Protein AF-A0A3N5TXT7-F1 (afdb_monomer_lite)

Foldseek 3Di:
DDDDDDDDDDPPPPPPPPDDDDPDDDDPPDPPPPPPDDDDDDDDDDDDDDDDDDDDDDDDDDDDDDDDDDDDDDDDDDDDDDDDDDDDDPPCPDDDPDDPDDDDDPPPPPDQQHPVQLVQLVLVLVLLVLVCLQDPDDDVSVVVSVVVSVCSNVVSSVVFDLDFFDADWWKEKFFAFQLVVLVVDDDLSSLLVLLVRVLVVLLVLLVPATQEYEAFASNAEPSQQVDVVSLVSQLVSLLSSLHWYKYWYWDADPVRAIWTKIFIAGSNSDGDDIDTAQDDDDLPQADVVCVVCVVPCSSVNNVGHHDGDPDQDWDDYPPDWTEREHEACSLVPLVNLLVSLLVQHQAYEYHHECVVVPPDCVLVVSLQSQLSSLCLFLHWYFHHYHFGKTFTAGSNSDTPDIDHGSGGDIDIDTGRTHSDGGPCSVCPCVSVVVSVVSVVVSLLFFRAQPAAADWDDAADPQAEEEEEEEDAQLLVQQVVQVVQLVVLVHRYAYEYEYQAHPVCNQVVQVVVCVVPVSRHYDYDPHDDADLVSVVVQLVVCLVVPGFKYWFDYRQCLFGSNCVVLQVVVVSGFQKEAADQFDPQAHEPPDDPVVVVVQQVLQVLLCRLLVDDDRHLQGRTMMHGSVLSCQLPVDPQDAGHSLSSSSSVSSCSVVSTGYYYGHGYGYDRPDDDDPDDPVRVVVSSVVSNVNSSVSSPDDPDD

pLDDT: mean 78.43, std 24.57, range [21.45, 98.69]

Secondary structure (DSSP, 8-state):
-----------------------------SSSSSSS---------------------------------------------------------------S----PPP----S--HHHHHHHHHHHHHHHHHHHHH--SHHHHHHHHHHHHHHHHHHHHHS--PPP-S-EEEEEEE---HHHHTT--THHHHHHHHHHHHHHHGGGTTS--SEEEEEEEEE-HHHHT-HHHHHHHHHHHHHHT--EEEEEEEE-TTS-EEEEEEEE-TTS-EEEEEE-SSPPBTTTB-TTHHHHTTSTTGGGS-SPBPPPSS---B--TTSPPEE--BGGGGGSHHHHHHHHHHT-SEEEEEE--GGGTTSTHHHHHHHHHHHHHHHHT--EEEEESSS-EEEE-TTS-EEEEE-TT---EEEEEEEP--PPPHHHHHTTHHHHHHHHHHHHHHHSPPP-SSPPBPPPPPPSS--EEEEEEESS-TTTHHHHHHHHHTT---EEEEEEE---TTSHHHHHHHHHHH-TTEEEEE-SS---HHHHHHHHHHHHHHTT-SEEEE--TTSSS-GGGHHHHHHHHTT-SEEEEESSSTT-EEES--HHHHHHHHHHHHHHHHHHT---TTTT---EEEEHHHHHHHHSS-----THHHHHHHHHHHHHHTB-EEEEE-EEEP-SSS-----HHHHHHHHHHHHHHHHHHHH-PPP-

Structure (mmCIF, N/CA/C/O backbone):
data_AF-A0A3N5TXT7-F1
#
_entry.id   AF-A0A3N5TXT7-F1
#
loop_
_atom_site.group_PDB
_atom_site.id
_atom_site.type_symbol
_atom_site.label_atom_id
_atom_site.label_alt_id
_atom_site.label_comp_id
_atom_site.label_asym_id
_atom_site.label_entity_id
_atom_site.label_seq_id
_atom_site.pdbx_PDB_ins_code
_atom_site.Cartn_x
_atom_site.Cartn_y
_atom_site.Cartn_z
_atom_site.occupancy
_atom_site.B_iso_or_equiv
_atom_site.auth_seq_id
_atom_site.auth_comp_id
_atom_site.auth_asym_id
_atom_site.auth_atom_id
_atom_site.pdbx_PDB_model_num
ATOM 1 N N . MET A 1 1 ? 61.988 35.668 16.212 1.00 31.09 1 MET A N 1
ATOM 2 C CA . MET A 1 1 ? 62.229 34.877 17.443 1.00 31.09 1 MET A CA 1
ATOM 3 C C . MET A 1 1 ? 61.145 33.801 17.504 1.00 31.09 1 MET A C 1
ATOM 5 O O . MET A 1 1 ? 60.001 34.176 17.321 1.00 31.09 1 MET A O 1
ATOM 9 N N . ALA A 1 2 ? 61.391 32.496 17.644 1.00 30.23 2 ALA A N 1
ATOM 10 C CA . ALA A 1 2 ? 62.641 31.728 17.656 1.00 30.23 2 ALA A CA 1
ATOM 11 C C . ALA A 1 2 ? 62.439 30.361 16.944 1.00 30.23 2 ALA A C 1
ATOM 13 O O . ALA A 1 2 ? 61.318 29.872 16.842 1.00 30.23 2 ALA A O 1
ATOM 14 N N . ARG A 1 3 ? 63.525 29.759 16.433 1.00 25.97 3 ARG A N 1
ATOM 15 C CA . ARG A 1 3 ? 63.590 28.345 15.980 1.00 25.97 3 ARG A CA 1
ATOM 16 C C . ARG A 1 3 ? 63.957 27.461 17.215 1.00 25.97 3 ARG A C 1
ATOM 18 O O . ARG A 1 3 ? 64.271 28.037 18.247 1.00 25.97 3 ARG A O 1
ATOM 25 N N . ALA A 1 4 ? 63.991 26.120 17.231 1.00 30.84 4 ALA A N 1
ATOM 26 C CA . ALA A 1 4 ? 64.088 25.122 16.160 1.00 30.84 4 ALA A CA 1
ATOM 27 C C . ALA A 1 4 ? 63.761 23.677 16.639 1.00 30.84 4 ALA A C 1
ATOM 29 O O . ALA A 1 4 ? 64.042 23.359 17.784 1.00 30.84 4 ALA A O 1
ATOM 30 N N . TRP A 1 5 ? 63.365 22.806 15.688 1.00 27.39 5 TRP A N 1
ATOM 31 C CA . TRP A 1 5 ? 63.791 21.387 15.506 1.00 27.39 5 TRP A CA 1
ATOM 32 C C . TRP A 1 5 ? 63.430 20.323 16.582 1.00 27.39 5 TRP A C 1
ATOM 34 O O . TRP A 1 5 ? 63.468 20.570 17.773 1.00 27.39 5 TRP A O 1
ATOM 44 N N . ILE A 1 6 ? 63.056 19.082 16.214 1.00 26.98 6 ILE A N 1
ATOM 45 C CA . ILE A 1 6 ? 63.942 18.060 15.608 1.00 26.98 6 ILE A CA 1
ATOM 46 C C . ILE A 1 6 ? 63.236 17.082 14.624 1.00 26.98 6 ILE A C 1
ATOM 48 O O . ILE A 1 6 ? 62.217 16.477 14.932 1.00 26.98 6 ILE A O 1
ATOM 52 N N . ARG A 1 7 ? 63.901 16.880 13.471 1.00 25.05 7 ARG A N 1
ATOM 53 C CA . ARG A 1 7 ? 63.975 15.703 12.559 1.00 25.05 7 ARG A CA 1
ATOM 54 C C . ARG A 1 7 ? 62.715 14.966 12.056 1.00 25.05 7 ARG A C 1
ATOM 56 O O . ARG A 1 7 ? 62.187 14.040 12.662 1.00 25.05 7 ARG A O 1
ATOM 63 N N . THR A 1 8 ? 62.450 15.235 10.779 1.00 30.66 8 THR A N 1
ATOM 64 C CA . THR A 1 8 ? 62.241 14.258 9.689 1.00 30.66 8 THR A CA 1
ATOM 65 C C . THR A 1 8 ? 62.449 12.755 9.985 1.00 30.66 8 THR A C 1
ATOM 67 O O . THR A 1 8 ? 63.543 12.294 10.310 1.00 30.66 8 THR A O 1
ATOM 70 N N . ARG A 1 9 ? 61.431 11.952 9.641 1.00 28.25 9 ARG A N 1
ATOM 71 C CA . ARG A 1 9 ? 61.576 10.579 9.115 1.00 28.25 9 ARG A CA 1
ATOM 72 C C . ARG A 1 9 ? 60.764 10.460 7.817 1.00 28.25 9 ARG A C 1
ATOM 74 O O . ARG A 1 9 ? 59.687 11.053 7.741 1.00 28.25 9 ARG A O 1
ATOM 81 N N . PRO A 1 10 ? 61.230 9.719 6.796 1.00 26.83 10 PRO A N 1
ATOM 82 C CA . PRO A 1 10 ? 60.494 9.595 5.544 1.00 26.83 10 PRO A CA 1
ATOM 83 C C . PRO A 1 10 ? 59.223 8.767 5.760 1.00 26.83 10 PRO A C 1
ATOM 85 O O . PRO A 1 10 ? 59.293 7.616 6.198 1.00 26.83 10 PRO A O 1
ATOM 88 N N . ARG A 1 11 ? 58.055 9.313 5.394 1.00 28.36 11 ARG A N 1
ATOM 89 C CA . ARG A 1 11 ? 56.859 8.486 5.187 1.00 28.36 11 ARG A CA 1
ATOM 90 C C . ARG A 1 11 ? 57.166 7.531 4.034 1.00 28.36 11 ARG A C 1
ATOM 92 O O . ARG A 1 11 ? 57.172 7.945 2.876 1.00 28.36 11 ARG A O 1
ATOM 99 N N . ARG A 1 12 ? 57.433 6.257 4.346 1.00 24.81 12 ARG A N 1
ATOM 100 C CA . ARG A 1 12 ? 57.479 5.187 3.341 1.00 24.81 12 ARG A CA 1
ATOM 101 C C . ARG A 1 12 ? 56.163 5.242 2.565 1.00 24.81 12 ARG A C 1
ATOM 103 O O . ARG A 1 12 ? 55.120 4.909 3.123 1.00 24.81 12 ARG A O 1
ATOM 110 N N . ARG A 1 13 ? 56.210 5.630 1.284 1.00 27.06 13 ARG A N 1
ATOM 111 C CA . ARG A 1 13 ? 55.130 5.320 0.342 1.00 27.06 13 ARG A CA 1
ATOM 112 C C . ARG A 1 13 ? 55.049 3.799 0.276 1.00 27.06 13 ARG A C 1
ATOM 114 O O . ARG A 1 13 ? 55.835 3.168 -0.428 1.00 27.06 13 ARG A O 1
ATOM 121 N N . VAL A 1 14 ? 54.120 3.212 1.025 1.00 24.25 14 VAL A N 1
ATOM 122 C CA . VAL A 1 14 ? 53.714 1.828 0.803 1.00 24.25 14 VAL A CA 1
ATOM 123 C C . VAL A 1 14 ? 53.019 1.823 -0.554 1.00 24.25 14 VAL A C 1
ATOM 125 O O . VAL A 1 14 ? 51.836 2.129 -0.661 1.00 24.25 14 VAL A O 1
ATOM 128 N N . ARG A 1 15 ? 53.781 1.522 -1.614 1.00 25.61 15 ARG A N 1
ATOM 129 C CA . ARG A 1 15 ? 53.219 1.106 -2.901 1.00 25.61 15 ARG A CA 1
ATOM 130 C C . ARG A 1 15 ? 52.539 -0.241 -2.675 1.00 25.61 15 ARG A C 1
ATOM 132 O O . ARG A 1 15 ? 53.129 -1.292 -2.918 1.00 25.61 15 ARG A O 1
ATOM 139 N N . LEU A 1 16 ? 51.300 -0.196 -2.199 1.00 22.31 16 LEU A N 1
ATOM 140 C CA . LEU A 1 16 ? 50.382 -1.319 -2.263 1.00 22.31 16 LEU A CA 1
ATOM 141 C C . LEU A 1 16 ? 50.064 -1.555 -3.743 1.00 22.31 16 LEU A C 1
ATOM 143 O O . LEU A 1 16 ? 49.141 -0.978 -4.307 1.00 22.31 16 LEU A O 1
ATOM 147 N N . ARG A 1 17 ? 50.883 -2.396 -4.389 1.00 26.45 17 ARG A N 1
ATOM 148 C CA . ARG A 1 17 ? 50.516 -3.067 -5.639 1.00 26.45 17 ARG A CA 1
ATOM 149 C C . ARG A 1 17 ? 49.367 -4.024 -5.320 1.00 26.45 17 ARG A C 1
ATOM 151 O O . ARG A 1 17 ? 49.603 -5.206 -5.079 1.00 26.45 17 ARG A O 1
ATOM 158 N N . VAL A 1 18 ? 48.138 -3.520 -5.311 1.00 22.39 18 VAL A N 1
ATOM 159 C CA . VAL A 1 18 ? 46.957 -4.381 -5.358 1.00 22.39 18 VAL A CA 1
ATOM 160 C C . VAL A 1 18 ? 46.757 -4.761 -6.820 1.00 22.39 18 VAL A C 1
ATOM 162 O O . VAL A 1 18 ? 46.406 -3.933 -7.653 1.00 22.39 18 VAL A O 1
ATOM 165 N N . ARG A 1 19 ? 47.078 -6.015 -7.145 1.00 22.86 19 ARG A N 1
ATOM 166 C CA . ARG A 1 19 ? 46.720 -6.613 -8.434 1.00 22.86 19 ARG A CA 1
ATOM 167 C C . ARG A 1 19 ? 45.209 -6.826 -8.460 1.00 22.86 19 ARG A C 1
ATOM 169 O O . ARG A 1 19 ? 44.659 -7.327 -7.481 1.00 22.86 19 ARG A O 1
ATOM 176 N N . TYR A 1 20 ? 44.580 -6.532 -9.593 1.00 23.55 20 TYR A N 1
ATOM 177 C CA . TYR A 1 20 ? 43.210 -6.951 -9.876 1.00 23.55 20 TYR A CA 1
ATOM 178 C C . TYR A 1 20 ? 43.061 -8.466 -9.693 1.00 23.55 20 TYR A C 1
ATOM 180 O O . TYR A 1 20 ? 43.768 -9.245 -10.338 1.00 23.55 20 TYR A O 1
ATOM 188 N N . HIS A 1 21 ? 42.117 -8.881 -8.850 1.00 24.00 21 HIS A N 1
ATOM 189 C CA . HIS A 1 21 ? 41.586 -10.241 -8.835 1.00 24.00 21 HIS A CA 1
ATOM 190 C C . HIS A 1 21 ? 40.064 -10.204 -8.682 1.00 24.00 21 HIS A C 1
ATOM 192 O O . HIS A 1 21 ? 39.527 -10.036 -7.591 1.00 24.00 21 HIS A O 1
ATOM 198 N N . VAL A 1 22 ? 39.423 -10.373 -9.840 1.00 25.72 22 VAL A N 1
ATOM 199 C CA . VAL A 1 22 ? 38.072 -10.887 -10.097 1.00 25.72 22 VAL A CA 1
ATOM 200 C C . VAL A 1 22 ? 37.427 -11.585 -8.893 1.00 25.72 22 VAL A C 1
ATOM 202 O O . VAL A 1 22 ? 37.998 -12.522 -8.326 1.00 25.72 22 VAL A O 1
ATOM 205 N N . LEU A 1 23 ? 36.181 -11.207 -8.588 1.00 25.02 23 LEU A N 1
ATOM 206 C CA . LEU A 1 23 ? 35.322 -11.809 -7.561 1.00 25.02 23 LEU A CA 1
ATOM 207 C C . LEU A 1 23 ? 34.905 -13.257 -7.900 1.00 25.02 23 LEU A C 1
ATOM 209 O O . LEU A 1 23 ? 33.739 -13.577 -8.134 1.00 25.02 23 LEU A O 1
ATOM 213 N N . ARG A 1 24 ? 35.849 -14.201 -7.840 1.00 26.05 24 ARG A N 1
ATOM 214 C CA . ARG A 1 24 ? 35.520 -15.630 -7.767 1.00 26.05 24 ARG A CA 1
ATOM 215 C C . ARG A 1 24 ? 34.982 -15.975 -6.374 1.00 26.05 24 ARG A C 1
ATOM 217 O O . ARG A 1 24 ? 35.757 -16.243 -5.466 1.00 26.05 24 ARG A O 1
ATOM 224 N N . ARG A 1 25 ? 33.647 -16.011 -6.258 1.00 40.25 25 ARG A N 1
ATOM 225 C CA . ARG A 1 25 ? 32.825 -16.695 -5.228 1.00 40.25 25 ARG A CA 1
ATOM 226 C C . ARG A 1 25 ? 33.463 -16.860 -3.832 1.00 40.25 25 ARG A C 1
ATOM 228 O O . ARG A 1 25 ? 34.125 -17.863 -3.571 1.00 40.25 25 ARG A O 1
ATOM 235 N N . ALA A 1 26 ? 33.087 -15.992 -2.892 1.00 24.84 26 ALA A N 1
ATOM 236 C CA . ALA A 1 26 ? 33.204 -16.254 -1.452 1.00 24.84 26 ALA A CA 1
ATOM 237 C C . ALA A 1 26 ? 31.804 -16.485 -0.828 1.00 24.84 26 ALA A C 1
ATOM 239 O O . ALA A 1 26 ? 30.863 -15.775 -1.187 1.00 24.84 26 ALA A O 1
ATOM 240 N N . PRO A 1 27 ? 31.620 -17.464 0.081 1.00 32.78 27 PRO A N 1
ATOM 241 C CA . PRO A 1 27 ? 30.307 -17.798 0.634 1.00 32.78 27 PRO A CA 1
ATOM 242 C C . PRO A 1 27 ? 29.963 -16.934 1.860 1.00 32.78 27 PRO A C 1
ATOM 244 O O . PRO A 1 27 ? 30.410 -17.214 2.969 1.00 32.78 27 PRO A O 1
ATOM 247 N N . VAL A 1 28 ? 29.115 -15.916 1.688 1.00 27.91 28 VAL A N 1
ATOM 248 C CA . VAL A 1 28 ? 28.654 -15.036 2.786 1.00 27.91 28 VAL A CA 1
ATOM 249 C C . VAL A 1 28 ? 27.187 -15.321 3.144 1.00 27.91 28 VAL A C 1
ATOM 251 O O . VAL A 1 28 ? 26.354 -14.424 3.206 1.00 27.91 28 VAL A O 1
ATOM 254 N N . LEU A 1 29 ? 26.844 -16.601 3.350 1.00 28.25 29 LEU A N 1
ATOM 255 C CA . LEU A 1 29 ? 25.477 -17.000 3.717 1.00 28.25 29 LEU A CA 1
ATOM 256 C C . LEU A 1 29 ? 25.396 -18.256 4.616 1.00 28.25 29 LEU A C 1
ATOM 258 O O . LEU A 1 29 ? 24.580 -19.137 4.378 1.00 28.25 29 LEU A O 1
ATOM 262 N N . ASP A 1 30 ? 26.223 -18.332 5.670 1.00 29.08 30 ASP A N 1
ATOM 263 C CA . ASP A 1 30 ? 26.032 -19.306 6.777 1.00 29.08 30 ASP A CA 1
ATOM 264 C C . ASP A 1 30 ? 26.290 -18.726 8.193 1.00 29.08 30 ASP A C 1
ATOM 266 O O . ASP A 1 30 ? 26.288 -19.448 9.189 1.00 29.08 30 ASP A O 1
ATOM 270 N N . LEU A 1 31 ? 26.487 -17.405 8.336 1.00 27.78 31 LEU A N 1
ATOM 271 C CA . LEU A 1 31 ? 26.793 -16.787 9.642 1.00 27.78 31 LEU A CA 1
ATOM 272 C C . LEU A 1 31 ? 25.563 -16.293 10.435 1.00 27.78 31 LEU A C 1
ATOM 274 O O . LEU A 1 31 ? 25.715 -15.799 11.550 1.00 27.78 31 LEU A O 1
ATOM 278 N N . ALA A 1 32 ? 24.348 -16.442 9.894 1.00 29.69 32 ALA A N 1
ATOM 279 C CA . ALA A 1 32 ? 23.108 -15.956 10.515 1.00 29.69 32 ALA A CA 1
ATOM 280 C C . ALA A 1 32 ? 22.296 -17.034 11.271 1.00 29.69 32 ALA A C 1
ATOM 282 O O . ALA A 1 32 ? 21.391 -16.691 12.025 1.00 29.69 32 ALA A O 1
ATOM 283 N N . LEU A 1 33 ? 22.613 -18.329 11.114 1.00 30.73 33 LEU A N 1
ATOM 284 C CA . LEU A 1 33 ? 21.828 -19.443 11.687 1.00 30.73 33 LEU A CA 1
ATOM 285 C C . LEU A 1 33 ? 22.513 -20.191 12.850 1.00 30.73 33 LEU A C 1
ATOM 287 O O . LEU A 1 33 ? 22.013 -21.215 13.311 1.00 30.73 33 LEU A O 1
ATOM 291 N N . ARG A 1 34 ? 23.634 -19.675 13.378 1.00 27.95 34 ARG A N 1
ATOM 292 C CA . ARG A 1 34 ? 24.407 -20.306 14.475 1.00 27.95 34 ARG A CA 1
ATOM 293 C C . ARG A 1 34 ? 24.464 -19.493 15.780 1.00 27.95 34 ARG A C 1
ATOM 295 O O . ARG A 1 34 ? 25.431 -19.588 16.528 1.00 27.95 34 ARG A O 1
ATOM 302 N N . ARG A 1 35 ? 23.406 -18.736 16.099 1.00 29.11 35 ARG A N 1
ATOM 303 C CA . ARG A 1 35 ? 23.191 -18.110 17.425 1.00 29.11 35 ARG A CA 1
ATOM 304 C C . ARG A 1 35 ? 21.802 -18.416 18.005 1.00 29.11 35 ARG A C 1
ATOM 306 O O . ARG A 1 35 ? 21.047 -17.515 18.340 1.00 29.11 35 ARG A O 1
ATOM 313 N N . ALA A 1 36 ? 21.473 -19.705 18.123 1.00 29.19 36 ALA A N 1
ATOM 314 C CA . ALA A 1 36 ? 20.286 -20.172 18.851 1.00 29.19 36 ALA A CA 1
ATOM 315 C C . ALA A 1 36 ? 20.408 -21.647 19.303 1.00 29.19 36 ALA A C 1
ATOM 317 O O . ALA A 1 36 ? 19.626 -22.492 18.867 1.00 29.19 36 ALA A O 1
ATOM 318 N N . ARG A 1 37 ? 21.408 -21.974 20.141 1.00 32.16 37 ARG A N 1
ATOM 319 C CA . ARG A 1 37 ? 21.472 -23.191 20.990 1.00 32.16 37 ARG A CA 1
ATOM 320 C C . ARG A 1 37 ? 22.666 -23.121 21.956 1.00 32.16 37 ARG A C 1
ATOM 322 O O . ARG A 1 37 ? 23.696 -22.569 21.588 1.00 32.16 37 ARG A O 1
ATOM 329 N N . VAL A 1 38 ? 22.512 -23.772 23.119 1.00 29.62 38 VAL A N 1
ATOM 330 C CA . VAL A 1 38 ? 23.381 -23.761 24.325 1.00 29.62 38 VAL A CA 1
ATOM 331 C C . VAL A 1 38 ? 23.187 -22.496 25.194 1.00 29.62 38 VAL A C 1
ATOM 333 O O . VAL A 1 38 ? 23.342 -21.395 24.683 1.00 29.62 38 VAL A O 1
ATOM 336 N N . GLY A 1 39 ? 22.823 -22.578 26.486 1.00 25.42 39 GLY A N 1
ATOM 337 C CA . GLY A 1 39 ? 22.610 -23.759 27.354 1.00 25.42 39 GLY A CA 1
ATOM 338 C C . GLY A 1 39 ? 21.562 -23.560 28.474 1.00 25.42 39 GLY A C 1
ATOM 339 O O . GLY A 1 39 ? 20.968 -22.492 28.574 1.00 25.42 39 GLY A O 1
ATOM 340 N N . GLY A 1 40 ? 21.305 -24.626 29.254 1.00 26.44 40 GLY A N 1
ATOM 341 C CA . GLY A 1 40 ? 20.397 -24.662 30.429 1.00 26.44 40 GLY A CA 1
ATOM 342 C C . GLY A 1 40 ? 21.054 -24.128 31.720 1.00 26.44 40 GLY A C 1
ATOM 343 O O . GLY A 1 40 ? 21.986 -23.337 31.580 1.00 26.44 40 GLY A O 1
ATOM 344 N N . PRO A 1 41 ? 20.658 -24.538 32.956 1.00 37.75 41 PRO A N 1
ATOM 345 C CA . PRO A 1 41 ? 19.879 -25.724 33.398 1.00 37.75 41 PRO A CA 1
ATOM 346 C C . PRO A 1 41 ? 18.555 -25.334 34.126 1.00 37.75 41 PRO A C 1
ATOM 348 O O . PRO A 1 41 ? 18.215 -24.160 34.145 1.00 37.75 41 PRO A O 1
ATOM 351 N N . GLY A 1 42 ? 17.729 -26.187 34.756 1.00 25.52 42 GLY A N 1
ATOM 352 C CA . GLY A 1 42 ? 17.637 -27.651 34.911 1.00 25.52 42 GLY A CA 1
ATOM 353 C C . GLY A 1 42 ? 16.819 -28.006 36.178 1.00 25.52 42 GLY A C 1
ATOM 354 O O . GLY A 1 42 ? 16.919 -27.290 37.167 1.00 25.52 42 GLY A O 1
ATOM 355 N N . ALA A 1 43 ? 16.011 -29.075 36.157 1.00 25.88 43 ALA A N 1
ATOM 356 C CA . ALA A 1 43 ? 15.362 -29.697 37.328 1.00 25.88 43 ALA A CA 1
ATOM 357 C C . ALA A 1 43 ? 14.818 -31.091 36.944 1.00 25.88 43 ALA A C 1
ATOM 359 O O . ALA A 1 43 ? 14.566 -31.343 35.766 1.00 25.88 43 ALA A O 1
ATOM 360 N N . ASP A 1 44 ? 14.674 -31.993 37.917 1.00 26.23 44 ASP A N 1
ATOM 361 C CA . ASP A 1 44 ? 14.638 -33.449 37.702 1.00 26.23 44 ASP A CA 1
ATOM 362 C C . ASP A 1 44 ? 13.509 -34.150 38.504 1.00 26.23 44 ASP A C 1
ATOM 364 O O . ASP A 1 44 ? 12.905 -33.564 39.400 1.00 26.23 44 ASP A O 1
ATOM 368 N N . VAL A 1 45 ? 13.305 -35.442 38.223 1.00 26.38 45 VAL A N 1
ATOM 369 C CA . VAL A 1 45 ? 12.585 -36.465 39.010 1.00 26.38 45 VAL A CA 1
ATOM 370 C C . VAL A 1 45 ? 11.042 -36.390 39.063 1.00 26.38 45 VAL A C 1
ATOM 372 O O . VAL A 1 45 ? 10.457 -35.675 39.871 1.00 26.38 45 VAL A O 1
ATOM 375 N N . ARG A 1 46 ? 10.364 -37.322 38.367 1.00 24.77 46 ARG A N 1
ATOM 376 C CA . ARG A 1 46 ? 9.703 -38.504 38.991 1.00 24.77 46 ARG A CA 1
ATOM 377 C C . ARG A 1 46 ? 9.162 -39.500 37.952 1.00 24.77 46 ARG A C 1
ATOM 379 O O . ARG A 1 46 ? 9.119 -39.231 36.758 1.00 24.77 46 ARG A O 1
ATOM 386 N N . ARG A 1 47 ? 8.868 -40.716 38.423 1.00 26.91 47 ARG A N 1
ATOM 387 C CA . ARG A 1 47 ? 8.750 -41.971 37.657 1.00 26.91 47 ARG A CA 1
ATOM 388 C C . ARG A 1 47 ? 7.540 -42.775 38.176 1.00 26.91 47 ARG A C 1
ATOM 390 O O . ARG A 1 47 ? 7.195 -42.612 39.341 1.00 26.91 47 ARG A O 1
ATOM 397 N N . VAL A 1 48 ? 7.073 -43.745 37.373 1.00 26.84 48 VAL A N 1
ATOM 398 C CA . VAL A 1 48 ? 6.310 -44.973 37.743 1.00 26.84 48 VAL A CA 1
ATOM 399 C C . VAL A 1 48 ? 4.776 -44.990 37.496 1.00 26.84 48 VAL A C 1
ATOM 401 O O . VAL A 1 48 ? 4.074 -44.014 37.718 1.00 26.84 48 VAL A O 1
ATOM 404 N N . HIS A 1 49 ? 4.322 -46.185 37.068 1.00 27.67 49 HIS A N 1
ATOM 405 C CA . HIS A 1 49 ? 2.974 -46.695 36.730 1.00 27.67 49 HIS A CA 1
ATOM 406 C C . HIS A 1 49 ? 2.317 -46.169 35.431 1.00 27.67 49 HIS A C 1
ATOM 408 O O . HIS A 1 49 ? 2.345 -44.983 35.146 1.00 27.67 49 HIS A O 1
ATOM 414 N N . GLY A 1 50 ? 1.703 -46.996 34.570 1.00 24.64 50 GLY A N 1
ATOM 415 C CA . GLY A 1 50 ? 1.555 -48.463 34.561 1.00 24.64 50 GLY A CA 1
ATOM 416 C C . GLY A 1 50 ? 0.106 -48.896 34.303 1.00 24.64 50 GLY A C 1
ATOM 417 O O . GLY A 1 50 ? -0.742 -48.676 35.157 1.00 24.64 50 GLY A O 1
ATOM 418 N N . GLY A 1 51 ? -0.186 -49.534 33.162 1.00 24.27 51 GLY A N 1
ATOM 419 C CA . GLY A 1 51 ? -1.549 -49.978 32.836 1.00 24.27 51 GLY A CA 1
ATOM 420 C C . GLY A 1 51 ? -1.644 -50.756 31.520 1.00 24.27 51 GLY A C 1
ATOM 421 O O . GLY A 1 51 ? -1.462 -50.198 30.445 1.00 24.27 51 GLY A O 1
ATOM 422 N N . VAL A 1 52 ? -1.928 -52.056 31.612 1.00 28.16 52 VAL A N 1
ATOM 423 C CA . VAL A 1 52 ? -2.085 -52.991 30.482 1.00 28.16 52 VAL A CA 1
ATOM 424 C C . VAL A 1 52 ? -3.569 -53.226 30.193 1.00 28.16 52 VAL A C 1
ATOM 426 O O . VAL A 1 52 ? -4.315 -53.451 31.143 1.00 28.16 52 VAL A O 1
ATOM 429 N N . ARG A 1 53 ? -3.965 -53.290 28.907 1.00 27.17 53 ARG A N 1
ATOM 430 C CA . ARG A 1 53 ? -4.958 -54.251 28.353 1.00 27.17 53 ARG A CA 1
ATOM 431 C C . ARG A 1 53 ? -5.164 -54.081 26.836 1.00 27.17 53 ARG A C 1
ATOM 433 O O . ARG A 1 53 ? -5.625 -53.046 26.377 1.00 27.17 53 ARG A O 1
ATOM 440 N N . GLY A 1 54 ? -4.894 -55.146 26.081 1.00 24.02 54 GLY A N 1
ATOM 441 C CA . GLY A 1 54 ? -5.681 -55.518 24.891 1.00 24.02 54 GLY A CA 1
ATOM 442 C C . GLY A 1 54 ? -6.517 -56.767 25.232 1.00 24.02 54 GLY A C 1
ATOM 443 O O . GLY A 1 54 ? -6.721 -57.010 26.425 1.00 24.02 54 GLY A O 1
ATOM 444 N N . PRO A 1 55 ? -6.891 -57.639 24.270 1.00 48.78 55 PRO A N 1
ATOM 445 C CA . PRO A 1 55 ? -6.806 -57.500 22.810 1.00 48.78 55 PRO A CA 1
ATOM 446 C C . PRO A 1 55 ? -8.112 -57.909 22.072 1.00 48.78 55 PRO A C 1
ATOM 448 O O . PRO A 1 55 ? -9.059 -58.407 22.673 1.00 48.78 55 PRO A O 1
ATOM 451 N N . GLY A 1 56 ? -8.132 -57.801 20.737 1.00 26.52 56 GLY A N 1
ATOM 452 C CA . GLY A 1 56 ? -9.156 -58.418 19.880 1.00 26.52 56 GLY A CA 1
ATOM 453 C C . GLY A 1 56 ? -8.572 -58.803 18.518 1.00 26.52 56 GLY A C 1
ATOM 454 O O . GLY A 1 56 ? -8.092 -57.937 17.795 1.00 26.52 56 GLY A O 1
ATOM 455 N N . ALA A 1 57 ? -8.563 -60.097 18.178 1.00 28.56 57 ALA A N 1
ATOM 456 C CA . ALA A 1 57 ? -7.889 -60.632 16.987 1.00 28.56 57 ALA A CA 1
ATOM 457 C C . ALA A 1 57 ? -8.705 -61.732 16.284 1.00 28.56 57 ALA A C 1
ATOM 459 O O . ALA A 1 57 ? -9.374 -62.506 16.968 1.00 28.56 57 ALA A O 1
ATOM 460 N N . ARG A 1 58 ? -8.587 -61.816 14.942 1.00 28.02 58 ARG A N 1
ATOM 461 C CA . ARG A 1 58 ? -8.859 -62.939 13.989 1.00 28.02 58 ARG A CA 1
ATOM 462 C C . ARG A 1 58 ? -8.977 -62.344 12.561 1.00 28.02 58 ARG A C 1
ATOM 464 O O . ARG A 1 58 ? -9.461 -61.229 12.452 1.00 28.02 58 ARG A O 1
ATOM 471 N N . ARG A 1 59 ? -8.624 -62.987 11.433 1.00 27.70 59 ARG A N 1
ATOM 472 C CA . ARG A 1 59 ? -7.781 -64.169 11.113 1.00 27.70 59 ARG A CA 1
ATOM 473 C C . ARG A 1 59 ? -7.463 -64.154 9.586 1.00 27.70 59 ARG A C 1
ATOM 475 O O . ARG A 1 59 ? -8.372 -63.917 8.808 1.00 27.70 59 ARG A O 1
ATOM 482 N N . VAL A 1 60 ? -6.203 -64.416 9.200 1.00 27.92 60 VAL A N 1
ATOM 483 C CA . VAL A 1 60 ? -5.719 -65.470 8.251 1.00 27.92 60 VAL A CA 1
ATOM 484 C C . VAL A 1 60 ? -6.582 -65.760 6.985 1.00 27.92 60 VAL A C 1
ATOM 486 O O . VAL A 1 60 ? -7.659 -66.318 7.149 1.00 27.92 60 VAL A O 1
ATOM 489 N N . ALA A 1 61 ? -6.207 -65.343 5.752 1.00 26.84 61 ALA A N 1
ATOM 490 C CA . ALA A 1 61 ? -5.267 -65.939 4.739 1.00 26.84 61 ALA A CA 1
ATOM 491 C C . ALA A 1 61 ? -5.943 -66.975 3.776 1.00 26.84 61 ALA A C 1
ATOM 493 O O . ALA A 1 61 ? -7.103 -67.280 4.043 1.00 26.84 61 ALA A O 1
ATOM 494 N N . PRO A 1 62 ? -5.312 -67.567 2.714 1.00 44.53 62 PRO A N 1
ATOM 495 C CA . PRO A 1 62 ? -3.981 -67.368 2.079 1.00 44.53 62 PRO A CA 1
ATOM 496 C C . PRO A 1 62 ? -3.976 -67.319 0.507 1.00 44.53 62 PRO A C 1
ATOM 498 O O . PRO A 1 62 ? -5.021 -67.455 -0.121 1.00 44.53 62 PRO A O 1
ATOM 501 N N . GLY A 1 63 ? -2.796 -67.222 -0.147 1.00 25.62 63 GLY A N 1
ATOM 502 C CA . GLY A 1 63 ? -2.617 -67.546 -1.587 1.00 25.62 63 GLY A CA 1
ATOM 503 C C . GLY A 1 63 ? -1.345 -66.985 -2.270 1.00 25.62 63 GLY A C 1
ATOM 504 O O . GLY A 1 63 ? -1.205 -65.775 -2.394 1.00 25.62 63 GLY A O 1
ATOM 505 N N . SER A 1 64 ? -0.449 -67.859 -2.753 1.00 25.52 64 SER A N 1
ATOM 506 C CA . SER A 1 64 ? 0.824 -67.567 -3.481 1.00 25.52 64 SER A CA 1
ATOM 507 C C . SER A 1 64 ? 0.936 -68.526 -4.708 1.00 25.52 64 SER A C 1
ATOM 509 O O . SER A 1 64 ? -0.069 -69.196 -4.953 1.00 25.52 64 SER A O 1
ATOM 511 N N . PRO A 1 65 ? 2.077 -68.763 -5.427 1.00 49.34 65 PRO A N 1
ATOM 512 C CA . PRO A 1 65 ? 3.404 -68.098 -5.512 1.00 49.34 65 PRO A CA 1
ATOM 513 C C . PRO A 1 65 ? 4.035 -68.008 -6.951 1.00 49.34 65 PRO A C 1
ATOM 515 O O . PRO A 1 65 ? 3.483 -68.517 -7.919 1.00 49.34 65 PRO A O 1
ATOM 518 N N . GLY A 1 66 ? 5.282 -67.499 -7.055 1.00 26.36 66 GLY A N 1
ATOM 519 C CA . GLY A 1 66 ? 6.277 -67.847 -8.108 1.00 26.36 66 GLY A CA 1
ATOM 520 C C . GLY A 1 66 ? 6.969 -66.647 -8.796 1.00 26.36 66 GLY A C 1
ATOM 521 O O . GLY A 1 66 ? 6.314 -65.641 -9.021 1.00 26.36 66 GLY A O 1
ATOM 522 N N . ALA A 1 67 ? 8.263 -66.648 -9.165 1.00 28.50 67 ALA A N 1
ATOM 523 C CA . ALA A 1 67 ? 9.409 -67.514 -8.832 1.00 28.50 67 ALA A CA 1
ATOM 524 C C . ALA A 1 67 ? 10.759 -66.766 -9.099 1.00 28.50 67 ALA A C 1
ATOM 526 O O . ALA A 1 67 ? 10.775 -65.854 -9.914 1.00 28.50 67 ALA A O 1
ATOM 527 N N . ARG A 1 68 ? 11.830 -67.137 -8.358 1.00 29.97 68 ARG A N 1
ATOM 528 C CA . ARG A 1 68 ? 13.251 -67.453 -8.738 1.00 29.97 68 ARG A CA 1
ATOM 529 C C . ARG A 1 68 ? 13.880 -66.827 -10.015 1.00 29.97 68 ARG A C 1
ATOM 531 O O . ARG A 1 68 ? 13.182 -66.650 -10.996 1.00 29.97 68 ARG A O 1
ATOM 538 N N . ASP A 1 69 ? 15.181 -66.513 -10.156 1.00 27.50 69 ASP A N 1
ATOM 539 C CA . ASP A 1 69 ? 16.496 -66.848 -9.528 1.00 27.50 69 ASP A CA 1
ATOM 540 C C . ASP A 1 69 ? 17.489 -65.661 -9.804 1.00 27.50 69 ASP A C 1
ATOM 542 O O . ASP A 1 69 ? 17.088 -64.696 -10.446 1.00 27.50 69 ASP A O 1
ATOM 546 N N . ALA A 1 70 ? 18.813 -65.628 -9.556 1.00 29.03 70 ALA A N 1
ATOM 547 C CA . ALA A 1 70 ? 19.746 -65.994 -8.473 1.00 29.03 70 ALA A CA 1
ATOM 548 C C . ALA A 1 70 ? 21.213 -65.937 -9.026 1.00 29.03 70 ALA A C 1
ATOM 550 O O . ALA A 1 70 ? 21.460 -66.524 -10.073 1.00 29.03 70 ALA A O 1
ATOM 551 N N . ARG A 1 71 ? 22.192 -65.374 -8.269 1.00 30.83 71 ARG A N 1
ATOM 552 C CA . ARG A 1 71 ? 23.687 -65.583 -8.373 1.00 30.83 71 ARG A CA 1
ATOM 553 C C . ARG A 1 71 ? 24.415 -64.972 -9.610 1.00 30.83 71 ARG A C 1
ATOM 555 O O . ARG A 1 71 ? 23.758 -64.673 -10.592 1.00 30.83 71 ARG A O 1
ATOM 562 N N . THR A 1 72 ? 25.736 -64.693 -9.678 1.00 29.88 72 THR A N 1
ATOM 563 C CA . THR A 1 72 ? 26.966 -64.757 -8.809 1.00 29.88 72 THR A CA 1
ATOM 564 C C . THR A 1 72 ? 28.016 -63.770 -9.406 1.00 29.88 72 THR A C 1
ATOM 566 O O . THR A 1 72 ? 27.908 -63.482 -10.589 1.00 29.88 72 THR A O 1
ATOM 569 N N . GLY A 1 73 ? 28.988 -63.139 -8.721 1.00 26.05 73 GLY A N 1
ATOM 570 C CA . GLY A 1 73 ? 30.227 -63.676 -8.106 1.00 26.05 73 GLY A CA 1
ATOM 571 C C . GLY A 1 73 ? 31.426 -62.705 -8.360 1.00 26.05 73 GLY A C 1
ATOM 572 O O . GLY A 1 73 ? 31.366 -61.938 -9.315 1.00 26.05 73 GLY A O 1
ATOM 573 N N . GLY A 1 74 ? 32.463 -62.672 -7.498 1.00 23.02 74 GLY A N 1
ATOM 574 C CA . GLY A 1 74 ? 33.631 -61.741 -7.572 1.00 23.02 74 GLY A CA 1
ATOM 575 C C . GLY A 1 74 ? 34.839 -62.252 -8.394 1.00 23.02 74 GLY A C 1
ATOM 576 O O . GLY A 1 74 ? 34.712 -63.309 -9.013 1.00 23.02 74 GLY A O 1
ATOM 577 N N . PRO A 1 75 ? 36.005 -61.551 -8.409 1.00 38.56 75 PRO A N 1
ATOM 578 C CA . PRO A 1 75 ? 36.967 -61.635 -7.284 1.00 38.56 75 PRO A CA 1
ATOM 579 C C . PRO A 1 75 ? 37.772 -60.334 -6.962 1.00 38.56 75 PRO A C 1
ATOM 581 O O . PRO A 1 75 ? 37.421 -59.250 -7.417 1.00 38.56 75 PRO A O 1
ATOM 584 N N . VAL A 1 76 ? 38.824 -60.444 -6.124 1.00 29.22 76 VAL A N 1
ATOM 585 C CA . VAL A 1 76 ? 39.559 -59.355 -5.426 1.00 29.22 76 VAL A CA 1
ATOM 586 C C . VAL A 1 76 ? 41.093 -59.505 -5.524 1.00 29.22 76 VAL A C 1
ATOM 588 O O . VAL A 1 76 ? 41.578 -60.610 -5.312 1.00 29.22 76 VAL A O 1
ATOM 591 N N . ASP A 1 77 ? 41.819 -58.390 -5.734 1.00 27.09 77 ASP A N 1
ATOM 592 C CA . ASP A 1 77 ? 43.072 -57.939 -5.052 1.00 27.09 77 ASP A CA 1
ATOM 593 C C . ASP A 1 77 ? 43.312 -56.432 -5.425 1.00 27.09 77 ASP A C 1
ATOM 595 O O . ASP A 1 77 ? 42.493 -55.877 -6.157 1.00 27.09 77 ASP A O 1
ATOM 599 N N . GLY A 1 78 ? 44.312 -55.645 -4.983 1.00 26.77 78 GLY A N 1
ATOM 600 C CA . GLY A 1 78 ? 45.414 -55.891 -4.045 1.00 26.77 78 GLY A CA 1
ATOM 601 C C . GLY A 1 78 ? 46.166 -54.628 -3.570 1.00 26.77 78 GLY A C 1
ATOM 602 O O . GLY A 1 78 ? 46.588 -53.793 -4.362 1.00 26.77 78 GLY A O 1
ATOM 603 N N . ARG A 1 79 ? 46.324 -54.512 -2.242 1.00 25.69 79 ARG A N 1
ATOM 604 C CA . ARG A 1 79 ? 47.246 -53.671 -1.426 1.00 25.69 79 ARG A CA 1
ATOM 605 C C . ARG A 1 79 ? 48.005 -52.474 -2.063 1.00 25.69 79 ARG A C 1
ATOM 607 O O . ARG A 1 79 ? 49.017 -52.671 -2.730 1.00 25.69 79 ARG A O 1
ATOM 614 N N . ARG A 1 80 ? 47.753 -51.262 -1.533 1.00 24.78 80 ARG A N 1
ATOM 615 C CA . ARG A 1 80 ? 48.678 -50.476 -0.654 1.00 24.78 80 ARG A CA 1
ATOM 616 C C . ARG A 1 80 ? 47.967 -49.231 -0.072 1.00 24.78 80 ARG A C 1
ATOM 618 O O . ARG A 1 80 ? 47.010 -48.749 -0.664 1.00 24.78 80 ARG A O 1
ATOM 625 N N . MET A 1 81 ? 48.401 -48.755 1.102 1.00 24.39 81 MET A N 1
ATOM 626 C CA . MET A 1 81 ? 47.840 -47.581 1.810 1.00 24.39 81 MET A CA 1
ATOM 627 C C . MET A 1 81 ? 48.635 -46.297 1.516 1.00 24.39 81 MET A C 1
ATOM 629 O O . MET A 1 81 ? 49.851 -46.401 1.377 1.00 24.39 81 MET A O 1
ATOM 633 N N . ASP A 1 82 ? 47.978 -45.126 1.468 1.00 25.27 82 ASP A N 1
ATOM 634 C CA . ASP A 1 82 ? 48.045 -44.059 2.504 1.00 25.27 82 ASP A CA 1
ATOM 635 C C . ASP A 1 82 ? 46.966 -42.956 2.210 1.00 25.27 82 ASP A C 1
ATOM 637 O O . ASP A 1 82 ? 46.054 -43.255 1.432 1.00 25.27 82 ASP A O 1
ATOM 641 N N . PRO A 1 83 ? 46.867 -41.780 2.876 1.00 27.38 83 PRO A N 1
ATOM 642 C CA . PRO A 1 83 ? 45.789 -41.547 3.837 1.00 27.38 83 PRO A CA 1
ATOM 643 C C . PRO A 1 83 ? 44.709 -40.527 3.419 1.00 27.38 83 PRO A C 1
ATOM 645 O O . PRO A 1 83 ? 44.942 -39.573 2.682 1.00 27.38 83 PRO A O 1
ATOM 648 N N . GLY A 1 84 ? 43.532 -40.656 4.044 1.00 26.39 84 GLY A N 1
ATOM 649 C CA . GLY A 1 84 ? 42.707 -39.508 4.445 1.00 26.39 84 GLY A CA 1
ATOM 650 C C . GLY A 1 84 ? 42.122 -38.606 3.349 1.00 26.39 84 GLY A C 1
ATOM 651 O O . GLY A 1 84 ? 42.463 -37.427 3.266 1.00 26.39 84 GLY A O 1
ATOM 652 N N . HIS A 1 85 ? 41.121 -39.091 2.605 1.00 25.59 85 HIS A N 1
ATOM 653 C CA . HIS A 1 85 ? 40.209 -38.208 1.868 1.00 25.59 85 HIS A CA 1
ATOM 654 C C . HIS A 1 85 ? 38.742 -38.559 2.134 1.00 25.59 85 HIS A C 1
ATOM 656 O O . HIS A 1 85 ? 38.250 -39.608 1.723 1.00 25.59 85 HIS A O 1
ATOM 662 N N . VAL A 1 86 ? 38.032 -37.664 2.829 1.00 28.44 86 VAL A N 1
ATOM 663 C CA . VAL A 1 86 ? 36.585 -37.774 3.061 1.00 28.44 86 VAL A CA 1
ATOM 664 C C . VAL A 1 86 ? 35.859 -37.423 1.756 1.00 28.44 86 VAL A C 1
ATOM 666 O O . VAL A 1 86 ? 35.982 -36.288 1.290 1.00 28.44 86 VAL A O 1
ATOM 669 N N . PRO A 1 87 ? 35.091 -38.342 1.140 1.00 24.80 87 PRO A N 1
ATOM 670 C CA . PRO A 1 87 ? 34.430 -38.058 -0.124 1.00 24.80 87 PRO A CA 1
ATOM 671 C C . PRO A 1 87 ? 33.206 -37.166 0.104 1.00 24.80 87 PRO A C 1
ATOM 673 O O . PRO A 1 87 ? 32.158 -37.614 0.575 1.00 24.80 87 PRO A O 1
ATOM 676 N N . ALA A 1 88 ? 33.310 -35.894 -0.286 1.00 25.95 88 ALA A N 1
ATOM 677 C CA . ALA A 1 88 ? 32.146 -35.025 -0.392 1.00 25.95 88 ALA A CA 1
ATOM 678 C C . ALA A 1 88 ? 31.132 -35.639 -1.378 1.00 25.95 88 ALA A C 1
ATOM 680 O O . ALA A 1 88 ? 31.464 -35.932 -2.531 1.00 25.95 88 ALA A O 1
ATOM 681 N N . ARG A 1 89 ? 29.883 -35.831 -0.929 1.00 24.09 89 ARG A N 1
ATOM 682 C CA . ARG A 1 89 ? 28.777 -36.304 -1.778 1.00 24.09 89 ARG A CA 1
ATOM 683 C C . ARG A 1 89 ? 28.691 -35.439 -3.039 1.00 24.09 89 ARG A C 1
ATOM 685 O O . ARG A 1 89 ? 28.348 -34.261 -2.953 1.00 24.09 89 ARG A O 1
ATOM 692 N N . ARG A 1 90 ? 28.905 -36.039 -4.216 1.00 23.45 90 ARG A N 1
ATOM 693 C CA . ARG A 1 90 ? 28.535 -35.416 -5.495 1.00 23.45 90 ARG A CA 1
ATOM 694 C C . ARG A 1 90 ? 27.019 -35.220 -5.521 1.00 23.45 90 ARG A C 1
ATOM 696 O O . ARG A 1 90 ? 26.279 -36.159 -5.809 1.00 23.45 90 ARG A O 1
ATOM 703 N N . VAL A 1 91 ? 26.559 -33.999 -5.260 1.00 25.16 91 VAL A N 1
ATOM 704 C CA . VAL A 1 91 ? 25.211 -33.585 -5.657 1.00 25.16 91 VAL A CA 1
ATOM 705 C C . VAL A 1 91 ? 25.194 -33.594 -7.182 1.00 25.16 91 VAL A C 1
ATOM 707 O O . VAL A 1 91 ? 25.879 -32.801 -7.826 1.00 25.16 91 VAL A O 1
ATOM 710 N N . ARG A 1 92 ? 24.451 -34.539 -7.764 1.00 21.45 92 ARG A N 1
ATOM 711 C CA . ARG A 1 92 ? 24.263 -34.659 -9.212 1.00 21.45 92 ARG A CA 1
ATOM 712 C C . ARG A 1 92 ? 23.321 -33.542 -9.679 1.00 21.45 92 ARG A C 1
ATOM 714 O O . ARG A 1 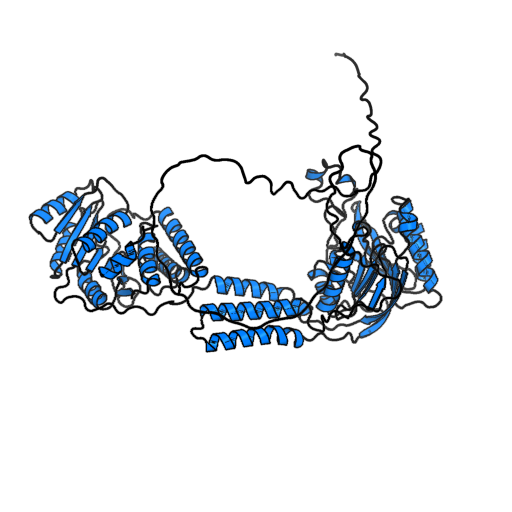92 ? 22.148 -33.786 -9.935 1.00 21.45 92 ARG A O 1
ATOM 721 N N . VAL A 1 93 ? 23.836 -32.314 -9.762 1.00 24.94 93 VAL A N 1
ATOM 722 C CA . VAL A 1 93 ? 23.166 -31.220 -10.478 1.00 24.94 93 VAL A CA 1
ATOM 723 C C . VAL A 1 93 ? 23.157 -31.605 -11.953 1.00 24.94 93 VAL A C 1
ATOM 725 O O . VAL A 1 93 ? 24.216 -31.798 -12.550 1.00 24.94 93 VAL A O 1
ATOM 728 N N . GLY A 1 94 ? 21.966 -31.791 -12.520 1.00 23.36 94 GLY A N 1
ATOM 729 C CA . GLY A 1 94 ? 21.807 -32.177 -13.917 1.00 23.36 94 GLY A CA 1
ATOM 730 C C . GLY A 1 94 ? 22.227 -31.043 -14.844 1.00 23.36 94 GLY A C 1
ATOM 731 O O . GLY A 1 94 ? 21.442 -30.137 -15.103 1.00 23.36 94 GLY A O 1
ATOM 732 N N . THR A 1 95 ? 23.450 -31.100 -15.365 1.00 23.98 95 THR A N 1
ATOM 733 C CA . THR A 1 95 ? 23.885 -30.243 -16.467 1.00 23.98 95 THR A CA 1
ATOM 734 C C . THR A 1 95 ? 23.253 -30.733 -17.765 1.00 23.98 95 THR A C 1
ATOM 736 O O . THR A 1 95 ? 23.766 -31.630 -18.435 1.00 23.98 95 THR A O 1
ATOM 739 N N . ALA A 1 96 ? 22.122 -30.135 -18.138 1.00 25.38 96 ALA A N 1
ATOM 740 C CA . ALA A 1 96 ? 21.601 -30.265 -19.489 1.00 25.38 96 ALA A CA 1
ATOM 741 C C . ALA A 1 96 ? 22.610 -29.633 -20.463 1.00 25.38 96 ALA A C 1
ATOM 743 O O . ALA A 1 96 ? 22.764 -28.413 -20.509 1.00 25.38 96 ALA A O 1
ATOM 744 N N . ARG A 1 97 ? 23.319 -30.464 -21.238 1.00 23.16 97 ARG A N 1
ATOM 745 C CA . ARG A 1 97 ? 24.034 -29.994 -22.429 1.00 23.16 97 ARG A CA 1
ATOM 746 C C . ARG A 1 97 ? 22.988 -29.520 -23.435 1.00 23.16 97 ARG A C 1
ATOM 748 O O . ARG A 1 97 ? 22.304 -30.350 -24.029 1.00 23.16 97 ARG A O 1
ATOM 755 N N . VAL A 1 98 ? 22.889 -28.212 -23.639 1.00 28.31 98 VAL A N 1
ATOM 756 C CA . VAL A 1 98 ? 22.208 -27.660 -24.813 1.00 28.31 98 VAL A CA 1
ATOM 757 C C . VAL A 1 98 ? 23.138 -27.885 -26.003 1.00 28.31 98 VAL A C 1
ATOM 759 O O . VAL A 1 98 ? 24.213 -27.295 -26.075 1.00 28.31 98 VAL A O 1
ATOM 762 N N . GLY A 1 99 ? 22.769 -28.809 -26.889 1.00 25.64 99 GLY A N 1
ATOM 763 C CA . GLY A 1 99 ? 23.433 -28.963 -28.183 1.00 25.64 99 GLY A CA 1
ATOM 764 C C . GLY A 1 99 ? 22.963 -27.882 -29.165 1.00 25.64 99 GLY A C 1
ATOM 765 O O . GLY A 1 99 ? 21.842 -27.387 -29.020 1.00 25.64 99 GLY A O 1
ATOM 766 N N . PRO A 1 100 ? 23.774 -27.517 -30.173 1.00 28.73 100 PRO A N 1
ATOM 767 C CA . PRO A 1 100 ? 23.326 -26.623 -31.232 1.00 28.73 100 PRO A CA 1
ATOM 768 C C . PRO A 1 100 ? 22.229 -27.323 -32.049 1.00 28.73 100 PRO A C 1
ATOM 770 O O . PRO A 1 100 ? 22.422 -28.445 -32.514 1.00 28.73 100 PRO A O 1
ATOM 773 N N . GLY A 1 101 ? 21.070 -26.675 -32.201 1.00 35.28 101 GLY A N 1
ATOM 774 C CA . GLY A 1 101 ? 19.903 -27.256 -32.878 1.00 35.28 101 GLY A CA 1
ATOM 775 C C . GLY A 1 101 ? 18.868 -27.882 -31.934 1.00 35.28 101 GLY A C 1
ATOM 776 O O . GLY A 1 101 ? 18.546 -29.062 -32.045 1.00 35.28 101 GLY A O 1
ATOM 777 N N . GLY A 1 102 ? 18.302 -27.080 -31.027 1.00 25.03 102 GLY A N 1
ATOM 778 C CA . GLY A 1 102 ? 17.127 -27.436 -30.224 1.00 25.03 102 GLY A CA 1
ATOM 779 C C . GLY A 1 102 ? 15.975 -26.472 -30.506 1.00 25.03 102 GLY A C 1
ATOM 780 O O . GLY A 1 102 ? 16.144 -25.265 -30.367 1.00 25.03 102 GLY A O 1
ATOM 781 N N . ARG A 1 103 ? 14.814 -26.994 -30.929 1.00 29.72 103 ARG A N 1
ATOM 782 C CA . ARG A 1 103 ? 13.620 -26.193 -31.269 1.00 29.72 103 ARG A CA 1
ATOM 783 C C . ARG A 1 103 ? 13.214 -25.254 -30.130 1.00 29.72 103 ARG A C 1
ATOM 785 O O . ARG A 1 103 ? 13.287 -25.639 -28.965 1.00 29.72 103 ARG A O 1
ATOM 792 N N . ALA A 1 104 ? 12.708 -24.077 -30.509 1.00 35.00 104 ALA A N 1
ATOM 793 C CA . ALA A 1 104 ? 12.145 -23.069 -29.616 1.00 35.00 104 ALA A CA 1
ATOM 794 C C . ALA A 1 104 ? 11.320 -23.691 -28.476 1.00 35.00 104 ALA A C 1
ATOM 796 O O . ALA A 1 104 ? 10.354 -24.425 -28.715 1.00 35.00 104 ALA A O 1
ATOM 797 N N . GLY A 1 105 ? 11.709 -23.378 -27.236 1.00 26.27 105 GLY A N 1
ATOM 798 C CA . GLY A 1 105 ? 10.926 -23.717 -26.053 1.00 26.27 105 GLY A CA 1
ATOM 799 C C . GLY A 1 105 ? 9.519 -23.141 -26.183 1.00 26.27 105 GLY A C 1
ATOM 800 O O . GLY A 1 105 ? 9.351 -22.020 -26.662 1.00 26.27 105 GLY A O 1
ATOM 801 N N . ALA A 1 106 ? 8.511 -23.931 -25.802 1.00 25.00 106 ALA A N 1
ATOM 802 C CA . ALA A 1 106 ? 7.108 -23.600 -26.033 1.00 25.00 106 ALA A CA 1
ATOM 803 C C . ALA A 1 106 ? 6.774 -22.168 -25.569 1.00 25.00 106 ALA A C 1
ATOM 805 O O . ALA A 1 106 ? 7.190 -21.783 -24.471 1.00 25.00 106 ALA A O 1
ATOM 806 N N . PRO A 1 107 ? 6.002 -21.388 -26.353 1.00 31.14 107 PRO A N 1
ATOM 807 C CA . PRO A 1 107 ? 5.666 -20.025 -25.980 1.00 31.14 107 PRO A CA 1
ATOM 808 C C . PRO A 1 107 ? 4.928 -20.051 -24.645 1.00 31.14 107 PRO A C 1
ATOM 810 O O . PRO A 1 107 ? 3.837 -20.623 -24.533 1.00 31.14 107 PRO A O 1
ATOM 813 N N . ALA A 1 108 ? 5.522 -19.425 -23.628 1.00 33.91 108 ALA A N 1
ATOM 814 C CA . ALA A 1 108 ? 4.843 -19.184 -22.369 1.00 33.91 108 ALA A CA 1
ATOM 815 C C . ALA A 1 108 ? 3.552 -18.424 -22.691 1.00 33.91 108 ALA A C 1
ATOM 817 O O . ALA A 1 108 ? 3.600 -17.290 -23.172 1.00 33.91 108 ALA A O 1
ATOM 818 N N . ARG A 1 109 ? 2.396 -19.064 -22.466 1.00 37.44 109 ARG A N 1
ATOM 819 C CA . ARG A 1 109 ? 1.065 -18.501 -22.738 1.00 37.44 109 ARG A CA 1
ATOM 820 C C . ARG A 1 109 ? 0.703 -17.410 -21.722 1.00 37.44 109 ARG A C 1
ATOM 822 O O . ARG A 1 109 ? -0.337 -17.475 -21.076 1.00 37.44 109 ARG A O 1
ATOM 829 N N . VAL A 1 110 ? 1.523 -16.365 -21.632 1.00 41.47 110 VAL A N 1
ATOM 830 C CA . VAL A 1 110 ? 1.121 -15.044 -21.132 1.00 41.47 110 VAL A CA 1
ATOM 831 C C . VAL A 1 110 ? 0.349 -14.367 -22.271 1.00 41.47 110 VAL A C 1
ATOM 833 O O . VAL A 1 110 ? 0.805 -13.430 -22.916 1.00 41.47 110 VAL A O 1
ATOM 836 N N . GLY A 1 111 ? -0.790 -14.963 -22.627 1.00 40.62 111 GLY A N 1
ATOM 837 C CA . GLY A 1 111 ? -1.598 -14.547 -23.765 1.00 40.62 111 GLY A CA 1
ATOM 838 C C . GLY A 1 111 ? -2.623 -13.503 -23.348 1.00 40.62 111 GLY A C 1
ATOM 839 O O . GLY A 1 111 ? -3.553 -13.840 -22.622 1.00 40.62 111 GLY A O 1
ATOM 840 N N . ARG A 1 112 ? -2.478 -12.271 -23.854 1.00 45.03 112 ARG A N 1
ATOM 841 C CA . ARG A 1 112 ? -3.460 -11.161 -23.824 1.00 45.03 112 ARG A CA 1
ATOM 842 C C . ARG A 1 112 ? -3.867 -10.603 -22.444 1.00 45.03 112 ARG A C 1
ATOM 844 O O . ARG A 1 112 ? -4.268 -9.453 -22.370 1.00 45.03 112 ARG A O 1
ATOM 851 N N . GLY A 1 113 ? -3.693 -11.337 -21.346 1.00 45.03 113 GLY A N 1
ATOM 852 C CA . GLY A 1 113 ? -3.894 -10.845 -19.977 1.00 45.03 113 GLY A CA 1
ATOM 853 C C . GLY A 1 113 ? -2.577 -10.738 -19.207 1.00 45.03 113 GLY A C 1
ATOM 854 O O . GLY A 1 113 ? -2.166 -11.704 -18.570 1.00 45.03 113 GLY A O 1
ATOM 855 N N . GLY A 1 114 ? -1.908 -9.580 -19.258 1.00 53.88 114 GLY A N 1
ATOM 856 C CA . GLY A 1 114 ? -0.623 -9.355 -18.573 1.00 53.88 114 GLY A CA 1
ATOM 857 C C . GLY A 1 114 ? -0.695 -9.407 -17.035 1.00 53.88 114 GLY A C 1
ATOM 858 O O . GLY A 1 114 ? -1.772 -9.476 -16.444 1.00 53.88 114 GLY A O 1
ATOM 859 N N . VAL A 1 115 ? 0.459 -9.309 -16.362 1.00 50.56 115 VAL A N 1
ATOM 860 C CA . VAL A 1 115 ? 0.593 -9.435 -14.889 1.00 50.56 115 VAL A CA 1
ATOM 861 C C . VAL A 1 115 ? -0.391 -8.540 -14.120 1.00 50.56 115 VAL A C 1
ATOM 863 O O . VAL A 1 115 ? -1.053 -9.007 -13.195 1.00 50.56 115 VAL A O 1
ATOM 866 N N . GLY A 1 116 ? -0.578 -7.284 -14.545 1.00 49.72 116 GLY A N 1
ATOM 867 C CA . GLY A 1 116 ? -1.536 -6.362 -13.919 1.00 49.72 116 GLY A CA 1
ATOM 868 C C . GLY A 1 116 ? -3.002 -6.817 -13.992 1.00 49.72 116 GLY A C 1
ATOM 869 O O . GLY A 1 116 ? -3.816 -6.431 -13.156 1.00 49.72 116 GLY A O 1
ATOM 870 N N . ALA A 1 117 ? -3.361 -7.664 -14.958 1.00 54.78 117 ALA A N 1
ATOM 871 C CA . ALA A 1 117 ? -4.684 -8.267 -15.039 1.00 54.78 117 ALA A CA 1
ATOM 872 C C . ALA A 1 117 ? -4.863 -9.412 -14.030 1.00 54.78 117 ALA A C 1
ATOM 874 O O . ALA A 1 117 ? -5.907 -9.508 -13.386 1.00 54.78 117 ALA A O 1
ATOM 875 N N . LEU A 1 118 ? -3.818 -10.218 -13.830 1.00 54.47 118 LEU A N 1
ATOM 876 C CA . LEU A 1 118 ? -3.781 -11.277 -12.821 1.00 54.47 118 LEU A CA 1
ATOM 877 C C . LEU A 1 118 ? -3.813 -10.685 -11.399 1.00 54.47 118 LEU A C 1
ATOM 879 O O . LEU A 1 118 ? -4.583 -11.149 -10.562 1.00 54.47 118 LEU A O 1
ATOM 883 N N . VAL A 1 119 ? -3.092 -9.582 -11.161 1.00 57.72 119 VAL A N 1
ATOM 884 C CA . VAL A 1 119 ? -3.178 -8.787 -9.919 1.00 57.72 119 VAL A CA 1
ATOM 885 C C . VAL A 1 119 ? -4.605 -8.275 -9.677 1.00 57.72 119 VAL A C 1
ATOM 887 O O . VAL A 1 119 ? -5.125 -8.436 -8.574 1.00 57.72 119 VAL A O 1
ATOM 890 N N . ARG A 1 120 ? -5.286 -7.732 -10.699 1.00 59.09 120 ARG A N 1
ATOM 891 C CA . ARG A 1 120 ? -6.701 -7.321 -10.592 1.00 59.09 120 ARG A CA 1
ATOM 892 C C . ARG A 1 120 ? -7.632 -8.494 -10.256 1.00 59.09 120 ARG A C 1
ATOM 894 O O . ARG A 1 120 ? -8.477 -8.346 -9.379 1.00 59.09 120 ARG A O 1
ATOM 901 N N . GLY A 1 121 ? -7.460 -9.656 -10.889 1.00 61.28 121 GLY A N 1
ATOM 902 C CA . GLY A 1 121 ? -8.248 -10.862 -10.593 1.00 61.28 121 GLY A CA 1
ATOM 903 C C . GLY A 1 121 ? -8.055 -11.376 -9.158 1.00 61.28 121 GLY A C 1
ATOM 904 O O . GLY A 1 121 ? -9.029 -11.714 -8.481 1.00 61.28 121 GLY A O 1
ATOM 905 N N . VAL A 1 122 ? -6.811 -11.373 -8.664 1.00 64.00 122 VAL A N 1
ATOM 906 C CA . VAL A 1 122 ? -6.473 -11.730 -7.274 1.00 64.00 122 VAL A CA 1
ATOM 907 C C . VAL A 1 122 ? -7.066 -10.727 -6.282 1.00 64.00 122 VAL A C 1
ATOM 909 O O . VAL A 1 122 ? -7.626 -11.142 -5.270 1.00 64.00 122 VAL A O 1
ATOM 912 N N . LEU A 1 123 ? -7.012 -9.424 -6.577 1.00 62.47 123 LEU A N 1
ATOM 913 C CA . LEU A 1 123 ? -7.595 -8.384 -5.726 1.00 62.47 123 LEU A CA 1
ATOM 914 C C . LEU A 1 123 ? -9.121 -8.492 -5.656 1.00 62.47 123 LEU A C 1
ATOM 916 O O . LEU A 1 123 ? -9.660 -8.563 -4.556 1.00 62.47 123 LEU A O 1
ATOM 920 N N . VAL A 1 124 ? -9.819 -8.599 -6.793 1.00 65.31 124 VAL A N 1
ATOM 921 C CA . VAL A 1 124 ? -11.281 -8.811 -6.812 1.00 65.31 124 VAL A CA 1
ATOM 922 C C . VAL A 1 124 ? -11.660 -10.077 -6.037 1.00 65.31 124 VAL A C 1
ATOM 924 O O . VAL A 1 124 ? -12.601 -10.047 -5.249 1.00 65.31 124 VAL A O 1
ATOM 927 N N . SER A 1 125 ? -10.889 -11.159 -6.170 1.00 63.00 125 SER A N 1
ATOM 928 C CA . SER A 1 125 ? -11.105 -12.387 -5.392 1.00 63.00 125 SER A CA 1
ATOM 929 C C . SER A 1 125 ? -10.899 -12.186 -3.894 1.00 63.00 125 SER A C 1
ATOM 931 O O . SER A 1 125 ? -11.747 -12.585 -3.104 1.00 63.00 125 SER A O 1
ATOM 933 N N . GLY A 1 126 ? -9.807 -11.538 -3.481 1.00 63.91 126 GLY A N 1
ATOM 934 C CA . GLY A 1 126 ? -9.544 -11.236 -2.073 1.00 63.91 126 GLY A CA 1
ATOM 935 C C . GLY A 1 126 ? -10.645 -10.375 -1.452 1.00 63.91 126 GLY A C 1
ATOM 936 O O . GLY A 1 126 ? -11.072 -10.635 -0.331 1.00 63.91 126 GLY A O 1
ATOM 937 N N . LEU A 1 127 ? -11.163 -9.406 -2.206 1.00 62.41 127 LEU A N 1
ATOM 938 C CA . LEU A 1 127 ? -12.263 -8.534 -1.797 1.00 62.41 127 LEU A CA 1
ATOM 939 C C . LEU A 1 127 ? -13.597 -9.284 -1.683 1.00 62.41 127 LEU A C 1
ATOM 941 O O . LEU A 1 127 ? -14.292 -9.126 -0.680 1.00 62.41 127 LEU A O 1
ATOM 945 N N . LEU A 1 128 ? -13.933 -10.138 -2.658 1.00 65.75 128 LEU A N 1
ATOM 946 C CA . LEU A 1 128 ? -15.121 -10.998 -2.607 1.00 65.75 128 LEU A CA 1
ATOM 947 C C . LEU A 1 128 ? -15.057 -11.978 -1.427 1.00 65.75 128 LEU A C 1
ATOM 949 O O . LEU A 1 128 ? -16.049 -12.141 -0.720 1.00 65.75 128 LEU A O 1
ATOM 953 N N . LEU A 1 129 ? -13.891 -12.582 -1.174 1.00 64.88 129 LEU A N 1
ATOM 954 C CA . LEU A 1 129 ? -13.655 -13.476 -0.037 1.00 64.88 129 LEU A CA 1
ATOM 955 C C . LEU A 1 129 ? -13.751 -12.736 1.310 1.00 64.88 129 LEU A C 1
ATOM 957 O O . LEU A 1 129 ? -14.400 -13.238 2.223 1.00 64.88 129 LEU A O 1
ATOM 961 N N . LEU A 1 130 ? -13.171 -11.535 1.434 1.00 63.00 130 LEU A N 1
ATOM 962 C CA . LEU A 1 130 ? -13.209 -10.716 2.657 1.00 63.00 130 LEU A CA 1
ATOM 963 C C . LEU A 1 130 ? -14.609 -10.175 2.980 1.00 63.00 130 LEU A C 1
ATOM 965 O O . LEU A 1 130 ? -15.033 -10.215 4.137 1.00 63.00 130 LEU A O 1
ATOM 969 N N . ALA A 1 131 ? -15.329 -9.674 1.973 1.00 61.50 131 ALA A N 1
ATOM 970 C CA . ALA A 1 131 ? -16.717 -9.237 2.115 1.00 61.50 131 ALA A CA 1
ATOM 971 C C . ALA A 1 131 ? -17.613 -10.407 2.550 1.00 61.50 131 ALA A C 1
ATOM 973 O O . ALA A 1 131 ? -18.451 -10.276 3.442 1.00 61.50 131 ALA A O 1
ATOM 974 N N . TRP A 1 132 ? -17.392 -11.587 1.970 1.00 67.81 132 TRP A N 1
ATOM 975 C CA . TRP A 1 132 ? -18.129 -12.794 2.315 1.00 67.81 132 TRP A CA 1
ATOM 976 C C . TRP A 1 132 ? -17.769 -13.335 3.718 1.00 67.81 132 TRP A C 1
ATOM 978 O O . TRP A 1 132 ? -18.688 -13.656 4.474 1.00 67.81 132 TRP A O 1
ATOM 988 N N . GLU A 1 133 ? -16.495 -13.366 4.133 1.00 63.56 133 GLU A N 1
ATOM 989 C CA . GLU A 1 133 ? -16.098 -13.740 5.508 1.00 63.56 133 GLU A CA 1
ATOM 990 C C . GLU A 1 133 ? -16.786 -12.853 6.564 1.00 63.56 133 GLU A C 1
ATOM 992 O O . GLU A 1 133 ? -17.124 -13.319 7.654 1.00 63.56 133 GLU A O 1
ATOM 997 N N . ARG A 1 134 ? -17.029 -11.578 6.229 1.00 60.50 134 ARG A N 1
ATOM 998 C CA . ARG A 1 134 ? -17.704 -10.613 7.106 1.00 60.50 134 ARG A CA 1
ATOM 999 C C . ARG A 1 134 ? -19.232 -10.689 7.096 1.00 60.50 134 ARG A C 1
ATOM 1001 O O . ARG A 1 134 ? -19.823 -10.368 8.127 1.00 60.50 134 ARG A O 1
ATOM 1008 N N . TRP A 1 135 ? -19.865 -11.084 5.987 1.00 60.53 135 TRP A N 1
ATOM 1009 C CA . TRP A 1 135 ? -21.315 -10.892 5.798 1.00 60.53 135 TRP A CA 1
ATOM 1010 C C . TRP A 1 135 ? -22.126 -12.126 5.352 1.00 60.53 135 TRP A C 1
ATOM 1012 O O . TRP A 1 135 ? -23.352 -12.058 5.365 1.00 60.53 135 TRP A O 1
ATOM 1022 N N . GLY A 1 136 ? -21.515 -13.260 4.975 1.00 57.91 136 GLY A N 1
ATOM 1023 C CA . GLY A 1 136 ? -22.257 -14.413 4.427 1.00 57.91 136 GLY A CA 1
ATOM 1024 C C . GLY A 1 136 ? -22.358 -15.648 5.334 1.00 57.91 136 GLY A C 1
ATOM 1025 O O . GLY A 1 136 ? -21.443 -16.476 5.408 1.00 57.91 136 GLY A O 1
ATOM 1026 N N . SER A 1 137 ? -23.537 -15.853 5.925 1.00 55.00 137 SER A N 1
ATOM 1027 C CA . SER A 1 137 ? -23.889 -16.985 6.795 1.00 55.00 137 SER A CA 1
ATOM 1028 C C . SER A 1 137 ? -24.570 -18.156 6.050 1.00 55.00 137 SER A C 1
ATOM 1030 O O . SER A 1 137 ? -25.761 -18.406 6.194 1.00 55.00 137 SER A O 1
ATOM 1032 N N . GLY A 1 138 ? -23.818 -18.953 5.276 1.00 63.44 138 GLY A N 1
ATOM 1033 C CA . GLY A 1 138 ? -24.344 -20.243 4.782 1.00 63.44 138 GLY A CA 1
ATOM 1034 C C . GLY A 1 138 ? -23.572 -20.909 3.639 1.00 63.44 138 GLY A C 1
ATOM 1035 O O . GLY A 1 138 ? -23.017 -20.232 2.778 1.00 63.44 138 GLY A O 1
ATOM 1036 N N . ARG A 1 139 ? -23.568 -22.257 3.589 1.00 60.72 139 ARG A N 1
ATOM 1037 C CA . ARG A 1 139 ? -22.767 -23.065 2.631 1.00 60.72 139 ARG A CA 1
ATOM 1038 C C . ARG A 1 139 ? -23.003 -22.714 1.152 1.00 60.72 139 ARG A C 1
ATOM 1040 O O . ARG A 1 139 ? -22.050 -22.736 0.381 1.00 60.72 139 ARG A O 1
ATOM 1047 N N . ARG A 1 140 ? -24.234 -22.361 0.758 1.00 60.69 140 ARG A N 1
ATOM 1048 C CA . ARG A 1 140 ? -24.562 -21.976 -0.632 1.00 60.69 140 ARG A CA 1
ATOM 1049 C C . ARG A 1 140 ? -23.916 -20.645 -1.036 1.00 60.69 140 ARG A C 1
ATOM 1051 O O . ARG A 1 140 ? -23.335 -20.568 -2.112 1.00 60.69 140 ARG A O 1
ATOM 1058 N N . ALA A 1 141 ? -23.920 -19.650 -0.145 1.00 60.88 141 ALA A N 1
ATOM 1059 C CA . ALA A 1 141 ? -23.202 -18.391 -0.358 1.00 60.88 141 ALA A CA 1
ATOM 1060 C C . ALA A 1 141 ? -21.682 -18.617 -0.475 1.00 60.88 141 ALA A C 1
ATOM 1062 O O . ALA A 1 141 ? -21.039 -17.997 -1.317 1.00 60.88 141 ALA A O 1
ATOM 1063 N N . ARG A 1 142 ? -21.127 -19.574 0.293 1.00 61.44 142 ARG A N 1
ATOM 1064 C CA . ARG A 1 142 ? -19.706 -19.968 0.199 1.00 61.44 142 ARG A CA 1
ATOM 1065 C C . ARG A 1 142 ? -19.332 -20.481 -1.193 1.00 61.44 142 ARG A C 1
ATOM 1067 O O . ARG A 1 142 ? -18.349 -20.032 -1.773 1.00 61.44 142 ARG A O 1
ATOM 1074 N N . ALA A 1 143 ? -20.131 -21.399 -1.736 1.00 65.50 143 ALA A N 1
ATOM 1075 C CA . ALA A 1 143 ? -19.906 -21.948 -3.071 1.00 65.50 143 ALA A CA 1
ATOM 1076 C C . ALA A 1 143 ? -20.037 -20.873 -4.166 1.00 65.50 143 ALA A C 1
ATOM 1078 O O . ALA A 1 143 ? -19.194 -20.804 -5.058 1.00 65.50 143 ALA A O 1
ATOM 1079 N N . LEU A 1 144 ? -21.047 -19.999 -4.067 1.00 66.06 144 LEU A N 1
ATOM 1080 C CA . LEU A 1 144 ? -21.274 -18.930 -5.041 1.00 66.06 144 LEU A CA 1
ATOM 1081 C C . LEU A 1 144 ? -20.140 -17.893 -5.048 1.00 66.06 144 LEU A C 1
ATOM 1083 O O . LEU A 1 144 ? -19.673 -17.514 -6.115 1.00 66.06 144 LEU A O 1
ATOM 1087 N N . ALA A 1 145 ? -19.654 -17.462 -3.882 1.00 65.62 145 ALA A N 1
ATOM 1088 C CA . ALA A 1 145 ? -18.569 -16.486 -3.798 1.00 65.62 145 ALA A CA 1
ATOM 1089 C C . ALA A 1 145 ? -17.214 -17.050 -4.274 1.00 65.62 145 ALA A C 1
ATOM 1091 O O . ALA A 1 145 ? -16.461 -16.341 -4.947 1.00 65.62 145 ALA A O 1
ATOM 1092 N N . LEU A 1 146 ? -16.928 -18.335 -4.012 1.00 68.25 146 LEU A N 1
ATOM 1093 C CA . LEU A 1 146 ? -15.781 -19.034 -4.609 1.00 68.25 146 LEU A CA 1
ATOM 1094 C C . LEU A 1 146 ? -15.897 -19.102 -6.138 1.00 68.25 146 LEU A C 1
ATOM 1096 O O . LEU A 1 146 ? -14.925 -18.813 -6.833 1.00 68.25 146 LEU A O 1
ATOM 1100 N N . ALA A 1 147 ? -17.086 -19.417 -6.663 1.00 69.31 147 ALA A N 1
ATOM 1101 C CA . ALA A 1 147 ? -17.338 -19.436 -8.101 1.00 69.31 147 ALA A CA 1
ATOM 1102 C C . ALA A 1 147 ? -17.174 -18.042 -8.733 1.00 69.31 147 ALA A C 1
ATOM 1104 O O . ALA A 1 147 ? -16.466 -17.913 -9.726 1.00 69.31 147 ALA A O 1
ATOM 1105 N N . MET A 1 148 ? -17.737 -16.985 -8.134 1.00 69.31 148 MET A N 1
ATOM 1106 C CA . MET A 1 148 ? -17.562 -15.605 -8.612 1.00 69.31 148 MET A CA 1
ATOM 1107 C C . MET A 1 148 ? -16.098 -15.150 -8.576 1.00 69.31 148 MET A C 1
ATOM 1109 O O . MET A 1 148 ? -15.652 -14.488 -9.507 1.00 69.31 148 MET A O 1
ATOM 1113 N N . SER A 1 149 ? -15.332 -15.538 -7.552 1.00 68.31 149 SER A N 1
ATOM 1114 C CA . SER A 1 149 ? -13.893 -15.241 -7.475 1.00 68.31 149 SER A CA 1
ATOM 1115 C C . SER A 1 149 ? -13.111 -15.964 -8.579 1.00 68.31 149 SER A C 1
ATOM 1117 O O . SER A 1 149 ? -12.321 -15.345 -9.286 1.00 68.31 149 SER A O 1
ATOM 1119 N N . ALA A 1 150 ? -13.384 -17.255 -8.805 1.00 68.31 150 ALA A N 1
ATOM 1120 C CA . ALA A 1 150 ? -12.772 -18.015 -9.897 1.00 68.31 150 ALA A CA 1
ATOM 1121 C C . ALA A 1 150 ? -13.122 -17.431 -11.281 1.00 68.31 150 ALA A C 1
ATOM 1123 O O . ALA A 1 150 ? -12.245 -17.290 -12.134 1.00 68.31 150 ALA A O 1
ATOM 1124 N N . VAL A 1 151 ? -14.380 -17.022 -11.483 1.00 68.06 151 VAL A N 1
ATOM 1125 C CA . VAL A 1 151 ? -14.827 -16.318 -12.694 1.00 68.06 151 VAL A CA 1
ATOM 1126 C C . VAL A 1 151 ? -14.120 -14.968 -12.832 1.00 68.06 151 VAL A C 1
ATOM 1128 O O . VAL A 1 151 ? -13.647 -14.660 -13.919 1.00 68.06 151 VAL A O 1
ATOM 1131 N N . ALA A 1 152 ? -13.959 -14.186 -11.762 1.00 68.31 152 ALA A N 1
ATOM 1132 C CA . ALA A 1 152 ? -13.230 -12.918 -11.813 1.00 68.31 152 ALA A CA 1
ATOM 1133 C C . ALA A 1 152 ? 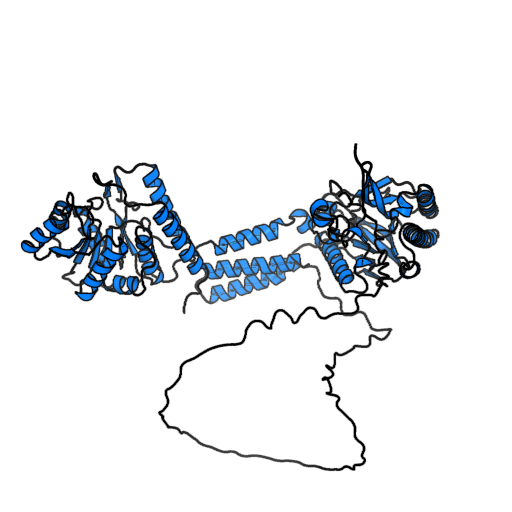-11.749 -13.108 -12.195 1.00 68.31 152 ALA A C 1
ATOM 1135 O O . ALA A 1 152 ? -11.242 -12.368 -13.036 1.00 68.31 152 ALA A O 1
ATOM 1136 N N . VAL A 1 153 ? -11.066 -14.123 -11.649 1.00 66.19 153 VAL A N 1
ATOM 1137 C CA . VAL A 1 153 ? -9.673 -14.458 -12.014 1.00 66.19 153 VAL A CA 1
ATOM 1138 C C . VAL A 1 153 ? -9.548 -14.892 -13.473 1.00 66.19 153 VAL A C 1
ATOM 1140 O O . VAL A 1 153 ? -8.556 -14.555 -14.109 1.00 66.19 153 VAL A O 1
ATOM 1143 N N . ALA A 1 154 ? -10.527 -15.619 -14.015 1.00 65.00 154 ALA A N 1
ATOM 1144 C CA . ALA A 1 154 ? -10.485 -16.095 -15.397 1.00 65.00 154 ALA A CA 1
ATOM 1145 C C . ALA A 1 154 ? -10.916 -15.026 -16.420 1.00 65.00 154 ALA A C 1
ATOM 1147 O O . ALA A 1 154 ? -10.284 -14.868 -17.463 1.00 65.00 154 ALA A O 1
ATOM 1148 N N . VAL A 1 155 ? -11.992 -14.288 -16.130 1.00 65.38 155 VAL A N 1
ATOM 1149 C CA . VAL A 1 155 ? -12.663 -13.396 -17.087 1.00 65.38 155 VAL A CA 1
ATOM 1150 C C . VAL A 1 155 ? -12.064 -11.995 -17.090 1.00 65.38 155 VAL A C 1
ATOM 1152 O O . VAL A 1 155 ? -11.881 -11.442 -18.170 1.00 65.38 155 VAL A O 1
ATOM 1155 N N . VAL A 1 156 ? -11.703 -11.416 -15.935 1.00 66.88 156 VAL A N 1
ATOM 1156 C CA . VAL A 1 156 ? -11.145 -10.048 -15.903 1.00 66.88 156 VAL A CA 1
ATOM 1157 C C . VAL A 1 156 ? -9.869 -9.939 -16.752 1.00 66.88 156 VAL A C 1
ATOM 1159 O O . VAL A 1 156 ? -9.773 -8.974 -17.508 1.00 66.88 156 VAL A O 1
ATOM 1162 N N . PRO A 1 157 ? -8.926 -10.907 -16.746 1.00 60.97 157 PRO A N 1
ATOM 1163 C CA . PRO A 1 157 ? -7.779 -10.864 -17.650 1.00 60.97 157 PRO A CA 1
ATOM 1164 C C . PRO A 1 157 ? -8.101 -11.039 -19.129 1.00 60.97 157 PRO A C 1
ATOM 1166 O O . PRO A 1 157 ? -7.435 -10.419 -19.950 1.00 60.97 157 PRO A O 1
ATOM 1169 N N . ALA A 1 158 ? -9.109 -11.843 -19.470 1.00 62.47 158 ALA A N 1
ATOM 1170 C CA . ALA A 1 158 ? -9.514 -12.067 -20.856 1.00 62.47 158 ALA A CA 1
ATOM 1171 C C . ALA A 1 158 ? -10.353 -10.911 -21.438 1.00 62.47 158 ALA A C 1
ATOM 1173 O O . ALA A 1 158 ? -10.380 -10.728 -22.652 1.00 62.47 158 ALA A O 1
ATOM 1174 N N . ALA A 1 159 ? -11.033 -10.140 -20.583 1.00 62.09 159 ALA A N 1
ATOM 1175 C CA . ALA A 1 159 ? -11.916 -9.038 -20.967 1.00 62.09 159 ALA A CA 1
ATOM 1176 C C . ALA A 1 159 ? -11.224 -7.662 -21.024 1.00 62.09 159 ALA A C 1
ATOM 1178 O O . ALA A 1 159 ? -11.846 -6.682 -21.433 1.00 62.09 159 ALA A O 1
ATOM 1179 N N . ILE A 1 160 ? -9.958 -7.554 -20.607 1.00 65.81 160 ILE A N 1
ATOM 1180 C CA . ILE A 1 160 ? -9.190 -6.308 -20.720 1.00 65.81 160 ILE A CA 1
ATOM 1181 C C . ILE A 1 160 ? -8.705 -6.156 -22.169 1.00 65.81 160 ILE A C 1
ATOM 1183 O O . ILE A 1 160 ? -7.925 -6.990 -22.626 1.00 65.81 160 ILE A O 1
ATOM 1187 N N . PRO A 1 161 ? -9.114 -5.102 -22.901 1.00 64.94 161 PRO A N 1
ATOM 1188 C CA . PRO A 1 161 ? -8.667 -4.908 -24.271 1.00 64.94 161 PRO A CA 1
ATOM 1189 C C . PRO A 1 161 ? -7.178 -4.544 -24.301 1.00 64.94 161 PRO A C 1
ATOM 1191 O O . PRO A 1 161 ? -6.776 -3.478 -23.828 1.00 64.94 161 PRO A O 1
ATOM 1194 N N . THR A 1 162 ? -6.377 -5.426 -24.896 1.00 69.44 162 THR A N 1
ATOM 1195 C CA . THR A 1 162 ? -5.020 -5.151 -25.383 1.00 69.44 162 THR A CA 1
ATOM 1196 C C . THR A 1 162 ? -5.119 -4.848 -26.880 1.00 69.44 162 THR A C 1
ATOM 1198 O O . THR A 1 162 ? -5.155 -5.793 -27.672 1.00 69.44 162 THR A O 1
ATOM 1201 N N . PRO A 1 163 ? -5.283 -3.576 -27.289 1.00 69.62 163 PRO A N 1
ATOM 1202 C CA . PRO A 1 163 ? -5.359 -3.245 -28.703 1.00 69.62 163 PRO A CA 1
ATOM 1203 C C . PRO A 1 163 ? -4.021 -3.536 -29.384 1.00 69.62 163 PRO A C 1
ATOM 1205 O O . PRO A 1 163 ? -2.979 -3.140 -28.868 1.00 69.62 163 PRO A O 1
ATOM 1208 N N . ASP A 1 164 ? -4.075 -4.179 -30.549 1.00 82.62 164 ASP A N 1
ATOM 1209 C CA . ASP A 1 164 ? -2.906 -4.331 -31.415 1.00 82.62 164 ASP A CA 1
ATOM 1210 C C . ASP A 1 164 ? -2.444 -2.957 -31.944 1.00 82.62 164 ASP A C 1
ATOM 1212 O O . ASP A 1 164 ? -3.251 -2.017 -32.039 1.00 82.62 164 ASP A O 1
ATOM 1216 N N . ALA A 1 165 ? -1.160 -2.851 -32.293 1.00 83.38 165 ALA A N 1
ATOM 1217 C CA . ALA A 1 165 ? -0.556 -1.634 -32.833 1.00 83.38 165 ALA A CA 1
ATOM 1218 C C . ALA A 1 165 ? -0.950 -1.422 -34.308 1.00 83.38 165 ALA A C 1
ATOM 1220 O O . ALA A 1 165 ? -0.617 -2.222 -35.184 1.00 83.38 165 ALA A O 1
ATOM 1221 N N . ASP A 1 166 ? -1.664 -0.331 -34.586 1.00 83.75 166 ASP A N 1
ATOM 1222 C CA . ASP A 1 166 ? -2.334 -0.045 -35.861 1.00 83.75 166 ASP A CA 1
ATOM 1223 C C . ASP A 1 166 ? -1.763 1.150 -36.645 1.00 83.75 166 ASP A C 1
ATOM 1225 O O . ASP A 1 166 ? -2.211 1.419 -37.759 1.00 83.75 166 ASP A O 1
ATOM 1229 N N . GLY A 1 167 ? -0.769 1.850 -36.096 1.00 89.06 167 GLY A N 1
ATOM 1230 C CA . GLY A 1 167 ? -0.128 3.003 -36.726 1.00 89.06 167 GLY A CA 1
ATOM 1231 C C . GLY A 1 167 ? 0.877 2.648 -37.828 1.00 89.06 167 GLY A C 1
ATOM 1232 O O . GLY A 1 167 ? 1.014 1.492 -38.257 1.00 89.06 167 GLY A O 1
ATOM 1233 N N . ARG A 1 168 ? 1.617 3.675 -38.280 1.00 92.94 168 ARG A N 1
ATOM 1234 C CA . ARG A 1 168 ? 2.710 3.545 -39.261 1.00 92.94 168 ARG A CA 1
ATOM 1235 C C . ARG A 1 168 ? 3.701 2.477 -38.791 1.00 92.94 168 ARG A C 1
ATOM 1237 O O . ARG A 1 168 ? 4.119 2.483 -37.629 1.00 92.94 168 ARG A O 1
ATOM 1244 N N . ALA A 1 169 ? 4.059 1.583 -39.710 1.00 95.62 169 ALA A N 1
ATOM 1245 C CA . ALA A 1 169 ? 5.208 0.704 -39.560 1.00 95.62 169 ALA A CA 1
ATOM 1246 C C . ALA A 1 169 ? 6.485 1.491 -39.892 1.00 95.62 169 ALA A C 1
ATOM 1248 O O . ALA A 1 169 ? 6.490 2.276 -40.839 1.00 95.62 169 ALA A O 1
ATOM 1249 N N . ILE A 1 170 ? 7.517 1.288 -39.084 1.00 96.81 170 ILE A N 1
ATOM 1250 C CA . ILE A 1 170 ? 8.815 1.959 -39.125 1.00 96.81 170 ILE A CA 1
ATOM 1251 C C . ILE A 1 170 ? 9.855 0.850 -39.224 1.00 96.81 170 ILE A C 1
ATOM 1253 O O . ILE A 1 170 ? 9.803 -0.090 -38.429 1.00 96.81 170 ILE A O 1
ATOM 1257 N N . ASP A 1 171 ? 10.768 0.927 -40.177 1.00 98.12 171 ASP A N 1
ATOM 1258 C CA . ASP A 1 171 ? 11.912 0.024 -40.227 1.00 98.12 171 ASP A CA 1
ATOM 1259 C C . ASP A 1 171 ? 12.969 0.484 -39.215 1.00 98.12 171 ASP A C 1
ATOM 1261 O O . ASP A 1 171 ? 13.489 1.594 -39.317 1.00 98.12 171 ASP A O 1
ATOM 1265 N N . VAL A 1 172 ? 13.250 -0.334 -38.199 1.00 98.56 172 VAL A N 1
ATOM 1266 C CA . VAL A 1 172 ? 14.172 0.030 -37.117 1.00 98.56 172 VAL A CA 1
ATOM 1267 C C . VAL A 1 172 ? 15.344 -0.935 -37.077 1.00 98.56 172 VAL A C 1
ATOM 1269 O O . VAL A 1 172 ? 15.148 -2.142 -36.915 1.00 98.56 172 VAL A O 1
ATOM 1272 N N . ALA A 1 173 ? 16.563 -0.397 -37.135 1.00 98.44 173 ALA A N 1
ATOM 1273 C CA . ALA A 1 173 ? 17.793 -1.131 -36.864 1.00 98.44 173 ALA A CA 1
ATOM 1274 C C . ALA A 1 173 ? 18.331 -0.823 -35.456 1.00 98.44 173 ALA A C 1
ATOM 1276 O O . ALA A 1 173 ? 18.506 0.335 -35.091 1.00 98.44 173 ALA A O 1
ATOM 1277 N N . ALA A 1 174 ? 18.643 -1.855 -34.674 1.00 98.06 174 ALA A N 1
ATOM 1278 C CA . ALA A 1 174 ? 19.329 -1.739 -33.387 1.00 98.06 174 ALA A CA 1
ATOM 1279 C C . ALA A 1 174 ? 20.756 -2.292 -33.505 1.00 98.06 174 ALA A C 1
ATOM 1281 O O . ALA A 1 174 ? 20.960 -3.408 -34.004 1.00 98.06 174 ALA A O 1
ATOM 1282 N N . LEU A 1 175 ? 21.739 -1.506 -33.062 1.00 97.12 175 LEU A N 1
ATOM 1283 C CA . LEU A 1 175 ? 23.160 -1.840 -33.128 1.00 97.12 175 LEU A CA 1
ATOM 1284 C C . LEU A 1 175 ? 23.687 -2.287 -31.760 1.00 97.12 175 LEU A C 1
ATOM 1286 O O . LEU A 1 175 ? 23.539 -1.589 -30.761 1.00 97.12 175 LEU A O 1
ATOM 1290 N N . GLN A 1 176 ? 24.344 -3.446 -31.749 1.00 95.56 176 GLN A N 1
ATOM 1291 C CA . GLN A 1 176 ? 25.085 -3.992 -30.616 1.00 95.56 176 GLN A CA 1
ATOM 1292 C C . GLN A 1 176 ? 26.524 -4.273 -31.070 1.00 95.56 176 GLN A C 1
ATOM 1294 O O . GLN A 1 176 ? 26.749 -4.881 -32.124 1.00 95.56 176 GLN A O 1
ATOM 1299 N N . VAL A 1 177 ? 27.517 -3.810 -30.315 1.00 94.75 177 VAL A N 1
ATOM 1300 C CA . VAL A 1 177 ? 28.926 -3.755 -30.752 1.00 94.75 177 VAL A CA 1
ATOM 1301 C C . VAL A 1 177 ? 29.829 -4.707 -29.968 1.00 94.75 177 VAL A C 1
ATOM 1303 O O . VAL A 1 177 ? 29.422 -5.298 -28.971 1.00 94.75 177 VAL A O 1
ATOM 1306 N N . ASP A 1 178 ? 31.057 -4.909 -30.452 1.00 91.44 178 ASP A N 1
ATOM 1307 C CA . ASP A 1 178 ? 32.028 -5.818 -29.833 1.00 91.44 178 ASP A CA 1
ATOM 1308 C C . ASP A 1 178 ? 32.809 -5.143 -28.695 1.00 91.44 178 ASP A C 1
ATOM 1310 O O . ASP A 1 178 ? 34.004 -4.869 -28.806 1.00 91.44 178 ASP A O 1
ATOM 1314 N N . VAL A 1 179 ? 32.125 -4.868 -27.582 1.00 88.06 179 VAL A N 1
ATOM 1315 C CA . VAL A 1 179 ? 32.772 -4.309 -26.379 1.00 88.06 179 VAL A CA 1
ATOM 1316 C C . VAL A 1 179 ? 33.818 -5.253 -25.770 1.00 88.06 179 VAL A C 1
ATOM 1318 O O . VAL A 1 179 ? 34.787 -4.791 -25.170 1.00 88.06 179 VAL A O 1
ATOM 1321 N N . ASP A 1 180 ? 33.682 -6.572 -25.965 1.00 87.56 180 ASP A N 1
ATOM 1322 C CA . ASP A 1 180 ? 34.663 -7.552 -25.479 1.00 87.56 180 ASP A CA 1
ATOM 1323 C C . ASP A 1 180 ? 36.026 -7.358 -26.179 1.00 87.56 180 ASP A C 1
ATOM 1325 O O . ASP A 1 180 ? 37.066 -7.633 -25.576 1.00 87.56 180 ASP A O 1
ATOM 1329 N N . SER A 1 181 ? 36.055 -6.831 -27.410 1.00 88.88 181 SER A N 1
ATOM 1330 C CA . SER A 1 181 ? 37.304 -6.485 -28.104 1.00 88.88 181 SER A CA 1
ATOM 1331 C C . SER A 1 181 ? 38.051 -5.284 -27.495 1.00 88.88 181 SER A C 1
ATOM 1333 O O . SER A 1 181 ? 39.284 -5.248 -27.539 1.00 88.88 181 SER A O 1
ATOM 1335 N N . VAL A 1 182 ? 37.339 -4.340 -26.864 1.00 89.31 182 VAL A N 1
ATOM 1336 C CA . VAL A 1 182 ? 37.892 -3.066 -26.352 1.00 89.31 182 VAL A CA 1
ATOM 1337 C C . VAL A 1 182 ? 38.022 -2.987 -24.826 1.00 89.31 182 VAL A C 1
ATOM 1339 O O . VAL A 1 182 ? 38.676 -2.071 -24.344 1.00 89.31 182 VAL A O 1
ATOM 1342 N N . GLN A 1 183 ? 37.553 -3.994 -24.074 1.00 84.69 183 GLN A N 1
ATOM 1343 C CA . GLN A 1 183 ? 37.590 -4.099 -22.591 1.00 84.69 183 GLN A CA 1
ATOM 1344 C C . GLN A 1 183 ? 38.967 -3.927 -21.896 1.00 84.69 183 GLN A C 1
ATOM 1346 O O . GLN A 1 183 ? 39.087 -4.086 -20.680 1.00 84.69 183 GLN A O 1
ATOM 1351 N N . HIS A 1 184 ? 40.037 -3.748 -22.670 1.00 89.12 184 HIS A N 1
ATOM 1352 C CA . HIS A 1 184 ? 41.411 -3.559 -22.210 1.00 89.12 184 HIS A CA 1
ATOM 1353 C C . HIS A 1 184 ? 41.857 -2.085 -22.233 1.00 89.12 184 HIS A C 1
ATOM 1355 O O . HIS A 1 184 ? 42.900 -1.765 -21.658 1.00 89.12 184 HIS A O 1
ATOM 1361 N N . LEU A 1 185 ? 41.089 -1.226 -22.908 1.00 91.06 185 LEU A N 1
ATOM 1362 C CA . LEU A 1 185 ? 41.200 0.230 -22.892 1.00 91.06 185 LEU A CA 1
ATOM 1363 C C . LEU A 1 185 ? 40.489 0.781 -21.644 1.00 91.06 185 LEU A C 1
ATOM 1365 O O . LEU A 1 185 ? 39.821 0.030 -20.936 1.00 91.06 185 LEU A O 1
ATOM 1369 N N . VAL A 1 186 ? 40.674 2.070 -21.344 1.00 86.62 186 VAL A N 1
ATOM 1370 C CA . VAL A 1 186 ? 39.988 2.750 -20.230 1.00 86.62 186 VAL A CA 1
ATOM 1371 C C . VAL A 1 186 ? 39.730 4.226 -20.538 1.00 86.62 186 VAL A C 1
ATOM 1373 O O . VAL A 1 186 ? 40.609 4.919 -21.057 1.00 86.62 186 VAL A O 1
ATOM 1376 N N . GLY A 1 187 ? 38.562 4.735 -20.138 1.00 87.31 187 GLY A N 1
ATOM 1377 C CA . GLY A 1 187 ? 38.201 6.151 -20.290 1.00 87.31 187 GLY A CA 1
ATOM 1378 C C . GLY A 1 187 ? 38.175 6.577 -21.759 1.00 87.31 187 GLY A C 1
ATOM 1379 O O . GLY A 1 187 ? 37.731 5.814 -22.602 1.00 87.31 187 GLY A O 1
ATOM 1380 N N . VAL A 1 188 ? 38.721 7.751 -22.090 1.00 90.62 188 VAL A N 1
ATOM 1381 C CA . VAL A 1 188 ? 38.651 8.336 -23.449 1.00 90.62 188 VAL A CA 1
ATOM 1382 C C . VAL A 1 188 ? 39.098 7.377 -24.570 1.00 90.62 188 VAL A C 1
ATOM 1384 O O . VAL A 1 188 ? 38.522 7.397 -25.654 1.00 90.62 188 VAL A O 1
ATOM 1387 N N . GLU A 1 189 ? 40.090 6.509 -24.332 1.00 92.56 189 GLU A N 1
ATOM 1388 C CA . GLU A 1 189 ? 40.511 5.502 -25.324 1.00 92.56 189 GLU A CA 1
ATOM 1389 C C . GLU A 1 189 ? 39.436 4.427 -25.569 1.00 92.56 189 GLU A C 1
ATOM 1391 O O . GLU A 1 189 ? 39.261 3.975 -26.700 1.00 92.56 189 GLU A O 1
ATOM 1396 N N . GLU A 1 190 ? 38.711 4.029 -24.520 1.00 92.94 190 GLU A N 1
ATOM 1397 C CA . GLU A 1 190 ? 37.578 3.101 -24.581 1.00 92.94 190 GLU A CA 1
ATOM 1398 C C . GLU A 1 190 ? 36.369 3.772 -25.249 1.00 92.94 190 GLU A C 1
ATOM 1400 O O . GLU A 1 190 ? 35.830 3.214 -26.204 1.00 92.94 190 GLU A O 1
ATOM 1405 N N . ASP A 1 191 ? 36.020 4.995 -24.833 1.00 94.31 191 ASP A N 1
ATOM 1406 C CA . ASP A 1 191 ? 34.900 5.783 -25.369 1.00 94.31 191 ASP A CA 1
ATOM 1407 C C . ASP A 1 191 ? 35.006 5.935 -26.901 1.00 94.31 191 ASP A C 1
ATOM 1409 O O . ASP A 1 191 ? 34.072 5.608 -27.639 1.00 94.31 191 ASP A O 1
ATOM 1413 N N . ILE A 1 192 ? 36.178 6.358 -27.400 1.00 95.44 192 ILE A N 1
ATOM 1414 C CA . ILE A 1 192 ? 36.449 6.517 -28.840 1.00 95.44 192 ILE A CA 1
ATOM 1415 C C . ILE A 1 192 ? 36.363 5.174 -29.573 1.00 95.44 192 ILE A C 1
ATOM 1417 O O . ILE A 1 192 ? 35.836 5.102 -30.687 1.00 95.44 192 ILE A O 1
ATOM 1421 N N . ALA A 1 193 ? 36.865 4.092 -28.974 1.00 95.94 193 ALA A N 1
ATOM 1422 C CA . ALA A 1 193 ? 36.824 2.775 -29.598 1.00 95.94 193 ALA A CA 1
ATOM 1423 C C . ALA A 1 193 ? 35.389 2.218 -29.677 1.00 95.94 193 ALA A C 1
ATOM 1425 O O . ALA A 1 193 ? 35.007 1.656 -30.705 1.00 95.94 193 ALA A O 1
ATOM 1426 N N . VAL A 1 194 ? 34.565 2.425 -28.643 1.00 95.50 194 VAL A N 1
ATOM 1427 C CA . VAL A 1 194 ? 33.140 2.052 -28.639 1.00 95.50 194 VAL A CA 1
ATOM 1428 C C . VAL A 1 194 ? 32.353 2.869 -29.667 1.00 95.50 194 VAL A C 1
ATOM 1430 O O . VAL A 1 194 ? 31.569 2.285 -30.422 1.00 95.50 194 VAL A O 1
ATOM 1433 N N . ALA A 1 195 ? 32.582 4.181 -29.769 1.00 97.25 195 ALA A N 1
ATOM 1434 C CA . ALA A 1 195 ? 31.941 5.011 -30.791 1.00 97.25 195 ALA A CA 1
ATOM 1435 C C . ALA A 1 195 ? 32.310 4.552 -32.210 1.00 97.25 195 ALA A C 1
ATOM 1437 O O . ALA A 1 195 ? 31.421 4.340 -33.036 1.00 97.25 195 ALA A O 1
ATOM 1438 N N . ARG A 1 196 ? 33.593 4.272 -32.479 1.00 97.38 196 ARG A N 1
ATOM 1439 C CA . ARG A 1 196 ? 34.039 3.746 -33.782 1.00 97.38 196 ARG A CA 1
ATOM 1440 C C . ARG A 1 196 ? 33.442 2.391 -34.131 1.00 97.38 196 ARG A C 1
ATOM 1442 O O . ARG A 1 196 ? 33.036 2.197 -35.270 1.00 97.38 196 ARG A O 1
ATOM 1449 N N . LEU A 1 197 ? 33.296 1.481 -33.167 1.00 97.12 197 LEU A N 1
ATOM 1450 C CA . LEU A 1 197 ? 32.593 0.214 -33.401 1.00 97.12 197 LEU A CA 1
ATOM 1451 C C . LEU A 1 197 ? 31.111 0.416 -33.768 1.00 97.12 197 LEU A C 1
ATOM 1453 O O . LEU A 1 197 ? 30.552 -0.408 -34.498 1.00 97.12 197 LEU A O 1
ATOM 1457 N N . ASN A 1 198 ? 30.468 1.485 -33.281 1.00 97.75 198 ASN A N 1
ATOM 1458 C CA . ASN A 1 198 ? 29.114 1.848 -33.701 1.00 97.75 198 ASN A CA 1
ATOM 1459 C C . ASN A 1 198 ? 29.119 2.467 -35.107 1.00 97.75 198 ASN A C 1
ATOM 1461 O O . ASN A 1 198 ? 28.344 2.007 -35.944 1.00 97.75 198 ASN A O 1
ATOM 1465 N N . ILE A 1 199 ? 30.028 3.405 -35.404 1.00 98.38 199 ILE A N 1
ATOM 1466 C CA . ILE A 1 199 ? 30.216 4.007 -36.739 1.00 98.38 199 ILE A CA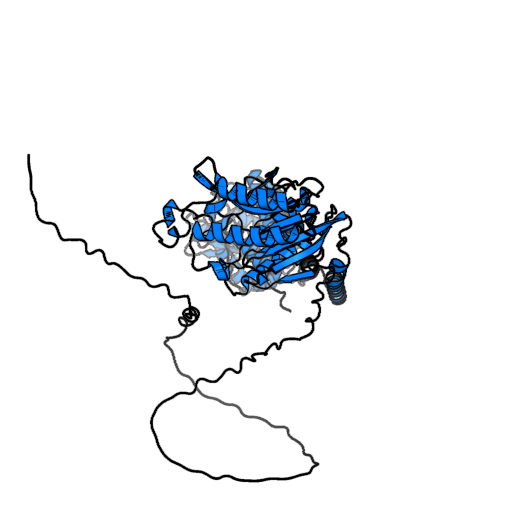 1
ATOM 1467 C C . ILE A 1 199 ? 30.453 2.922 -37.802 1.00 98.38 199 ILE A C 1
ATOM 1469 O O . ILE A 1 199 ? 29.664 2.792 -38.739 1.00 98.38 199 ILE A O 1
ATOM 1473 N N . ASP A 1 200 ? 31.447 2.051 -37.604 1.00 97.56 200 ASP A N 1
ATOM 1474 C CA . ASP A 1 200 ? 31.788 0.921 -38.484 1.00 97.56 200 ASP A CA 1
ATOM 1475 C C . ASP A 1 200 ? 30.602 -0.002 -38.778 1.00 97.56 200 ASP A C 1
ATOM 1477 O O . ASP A 1 200 ? 30.587 -0.712 -39.791 1.00 97.56 200 ASP A O 1
ATOM 1481 N N . ARG A 1 201 ? 29.637 -0.074 -37.857 1.00 96.31 201 ARG A N 1
ATOM 1482 C CA . ARG A 1 201 ? 28.446 -0.913 -37.972 1.00 96.31 201 ARG A CA 1
ATOM 1483 C C . ARG A 1 201 ? 27.269 -0.166 -38.588 1.00 96.31 201 ARG A C 1
ATOM 1485 O O . ARG A 1 201 ? 26.509 -0.777 -39.338 1.00 96.31 201 ARG A O 1
ATOM 1492 N N . HIS A 1 202 ? 27.155 1.126 -38.307 1.00 98.25 202 HIS A N 1
ATOM 1493 C CA . HIS A 1 202 ? 26.179 2.043 -38.874 1.00 98.25 202 HIS A CA 1
ATOM 1494 C C . HIS A 1 202 ? 26.407 2.217 -40.379 1.00 98.25 202 HIS A C 1
ATOM 1496 O O . HIS A 1 202 ? 25.493 1.961 -41.156 1.00 98.25 202 HIS A O 1
ATOM 1502 N N . LEU A 1 203 ? 27.648 2.477 -40.809 1.00 98.19 203 LEU A N 1
ATOM 1503 C CA . LEU A 1 203 ? 28.034 2.631 -42.222 1.00 98.19 203 LEU A CA 1
ATOM 1504 C C . LEU A 1 203 ? 27.650 1.429 -43.110 1.00 98.19 203 LEU A C 1
ATOM 1506 O O . LEU A 1 203 ? 27.409 1.581 -44.306 1.00 98.19 203 LEU A O 1
ATOM 1510 N N . ARG A 1 204 ? 27.524 0.221 -42.539 1.00 97.06 204 ARG A N 1
ATOM 1511 C CA . ARG A 1 204 ? 27.081 -0.987 -43.269 1.00 97.06 204 ARG A CA 1
ATOM 1512 C C . ARG A 1 204 ? 25.606 -0.940 -43.679 1.00 97.06 204 ARG A C 1
ATOM 1514 O O . ARG A 1 204 ? 25.196 -1.753 -44.502 1.00 97.06 204 ARG A O 1
ATOM 1521 N N . LEU A 1 205 ? 24.821 -0.019 -43.119 1.00 97.81 205 LEU A N 1
ATOM 1522 C CA . LEU A 1 205 ? 23.418 0.206 -43.469 1.00 97.81 205 LEU A CA 1
ATOM 1523 C C . LEU A 1 205 ? 23.248 1.089 -44.716 1.00 97.81 205 LEU A C 1
ATOM 1525 O O . LEU A 1 205 ? 22.164 1.092 -45.282 1.00 97.81 205 LEU A O 1
ATOM 1529 N N . ALA A 1 206 ? 24.292 1.776 -45.200 1.00 96.31 206 ALA A N 1
ATOM 1530 C CA . ALA A 1 206 ? 24.188 2.727 -46.318 1.00 96.31 206 ALA A CA 1
ATOM 1531 C C . ALA A 1 206 ? 23.652 2.125 -47.641 1.00 96.31 206 ALA A C 1
ATOM 1533 O O . ALA A 1 206 ? 23.186 2.856 -48.509 1.00 96.31 206 ALA A O 1
ATOM 1534 N N . GLN A 1 207 ? 23.709 0.798 -47.816 1.00 94.31 207 GLN A N 1
ATOM 1535 C CA . GLN A 1 207 ? 23.147 0.112 -48.993 1.00 94.31 207 GLN A CA 1
ATOM 1536 C C . GLN A 1 207 ? 21.617 -0.040 -48.945 1.00 94.31 207 GLN A C 1
ATOM 1538 O O . GLN A 1 207 ? 20.990 -0.206 -49.988 1.00 94.31 207 GLN A O 1
ATOM 1543 N N . ASP A 1 208 ? 21.037 -0.028 -47.747 1.00 96.75 208 ASP A N 1
ATOM 1544 C CA . ASP A 1 208 ? 19.606 -0.195 -47.478 1.00 96.75 208 ASP A CA 1
ATOM 1545 C C . ASP A 1 208 ? 19.288 0.506 -46.140 1.00 96.75 208 ASP A C 1
ATOM 1547 O O . ASP A 1 208 ? 19.229 -0.162 -45.100 1.00 96.75 208 ASP A O 1
ATOM 1551 N N . PRO A 1 209 ? 19.183 1.851 -46.124 1.00 97.25 209 PRO A N 1
ATOM 1552 C CA . PRO A 1 209 ? 18.983 2.606 -44.890 1.00 97.25 209 PRO A CA 1
ATOM 1553 C C . PRO A 1 209 ? 17.589 2.356 -44.280 1.00 97.25 209 PRO A C 1
ATOM 1555 O O . PRO A 1 209 ? 16.588 2.442 -44.995 1.00 97.25 209 PRO A O 1
ATOM 1558 N N . PRO A 1 210 ? 17.484 2.063 -42.970 1.00 98.19 210 PRO A N 1
ATOM 1559 C CA . PRO A 1 210 ? 16.199 1.950 -42.273 1.00 98.19 210 PRO A CA 1
ATOM 1560 C C . PRO A 1 210 ? 15.595 3.336 -41.970 1.00 98.19 210 PRO A C 1
ATOM 1562 O O . PRO A 1 210 ? 16.299 4.343 -41.999 1.00 98.19 210 PRO A O 1
ATOM 1565 N N . ASP A 1 211 ? 14.312 3.394 -41.588 1.00 98.19 211 ASP A N 1
ATOM 1566 C CA . ASP A 1 211 ? 13.671 4.638 -41.116 1.00 98.19 211 ASP A CA 1
ATOM 1567 C C . ASP A 1 211 ? 14.341 5.181 -39.827 1.00 98.19 211 ASP A C 1
ATOM 1569 O O . ASP A 1 211 ? 14.347 6.390 -39.595 1.00 98.19 211 ASP A O 1
ATOM 1573 N N . LEU A 1 212 ? 14.855 4.295 -38.958 1.00 98.69 212 LEU A N 1
ATOM 1574 C CA . LEU A 1 212 ? 15.494 4.644 -37.682 1.00 98.69 212 LEU A CA 1
ATOM 1575 C C . LEU A 1 212 ? 16.656 3.695 -37.341 1.00 98.69 212 LEU A C 1
ATOM 1577 O O . LEU A 1 212 ? 16.493 2.473 -37.377 1.00 98.69 212 LEU A O 1
ATOM 1581 N N . VAL A 1 213 ? 17.791 4.240 -36.894 1.00 98.69 213 VAL A N 1
ATOM 1582 C CA . VAL A 1 213 ? 18.881 3.468 -36.265 1.00 98.69 213 VAL A CA 1
ATOM 1583 C C . VAL A 1 213 ? 18.992 3.790 -34.773 1.00 98.69 213 VAL A C 1
ATOM 1585 O O . VAL A 1 213 ? 18.838 4.937 -34.367 1.00 98.69 213 VAL A O 1
ATOM 1588 N N . VAL A 1 214 ? 19.266 2.782 -33.943 1.00 98.69 214 VAL A N 1
ATOM 1589 C CA . VAL A 1 214 ? 19.408 2.914 -32.485 1.00 98.69 214 VAL A CA 1
ATOM 1590 C C . VAL A 1 214 ? 20.760 2.373 -32.023 1.00 98.69 214 VAL A C 1
ATOM 1592 O O . VAL A 1 214 ? 21.068 1.198 -32.238 1.00 98.69 214 VAL A O 1
ATOM 1595 N N . TRP A 1 215 ? 21.543 3.225 -31.362 1.00 98.06 215 TRP A N 1
ATOM 1596 C CA . TRP A 1 215 ? 22.782 2.890 -30.659 1.00 98.06 215 TRP A CA 1
ATOM 1597 C C . TRP A 1 215 ? 22.485 2.898 -29.146 1.00 98.06 215 TRP A C 1
ATOM 1599 O O . TRP A 1 215 ? 21.698 3.720 -28.669 1.00 98.06 215 TRP A O 1
ATOM 1609 N N . GLY A 1 216 ? 23.070 1.974 -28.379 1.00 95.50 216 GLY A N 1
ATOM 1610 C CA . GLY A 1 216 ? 22.772 1.832 -26.944 1.00 95.50 216 GLY A CA 1
ATOM 1611 C C . GLY A 1 216 ? 23.310 2.969 -26.050 1.00 95.50 216 GLY A C 1
ATOM 1612 O O . GLY A 1 216 ? 23.908 3.934 -26.518 1.00 95.50 216 GLY A O 1
ATOM 1613 N N . GLU A 1 217 ? 23.090 2.857 -24.735 1.00 94.12 217 GLU A N 1
ATOM 1614 C CA . GLU A 1 217 ? 23.625 3.798 -23.730 1.00 94.12 217 GLU A CA 1
ATOM 1615 C C . GLU A 1 217 ? 25.153 3.674 -23.636 1.00 94.12 217 GLU A C 1
ATOM 1617 O O . GLU A 1 217 ? 25.677 2.564 -23.557 1.00 94.12 217 GLU A O 1
ATOM 1622 N N . GLY A 1 218 ? 25.862 4.806 -23.630 1.00 89.81 218 GLY A N 1
ATOM 1623 C CA . GLY A 1 218 ? 27.329 4.834 -23.648 1.00 89.81 218 GLY A CA 1
ATOM 1624 C C . GLY A 1 218 ? 27.942 4.551 -25.024 1.00 89.81 218 GLY A C 1
ATOM 1625 O O . GLY A 1 218 ? 29.119 4.230 -25.129 1.00 89.81 218 GLY A O 1
ATOM 1626 N N . ALA A 1 219 ? 27.162 4.658 -26.106 1.00 95.19 219 ALA A N 1
ATOM 1627 C CA . ALA A 1 219 ? 27.726 4.651 -27.456 1.00 95.19 219 ALA A CA 1
ATOM 1628 C C . ALA A 1 219 ? 28.509 5.946 -27.763 1.00 95.19 219 ALA A C 1
ATOM 1630 O O . ALA A 1 219 ? 29.390 5.931 -28.617 1.00 95.19 219 ALA A O 1
ATOM 1631 N N . LEU A 1 220 ? 28.180 7.038 -27.059 1.00 96.62 220 LEU A N 1
ATOM 1632 C CA . LEU A 1 220 ? 28.822 8.355 -27.116 1.00 96.62 220 LEU A CA 1
ATOM 1633 C C . LEU A 1 220 ? 29.120 8.856 -25.684 1.00 96.62 220 LEU A C 1
ATOM 1635 O O . LEU A 1 220 ? 28.542 9.840 -25.214 1.00 96.62 220 LEU A O 1
ATOM 1639 N N . ASP A 1 221 ? 29.953 8.116 -24.951 1.00 92.75 221 ASP A N 1
ATOM 1640 C CA . ASP A 1 221 ? 30.428 8.494 -23.609 1.00 92.75 221 ASP A CA 1
ATOM 1641 C C . ASP A 1 221 ? 31.387 9.723 -23.653 1.00 92.75 221 ASP A C 1
ATOM 1643 O O . ASP A 1 221 ? 31.751 10.173 -24.749 1.00 92.75 221 ASP A O 1
ATOM 1647 N N . PRO A 1 222 ? 31.752 10.341 -22.502 1.00 90.88 222 PRO A N 1
ATOM 1648 C CA . PRO A 1 222 ? 32.299 11.706 -22.441 1.00 90.88 222 PRO A CA 1
ATOM 1649 C C . PRO A 1 222 ? 33.547 11.979 -23.286 1.00 90.88 222 PRO A C 1
ATOM 1651 O O . PRO A 1 222 ? 33.726 13.101 -23.758 1.00 90.88 222 PRO A O 1
ATOM 1654 N N . GLY A 1 223 ? 34.407 10.982 -23.511 1.00 89.19 223 GLY A N 1
ATOM 1655 C CA . GLY A 1 223 ? 35.580 11.103 -24.378 1.00 89.19 223 GLY A CA 1
ATOM 1656 C C . GLY A 1 223 ? 35.268 11.330 -25.861 1.00 89.19 223 GLY A C 1
ATOM 1657 O O . GLY A 1 223 ? 36.172 11.690 -26.609 1.00 89.19 223 GLY A O 1
ATOM 1658 N N . VAL A 1 224 ? 34.014 11.140 -26.280 1.00 94.88 224 VAL A N 1
ATOM 1659 C CA . VAL A 1 224 ? 33.529 11.374 -27.649 1.00 94.88 224 VAL A CA 1
ATOM 1660 C C . VAL A 1 224 ? 32.570 12.554 -27.690 1.00 94.88 224 VAL A C 1
ATOM 1662 O O . VAL A 1 224 ? 32.773 13.477 -28.467 1.00 94.88 224 VAL A O 1
ATOM 1665 N N . SER A 1 225 ? 31.549 12.565 -26.834 1.00 93.94 225 SER A N 1
ATOM 1666 C CA . SER A 1 225 ? 30.503 13.600 -26.836 1.00 93.94 225 SER A CA 1
ATOM 1667 C C . SER A 1 225 ? 31.015 15.014 -26.531 1.00 93.94 225 SER A C 1
ATOM 1669 O O . SER A 1 225 ? 30.420 15.991 -26.992 1.00 93.94 225 SER A O 1
ATOM 1671 N N . ASN A 1 226 ? 32.112 15.127 -25.775 1.00 91.06 226 ASN A N 1
ATOM 1672 C CA . ASN A 1 226 ? 32.767 16.392 -25.453 1.00 91.06 226 ASN A CA 1
ATOM 1673 C C . ASN A 1 226 ? 33.930 16.734 -26.416 1.00 91.06 226 ASN A C 1
ATOM 1675 O O . ASN A 1 226 ? 34.524 17.804 -26.278 1.00 91.06 226 ASN A O 1
ATOM 1679 N N . ASP A 1 227 ? 34.254 15.871 -27.391 1.00 94.31 227 ASP A N 1
ATOM 1680 C CA . ASP A 1 227 ? 35.225 16.141 -28.461 1.00 94.31 227 ASP A CA 1
ATOM 1681 C C . ASP A 1 227 ? 34.485 16.528 -29.760 1.00 94.31 227 ASP A C 1
ATOM 1683 O O . ASP A 1 227 ? 33.866 15.673 -30.402 1.00 94.31 227 ASP A O 1
ATOM 1687 N N . PRO A 1 228 ? 34.556 17.801 -30.202 1.00 94.75 228 PRO A N 1
ATOM 1688 C CA . PRO A 1 228 ? 33.899 18.241 -31.429 1.00 94.75 228 PRO A CA 1
ATOM 1689 C C . PRO A 1 228 ? 34.316 17.456 -32.678 1.00 94.75 228 PRO A C 1
ATOM 1691 O O . PRO A 1 228 ? 33.490 17.274 -33.564 1.00 94.75 228 PRO A O 1
ATOM 1694 N N . SER A 1 229 ? 35.563 16.975 -32.748 1.00 96.00 229 SER A N 1
ATOM 1695 C CA . SER A 1 229 ? 36.074 16.235 -33.908 1.00 96.00 229 SER A CA 1
ATOM 1696 C C . SER A 1 229 ? 35.568 14.792 -33.950 1.00 96.00 229 SER A C 1
ATOM 1698 O O . SER A 1 229 ? 35.239 14.281 -35.019 1.00 96.00 229 SER A O 1
ATOM 1700 N N . ALA A 1 230 ? 35.409 14.153 -32.787 1.00 95.62 230 ALA A N 1
ATOM 1701 C CA . ALA A 1 230 ? 34.780 12.838 -32.696 1.00 95.62 230 ALA A CA 1
ATOM 1702 C C . ALA A 1 230 ? 33.264 12.922 -32.958 1.00 95.62 230 ALA A C 1
ATOM 1704 O O . ALA A 1 230 ? 32.694 12.043 -33.601 1.00 95.62 230 ALA A O 1
ATOM 1705 N N . MET A 1 231 ? 32.609 14.005 -32.525 1.00 97.44 231 MET A N 1
ATOM 1706 C CA . MET A 1 231 ? 31.206 14.270 -32.860 1.00 97.44 231 MET A CA 1
ATOM 1707 C C . MET A 1 231 ? 30.987 14.610 -34.341 1.00 97.44 231 MET A C 1
ATOM 1709 O O . MET A 1 231 ? 29.931 14.274 -34.877 1.00 97.44 231 MET A O 1
ATOM 1713 N N . GLU A 1 232 ? 31.962 15.221 -35.018 1.00 97.75 232 GLU A N 1
ATOM 1714 C CA . GLU A 1 232 ? 31.964 15.395 -36.479 1.00 97.75 232 GLU A CA 1
ATOM 1715 C C . GLU A 1 232 ? 32.066 14.027 -37.186 1.00 97.75 232 GLU A C 1
ATOM 1717 O O . GLU A 1 232 ? 31.206 13.721 -38.008 1.00 97.75 232 GLU A O 1
ATOM 1722 N N . GLU A 1 233 ? 32.984 13.138 -36.762 1.00 98.00 233 GLU A N 1
ATOM 1723 C CA . GLU A 1 233 ? 33.101 11.743 -37.259 1.00 98.00 233 GLU A CA 1
ATOM 1724 C C . GLU A 1 233 ? 31.768 10.964 -37.120 1.00 98.00 233 GLU A C 1
ATOM 1726 O O . GLU A 1 233 ? 31.361 10.234 -38.026 1.00 98.00 233 GLU A O 1
ATOM 1731 N N . VAL A 1 234 ? 31.045 11.156 -36.007 1.00 98.31 234 VAL A N 1
ATOM 1732 C CA . VAL A 1 234 ? 29.713 10.564 -35.766 1.00 98.31 234 VAL A CA 1
ATOM 1733 C C . VAL A 1 234 ? 28.634 11.179 -36.664 1.00 98.31 234 VAL A C 1
ATOM 1735 O O . VAL A 1 234 ? 27.806 10.447 -37.210 1.00 98.31 234 VAL A O 1
ATOM 1738 N N . SER A 1 235 ? 28.631 12.503 -36.826 1.00 98.44 235 SER A N 1
ATOM 1739 C CA . SER A 1 235 ? 27.626 13.222 -37.624 1.00 98.44 235 SER A CA 1
ATOM 1740 C C . SER A 1 235 ? 27.754 12.878 -39.111 1.00 98.44 235 SER A C 1
ATOM 1742 O O . SER A 1 235 ? 26.756 12.541 -39.748 1.00 98.44 235 SER A O 1
ATOM 1744 N N . ASP A 1 236 ? 28.984 12.844 -39.632 1.00 98.44 236 ASP A N 1
ATOM 1745 C CA . ASP A 1 236 ? 29.298 12.399 -40.994 1.00 98.44 236 ASP A CA 1
ATOM 1746 C C . ASP A 1 236 ? 28.879 10.941 -41.227 1.00 98.44 236 ASP A C 1
ATOM 1748 O O . ASP A 1 236 ? 28.319 10.606 -42.276 1.00 98.44 236 ASP A O 1
ATOM 1752 N N . ALA A 1 237 ? 29.093 10.060 -40.242 1.00 98.31 237 ALA A N 1
ATOM 1753 C CA . ALA A 1 237 ? 28.658 8.671 -40.337 1.00 98.31 237 ALA A CA 1
ATOM 1754 C C . ALA A 1 237 ? 27.130 8.557 -40.471 1.00 98.31 237 ALA A C 1
ATOM 1756 O O . ALA A 1 237 ? 26.663 7.821 -41.345 1.00 98.31 237 ALA A O 1
ATOM 1757 N N . VAL A 1 238 ? 26.362 9.311 -39.675 1.00 98.38 238 VAL A N 1
ATOM 1758 C CA . VAL A 1 238 ? 24.890 9.362 -39.777 1.00 98.38 238 VAL A CA 1
ATOM 1759 C C . VAL A 1 238 ? 24.443 9.934 -41.125 1.00 98.38 238 VAL A C 1
ATOM 1761 O O . VAL A 1 238 ? 23.639 9.308 -41.823 1.00 98.38 238 VAL A O 1
ATOM 1764 N N . ALA A 1 239 ? 25.021 11.063 -41.543 1.00 98.19 239 ALA A N 1
ATOM 1765 C CA . ALA A 1 239 ? 24.718 11.711 -42.818 1.00 98.19 239 ALA A CA 1
ATOM 1766 C C . ALA A 1 239 ? 24.999 10.802 -44.029 1.00 98.19 239 ALA A C 1
ATOM 1768 O O . ALA A 1 239 ? 24.244 10.795 -45.000 1.00 98.19 239 ALA A O 1
ATOM 1769 N N . SER A 1 240 ? 26.066 9.997 -43.972 1.00 97.94 240 SER A N 1
ATOM 1770 C CA . SER A 1 240 ? 26.449 9.086 -45.060 1.00 97.94 240 SER A CA 1
ATOM 1771 C C . SER A 1 240 ? 25.501 7.894 -45.248 1.00 97.94 240 SER A C 1
ATOM 1773 O O . SER A 1 240 ? 25.421 7.342 -46.347 1.00 97.94 240 SER A O 1
ATOM 1775 N N . VAL A 1 241 ? 24.776 7.499 -44.195 1.00 98.19 241 VAL A N 1
ATOM 1776 C CA . VAL A 1 241 ? 23.719 6.477 -44.258 1.00 98.19 241 VAL A CA 1
ATOM 1777 C C . VAL A 1 241 ? 22.372 7.111 -44.608 1.00 98.19 241 VAL A C 1
ATOM 1779 O O . VAL A 1 241 ? 21.555 6.463 -45.258 1.00 98.19 241 VAL A O 1
ATOM 1782 N N . GLY A 1 242 ? 22.134 8.364 -44.208 1.00 96.88 242 GLY A N 1
ATOM 1783 C CA . GLY A 1 242 ? 20.888 9.080 -44.490 1.00 96.88 242 GLY A CA 1
ATOM 1784 C C . GLY A 1 242 ? 19.688 8.564 -43.689 1.00 96.88 242 GLY A C 1
ATOM 1785 O O . GLY A 1 242 ? 18.553 8.667 -44.148 1.00 96.88 242 GLY A O 1
ATOM 1786 N N . ALA A 1 243 ? 19.930 7.979 -42.511 1.00 97.44 243 ALA A N 1
ATOM 1787 C CA . ALA A 1 243 ? 18.895 7.451 -41.625 1.00 97.44 243 ALA A CA 1
ATOM 1788 C C . ALA A 1 243 ? 18.864 8.224 -40.301 1.00 97.44 243 ALA A C 1
ATOM 1790 O O . ALA A 1 243 ? 19.889 8.352 -39.625 1.00 97.44 243 ALA A O 1
ATOM 1791 N N . SER A 1 244 ? 17.670 8.667 -39.891 1.00 98.38 244 SER A N 1
ATOM 1792 C CA . SER A 1 244 ? 17.451 9.237 -38.557 1.00 98.38 244 SER A CA 1
ATOM 1793 C C . SER A 1 244 ? 18.000 8.289 -37.484 1.00 98.38 244 SER A C 1
ATOM 1795 O O . SER A 1 244 ? 17.756 7.081 -37.522 1.00 98.38 244 SER A O 1
ATOM 1797 N N . THR A 1 245 ? 18.758 8.819 -36.527 1.00 98.69 245 THR A N 1
ATOM 1798 C CA . THR A 1 245 ? 19.532 8.008 -35.579 1.00 98.69 245 THR A CA 1
ATOM 1799 C C . THR A 1 245 ? 19.328 8.470 -34.143 1.00 98.69 245 THR A C 1
ATOM 1801 O O . THR A 1 245 ? 19.340 9.656 -33.836 1.00 98.69 245 THR A O 1
ATOM 1804 N N . ILE A 1 246 ? 19.157 7.512 -33.239 1.00 98.50 246 ILE A N 1
ATOM 1805 C CA . ILE A 1 246 ? 19.138 7.716 -31.793 1.00 98.50 246 ILE A CA 1
ATOM 1806 C C . ILE A 1 246 ? 20.393 7.079 -31.196 1.00 98.50 246 ILE A C 1
ATOM 1808 O O . ILE A 1 246 ? 20.641 5.896 -31.424 1.00 98.50 246 ILE A O 1
ATOM 1812 N N . ALA A 1 247 ? 21.150 7.833 -30.398 1.00 98.31 247 ALA A N 1
ATOM 1813 C CA . ALA A 1 247 ? 22.321 7.320 -29.688 1.00 98.31 247 ALA A CA 1
ATOM 1814 C C . ALA A 1 247 ? 22.329 7.740 -28.213 1.00 98.31 247 ALA A C 1
ATOM 1816 O O . ALA A 1 247 ? 22.083 8.900 -27.875 1.00 98.31 247 ALA A O 1
ATOM 1817 N N . GLY A 1 248 ? 22.620 6.789 -27.323 1.00 97.62 248 GLY A N 1
ATOM 1818 C CA . GLY A 1 248 ? 22.810 7.068 -25.905 1.00 97.62 248 GLY A CA 1
ATOM 1819 C C . GLY A 1 248 ? 24.193 7.661 -25.630 1.00 97.62 248 GLY A C 1
ATOM 1820 O O . GLY A 1 248 ? 25.212 7.084 -26.016 1.00 97.62 248 GLY A O 1
ATOM 1821 N N . ALA A 1 249 ? 24.217 8.796 -24.937 1.00 96.44 249 ALA A N 1
ATOM 1822 C CA . ALA A 1 249 ? 25.405 9.608 -24.711 1.00 96.44 249 ALA A CA 1
ATOM 1823 C C . ALA A 1 249 ? 25.507 10.084 -23.254 1.00 96.44 249 ALA A C 1
ATOM 1825 O O . ALA A 1 249 ? 24.533 10.040 -22.494 1.00 96.44 249 ALA A O 1
ATOM 1826 N N . VAL A 1 250 ? 26.665 10.617 -22.879 1.00 94.94 250 VAL A N 1
ATOM 1827 C CA . VAL A 1 250 ? 26.833 11.399 -21.645 1.00 94.94 250 VAL A CA 1
ATOM 1828 C C . VAL A 1 250 ? 27.453 12.734 -22.019 1.00 94.94 250 VAL A C 1
ATOM 1830 O O . VAL A 1 250 ? 28.482 12.746 -22.674 1.00 94.94 250 VAL A O 1
ATOM 1833 N N . THR A 1 251 ? 26.834 13.854 -21.652 1.00 91.88 251 THR A N 1
ATOM 1834 C CA . THR A 1 251 ? 27.254 15.203 -22.080 1.00 91.88 251 THR A CA 1
ATOM 1835 C C . THR A 1 251 ? 27.489 16.123 -20.892 1.00 91.88 251 THR A C 1
ATOM 1837 O O . THR A 1 251 ? 26.702 16.093 -19.938 1.00 91.88 251 THR A O 1
ATOM 1840 N N . ASP A 1 252 ? 28.474 17.012 -20.992 1.00 88.62 252 ASP A N 1
ATOM 1841 C CA . ASP A 1 252 ? 28.725 18.036 -19.975 1.00 88.62 252 ASP A CA 1
ATOM 1842 C C . ASP A 1 252 ? 27.576 19.054 -19.853 1.00 88.62 252 ASP A C 1
ATOM 1844 O O . ASP A 1 252 ? 27.010 19.562 -20.828 1.00 88.62 252 ASP A O 1
ATOM 1848 N N . ALA A 1 253 ? 27.247 19.403 -18.613 1.00 76.00 253 ALA A N 1
ATOM 1849 C CA . ALA A 1 253 ? 26.354 20.491 -18.260 1.00 76.00 253 ALA A CA 1
ATOM 1850 C C . ALA A 1 253 ? 27.129 21.799 -18.032 1.00 76.00 253 ALA A C 1
ATOM 1852 O O . ALA A 1 253 ? 28.284 21.817 -17.613 1.00 76.00 253 ALA A O 1
ATOM 1853 N N . ARG A 1 254 ? 26.450 22.940 -18.221 1.00 69.81 254 ARG A N 1
ATOM 1854 C CA . ARG A 1 254 ? 27.031 24.287 -18.026 1.00 69.81 254 ARG A CA 1
ATOM 1855 C C . ARG A 1 254 ? 27.498 24.586 -16.593 1.00 69.81 254 ARG A C 1
ATOM 1857 O O . ARG A 1 254 ? 28.184 25.581 -16.387 1.00 69.81 254 ARG A O 1
ATOM 1864 N N . ASP A 1 255 ? 27.096 23.774 -15.620 1.00 72.94 255 ASP A N 1
ATOM 1865 C CA . ASP A 1 255 ? 27.478 23.868 -14.207 1.00 72.94 255 ASP A CA 1
ATOM 1866 C C . ASP A 1 255 ? 28.662 22.949 -13.831 1.00 72.94 255 ASP A C 1
ATOM 1868 O O . ASP A 1 255 ? 29.092 22.956 -12.678 1.00 72.94 255 ASP A O 1
ATOM 1872 N N . GLY A 1 256 ? 29.213 22.194 -14.792 1.00 73.12 256 GLY A N 1
ATOM 1873 C CA . GLY A 1 256 ? 30.314 21.250 -14.576 1.00 73.12 256 GLY A CA 1
ATOM 1874 C C . GLY A 1 256 ? 29.882 19.876 -14.052 1.00 73.12 256 GLY A C 1
ATOM 1875 O O . GLY A 1 256 ? 30.736 19.099 -13.629 1.00 73.12 256 GLY A O 1
ATOM 1876 N N . THR A 1 257 ? 28.580 19.573 -14.054 1.00 83.31 257 THR A N 1
ATOM 1877 C CA . THR A 1 257 ? 28.059 18.208 -13.863 1.00 83.31 257 THR A CA 1
ATOM 1878 C C . THR A 1 257 ? 27.924 17.472 -15.198 1.00 83.31 257 THR A C 1
ATOM 1880 O O . THR A 1 257 ? 27.935 18.084 -16.262 1.00 83.31 257 THR A O 1
ATOM 1883 N N . GLU A 1 258 ? 27.773 16.151 -15.163 1.00 92.06 258 GLU A N 1
ATOM 1884 C CA . GLU A 1 258 ? 27.450 15.343 -16.348 1.00 92.06 258 GLU A CA 1
ATOM 1885 C C . GLU A 1 258 ? 25.932 15.112 -16.462 1.00 92.06 258 GLU A C 1
ATOM 1887 O O . GLU A 1 258 ? 25.217 15.073 -15.457 1.00 92.06 258 GLU A O 1
ATOM 1892 N N . ARG A 1 259 ? 25.422 14.864 -17.672 1.00 94.31 259 ARG A N 1
ATOM 1893 C CA . ARG A 1 259 ? 24.075 14.307 -17.888 1.00 94.31 259 ARG A CA 1
ATOM 1894 C C . ARG A 1 259 ? 24.139 13.076 -18.770 1.00 94.31 259 ARG A C 1
ATOM 1896 O O . ARG A 1 259 ? 24.711 13.133 -19.852 1.00 94.31 259 ARG A O 1
ATOM 1903 N N . THR A 1 260 ? 23.482 11.994 -18.360 1.00 96.12 260 THR A N 1
ATOM 1904 C CA . THR A 1 260 ? 23.175 10.890 -19.278 1.00 96.12 260 THR A CA 1
ATOM 1905 C C . THR A 1 260 ? 21.984 11.289 -20.131 1.00 96.12 260 THR A C 1
ATOM 1907 O O . THR A 1 260 ? 20.930 11.658 -19.607 1.00 96.12 260 THR A O 1
ATOM 1910 N N . VAL A 1 261 ? 22.160 11.227 -21.443 1.00 96.75 261 VAL A N 1
ATOM 1911 C CA . VAL A 1 261 ? 21.183 11.698 -22.417 1.00 96.75 261 VAL A CA 1
ATOM 1912 C C . VAL A 1 261 ? 20.999 10.683 -23.536 1.00 96.75 261 VAL A C 1
ATOM 1914 O O . VAL A 1 261 ? 21.782 9.755 -23.725 1.00 96.75 261 VAL A O 1
ATOM 1917 N N . THR A 1 262 ? 19.941 10.869 -24.305 1.00 98.06 262 THR A N 1
ATOM 1918 C CA . THR A 1 262 ? 19.779 10.259 -25.619 1.00 98.06 262 THR A CA 1
ATOM 1919 C C . THR A 1 262 ? 19.726 11.381 -26.641 1.00 98.06 262 THR A C 1
ATOM 1921 O O . THR A 1 262 ? 18.863 12.250 -26.533 1.00 98.06 262 THR A O 1
ATOM 1924 N N . LEU A 1 263 ? 20.650 11.375 -27.600 1.00 98.12 263 LEU A N 1
ATOM 1925 C CA . LEU A 1 263 ? 20.720 12.344 -28.693 1.00 98.12 263 LEU A CA 1
ATOM 1926 C C . LEU A 1 263 ? 19.946 11.814 -29.904 1.00 98.12 263 LEU A C 1
ATOM 1928 O O . LEU A 1 263 ? 20.046 10.628 -30.231 1.00 98.12 263 LEU A O 1
ATOM 1932 N N . ALA A 1 264 ? 19.188 12.693 -30.558 1.00 98.44 264 ALA A N 1
ATOM 1933 C CA . ALA A 1 264 ? 18.455 12.404 -31.783 1.00 98.44 264 ALA A CA 1
ATOM 1934 C C . ALA A 1 264 ? 19.070 13.175 -32.956 1.00 98.44 264 ALA A C 1
ATOM 1936 O O . ALA A 1 264 ? 19.080 14.407 -32.954 1.00 98.44 264 ALA A O 1
ATOM 1937 N N . PHE A 1 265 ? 19.557 12.435 -33.945 1.00 98.62 265 PHE A N 1
ATOM 1938 C CA . PHE A 1 265 ? 20.143 12.929 -35.184 1.00 98.62 265 PHE A CA 1
ATOM 1939 C C . PHE A 1 265 ? 19.148 12.743 -36.336 1.00 98.62 265 PHE A C 1
ATOM 1941 O O . PHE A 1 265 ? 18.549 11.670 -36.457 1.00 98.62 265 PHE A O 1
ATOM 1948 N N . ASP A 1 266 ? 18.973 13.759 -37.178 1.00 98.19 266 ASP A N 1
ATOM 1949 C CA . ASP A 1 266 ? 18.214 13.632 -38.428 1.00 98.19 266 ASP A CA 1
ATOM 1950 C C . ASP A 1 266 ? 19.033 12.941 -39.540 1.00 98.19 266 ASP A C 1
ATOM 1952 O O . ASP A 1 266 ? 20.189 12.560 -39.337 1.00 98.19 266 ASP A O 1
ATOM 1956 N N . GLU A 1 267 ? 18.447 12.761 -40.729 1.00 96.81 267 GLU A N 1
ATOM 1957 C CA . GLU A 1 267 ? 19.142 12.154 -41.874 1.00 96.81 267 GLU A CA 1
ATOM 1958 C C . GLU A 1 267 ? 20.366 12.944 -42.383 1.00 96.81 267 GLU A C 1
ATOM 1960 O O . GLU A 1 267 ? 21.140 12.414 -43.177 1.00 96.81 267 GLU A O 1
ATOM 1965 N N . THR A 1 268 ? 20.565 14.191 -41.939 1.00 97.62 268 THR A N 1
ATOM 1966 C CA . THR A 1 268 ? 21.724 15.029 -42.296 1.00 97.62 268 THR A CA 1
ATOM 1967 C C . THR A 1 268 ? 22.869 14.930 -41.288 1.00 97.62 268 THR A C 1
ATOM 1969 O O . THR A 1 268 ? 23.898 15.574 -41.475 1.00 97.62 268 THR A O 1
ATOM 1972 N N . GLY A 1 269 ? 22.702 14.135 -40.224 1.00 97.12 269 GLY A N 1
ATOM 1973 C CA . GLY A 1 269 ? 23.647 14.054 -39.112 1.00 97.12 269 GLY A CA 1
ATOM 1974 C C . GLY A 1 269 ? 23.528 15.211 -38.116 1.00 97.12 269 GLY A C 1
ATOM 1975 O O . GLY A 1 269 ? 24.347 15.311 -37.206 1.00 97.12 269 GLY A O 1
ATOM 1976 N N . ALA A 1 270 ? 22.518 16.081 -38.231 1.00 97.88 270 ALA A N 1
ATOM 1977 C CA . ALA A 1 270 ? 22.323 17.178 -37.288 1.00 97.88 270 ALA A CA 1
ATOM 1978 C C . ALA A 1 270 ? 21.582 16.703 -36.028 1.00 97.88 270 ALA A C 1
ATOM 1980 O O . ALA A 1 270 ? 20.553 16.033 -36.117 1.00 97.88 270 ALA A O 1
ATOM 1981 N N . ILE A 1 271 ? 22.063 17.087 -34.838 1.00 97.88 271 ILE A N 1
ATOM 1982 C CA . ILE A 1 271 ? 21.351 16.832 -33.573 1.00 97.88 271 ILE A CA 1
ATOM 1983 C C . ILE A 1 271 ? 20.138 17.768 -33.489 1.00 97.88 271 ILE A C 1
ATOM 1985 O O . ILE A 1 271 ? 20.294 18.980 -33.324 1.00 97.88 271 ILE A O 1
ATOM 1989 N N . VAL A 1 272 ? 18.933 17.202 -33.567 1.00 97.62 272 VAL A N 1
ATOM 1990 C CA . VAL A 1 272 ? 17.660 17.946 -33.623 1.00 97.62 272 VAL A CA 1
ATOM 1991 C C . VAL A 1 272 ? 16.843 17.892 -32.332 1.00 97.62 272 VAL A C 1
ATOM 1993 O O . VAL A 1 272 ? 16.038 18.788 -32.087 1.00 97.62 272 VAL A O 1
ATOM 1996 N N . ASP A 1 273 ? 17.038 16.870 -31.496 1.00 98.00 273 ASP A N 1
ATOM 1997 C CA . ASP A 1 273 ? 16.320 16.703 -30.226 1.00 98.00 273 ASP A CA 1
ATOM 1998 C C . ASP A 1 273 ? 17.150 15.879 -29.223 1.00 98.00 273 ASP A C 1
ATOM 2000 O O . ASP A 1 273 ? 18.134 15.228 -29.593 1.00 98.00 273 ASP A O 1
ATOM 2004 N N . ARG A 1 274 ? 16.763 15.887 -27.943 1.00 96.88 274 ARG A N 1
ATOM 2005 C CA . ARG A 1 274 ? 17.357 15.019 -26.917 1.00 96.88 274 ARG A CA 1
ATOM 2006 C C . ARG A 1 274 ? 16.424 14.737 -25.743 1.00 96.88 274 ARG A C 1
ATOM 2008 O O . ARG A 1 274 ? 15.591 15.557 -25.369 1.00 96.88 274 ARG A O 1
ATOM 2015 N N . TYR A 1 275 ? 16.651 13.602 -25.094 1.00 97.88 275 TYR A N 1
ATOM 2016 C CA . TYR A 1 275 ? 16.053 13.254 -23.804 1.00 97.88 275 TYR A CA 1
ATOM 2017 C C . TYR A 1 275 ? 17.133 13.199 -22.718 1.00 97.88 275 TYR A C 1
ATOM 2019 O O . TYR A 1 275 ? 18.208 12.652 -22.955 1.00 97.88 275 TYR A O 1
ATOM 2027 N N . GLU A 1 276 ? 16.857 13.746 -21.534 1.00 97.00 276 GLU A N 1
ATOM 2028 C CA . GLU A 1 276 ? 17.770 13.741 -20.383 1.00 97.00 276 GLU A CA 1
ATOM 2029 C C . GLU A 1 276 ? 17.238 12.778 -19.306 1.00 97.00 276 GLU A C 1
ATOM 2031 O O . GLU A 1 276 ? 16.066 12.848 -18.934 1.00 97.00 276 GLU A O 1
ATOM 2036 N N . LYS A 1 277 ? 18.090 11.873 -18.804 1.00 97.44 277 LYS A N 1
ATOM 2037 C CA . LYS A 1 277 ? 17.721 10.813 -17.847 1.00 97.44 277 LYS A CA 1
ATOM 2038 C C . LYS A 1 277 ? 17.181 11.422 -16.550 1.00 97.44 277 LYS A C 1
ATOM 2040 O O . LYS A 1 277 ? 17.923 12.063 -15.805 1.00 97.44 277 LYS A O 1
ATOM 2045 N N . VAL A 1 278 ? 15.898 11.227 -16.251 1.00 97.38 278 VAL A N 1
ATOM 2046 C CA . VAL A 1 278 ? 15.240 11.828 -15.071 1.00 97.38 278 VAL A CA 1
ATOM 2047 C C . VAL A 1 278 ? 15.503 11.032 -13.794 1.00 97.38 278 VAL A C 1
ATOM 2049 O O . VAL A 1 278 ? 15.388 11.551 -12.681 1.00 97.38 278 VAL A O 1
ATOM 2052 N N . LYS A 1 279 ? 15.843 9.746 -13.927 1.00 96.69 279 LYS A N 1
ATOM 2053 C CA . LYS A 1 279 ? 16.029 8.833 -12.802 1.00 96.69 279 LYS A CA 1
ATOM 2054 C C . LYS A 1 279 ? 17.404 8.172 -12.878 1.00 96.69 279 LYS A C 1
ATOM 2056 O O . LYS A 1 279 ? 17.614 7.242 -13.644 1.00 96.69 279 LYS A O 1
ATOM 2061 N N . LEU A 1 280 ? 18.327 8.669 -12.052 1.00 95.06 280 LEU A N 1
ATOM 2062 C CA . LEU A 1 280 ? 19.734 8.252 -12.009 1.00 95.06 280 LEU A CA 1
ATOM 2063 C C . LEU A 1 280 ? 20.011 7.106 -11.026 1.00 95.06 280 LEU A C 1
ATOM 2065 O O . LEU A 1 280 ? 19.447 7.071 -9.927 1.00 95.06 280 LEU A O 1
ATOM 2069 N N . VAL A 1 281 ? 20.959 6.233 -11.378 1.00 94.56 281 VAL A N 1
ATOM 2070 C CA . VAL A 1 281 ? 21.428 5.096 -10.570 1.00 94.56 281 VAL A CA 1
ATOM 2071 C C . VAL A 1 281 ? 22.245 5.578 -9.356 1.00 94.56 281 VAL A C 1
ATOM 2073 O O . VAL A 1 281 ? 23.354 6.099 -9.524 1.00 94.56 281 VAL A O 1
ATOM 2076 N N . PRO A 1 282 ? 21.786 5.343 -8.110 1.00 93.19 282 PRO A N 1
ATOM 2077 C CA . PRO A 1 282 ? 22.575 5.646 -6.918 1.00 93.19 282 PRO A CA 1
ATOM 2078 C C . PRO A 1 282 ? 23.851 4.796 -6.868 1.00 93.19 282 PRO A C 1
ATOM 2080 O O . PRO A 1 282 ? 23.789 3.581 -7.042 1.00 93.19 282 PRO A O 1
ATOM 2083 N N . PHE A 1 283 ? 24.989 5.431 -6.590 1.00 91.62 283 PHE A N 1
ATOM 2084 C CA . PHE A 1 283 ? 26.343 4.854 -6.597 1.00 91.62 283 PHE A CA 1
ATOM 2085 C C . PHE A 1 283 ? 26.850 4.338 -7.957 1.00 91.62 283 PHE A C 1
ATOM 2087 O O . PHE A 1 283 ? 27.936 3.766 -8.002 1.00 91.62 283 PHE A O 1
ATOM 2094 N N . GLY A 1 284 ? 26.107 4.558 -9.047 1.00 88.75 284 GLY A N 1
ATOM 2095 C CA . GLY A 1 284 ? 26.582 4.355 -10.422 1.00 88.75 284 GLY A CA 1
ATOM 2096 C C . GLY A 1 284 ? 26.735 5.669 -11.191 1.00 88.75 284 GLY A C 1
ATOM 2097 O O . GLY A 1 284 ? 27.699 5.844 -11.920 1.00 88.75 284 GLY A O 1
ATOM 2098 N N . GLU A 1 285 ? 25.805 6.604 -10.986 1.00 91.56 285 GLU A N 1
ATOM 2099 C CA . GLU A 1 285 ? 25.748 7.889 -11.700 1.00 91.56 285 GLU A CA 1
ATOM 2100 C C . GLU A 1 285 ? 25.889 9.093 -10.764 1.00 91.56 285 GLU A C 1
ATOM 2102 O O . GLU A 1 285 ? 26.280 10.172 -11.188 1.00 91.56 285 GLU A O 1
ATOM 2107 N N . TYR A 1 286 ? 25.591 8.922 -9.478 1.00 92.69 286 TYR A N 1
ATOM 2108 C CA . TYR A 1 286 ? 25.827 9.931 -8.447 1.00 92.69 286 TYR A CA 1
ATOM 2109 C C . TYR A 1 286 ? 26.033 9.259 -7.085 1.00 92.69 286 TYR A C 1
ATOM 2111 O O . TYR A 1 286 ? 25.616 8.116 -6.882 1.00 92.69 286 TYR A O 1
ATOM 2119 N N . VAL A 1 287 ? 26.634 9.955 -6.120 1.00 92.62 287 VAL A N 1
ATOM 2120 C CA . VAL A 1 287 ? 26.841 9.448 -4.753 1.00 92.62 287 VAL A CA 1
ATOM 2121 C C . VAL A 1 287 ? 25.857 10.119 -3.782 1.00 92.62 287 VAL A C 1
ATOM 2123 O O . VAL A 1 287 ? 26.046 11.283 -3.415 1.00 92.62 287 VAL A O 1
ATOM 2126 N N . PRO A 1 288 ? 24.821 9.403 -3.293 1.00 92.62 288 PRO A N 1
ATOM 2127 C CA . PRO A 1 288 ? 23.935 9.911 -2.249 1.00 92.62 288 PRO A CA 1
ATOM 2128 C C . PRO A 1 288 ? 24.724 10.407 -1.036 1.00 92.62 288 PRO A C 1
ATOM 2130 O O . PRO A 1 288 ? 25.525 9.671 -0.467 1.00 92.62 288 PRO A O 1
ATOM 2133 N N . PHE A 1 289 ? 24.486 11.653 -0.621 1.00 91.75 289 PHE A N 1
ATOM 2134 C CA . PHE A 1 289 ? 25.190 12.282 0.503 1.00 91.75 289 PHE A CA 1
ATOM 2135 C C . PHE A 1 289 ? 26.730 12.258 0.368 1.00 91.75 289 PHE A C 1
ATOM 2137 O O . PHE A 1 289 ? 27.420 12.046 1.367 1.00 91.75 289 PHE A O 1
ATOM 2144 N N . ARG A 1 290 ? 27.286 12.493 -0.837 1.00 88.38 290 ARG A N 1
ATOM 2145 C CA . ARG A 1 290 ? 28.740 12.468 -1.133 1.00 88.38 290 ARG A CA 1
ATOM 2146 C C . ARG A 1 290 ? 29.622 13.080 -0.035 1.00 88.38 290 ARG A C 1
ATOM 2148 O O . ARG A 1 290 ? 30.577 12.441 0.397 1.00 88.38 290 ARG A O 1
ATOM 2155 N N . GLY A 1 291 ? 29.270 14.256 0.494 1.00 88.25 291 GLY A N 1
ATOM 2156 C CA . GLY A 1 291 ? 30.026 14.920 1.570 1.00 88.25 291 GLY A CA 1
ATOM 2157 C C . GLY A 1 291 ? 30.129 14.140 2.895 1.00 88.25 291 GLY A C 1
ATOM 2158 O O . GLY A 1 291 ? 31.076 14.348 3.646 1.00 88.25 291 GLY A O 1
ATOM 2159 N N . ALA A 1 292 ? 29.198 13.224 3.178 1.00 91.31 292 ALA A N 1
ATOM 2160 C CA . ALA A 1 292 ? 29.212 12.349 4.355 1.00 91.31 292 ALA A CA 1
ATOM 2161 C C . ALA A 1 292 ? 29.768 10.939 4.069 1.00 91.31 292 ALA A C 1
ATOM 2163 O O . ALA A 1 292 ? 30.177 10.250 5.005 1.00 91.31 292 ALA A O 1
ATOM 2164 N N . LEU A 1 293 ? 29.782 10.500 2.802 1.00 89.19 293 LEU A N 1
ATOM 2165 C CA . LEU A 1 293 ? 30.244 9.164 2.394 1.00 89.19 293 LEU A CA 1
ATOM 2166 C C . LEU A 1 293 ? 31.629 9.140 1.729 1.00 89.19 293 LEU A C 1
ATOM 2168 O O . LEU A 1 293 ? 32.209 8.065 1.634 1.00 89.19 293 LEU A O 1
ATOM 2172 N N . GLY A 1 294 ? 32.203 10.286 1.348 1.00 82.75 294 GLY A N 1
ATOM 2173 C CA . GLY A 1 294 ? 33.494 10.388 0.643 1.00 82.75 294 GLY A CA 1
ATOM 2174 C C . GLY A 1 294 ? 34.743 9.911 1.407 1.00 82.75 294 GLY A C 1
ATOM 2175 O O . GLY A 1 294 ? 35.856 10.060 0.919 1.00 82.75 294 GLY A O 1
ATOM 2176 N N . TRP A 1 295 ? 34.592 9.342 2.606 1.00 86.81 295 TRP A N 1
ATOM 2177 C CA . TRP A 1 295 ? 35.649 8.577 3.285 1.00 86.81 295 TRP A CA 1
ATOM 2178 C C . TRP A 1 295 ? 35.689 7.101 2.843 1.00 86.81 295 TRP A C 1
ATOM 2180 O O . TRP A 1 295 ? 36.637 6.383 3.169 1.00 86.81 295 TRP A O 1
ATOM 2190 N N . ILE A 1 296 ? 34.666 6.633 2.120 1.00 88.31 296 ILE A N 1
ATOM 2191 C CA . ILE A 1 296 ? 34.567 5.283 1.565 1.00 88.31 296 ILE A CA 1
ATOM 2192 C C . ILE A 1 296 ? 35.184 5.304 0.166 1.00 88.31 296 ILE A C 1
ATOM 2194 O O . ILE A 1 296 ? 34.523 5.689 -0.787 1.00 88.31 296 ILE A O 1
ATOM 2198 N N . SER A 1 297 ? 36.407 4.797 -0.001 1.00 86.56 297 SER A N 1
ATOM 2199 C CA . SER A 1 297 ? 37.138 4.817 -1.288 1.00 86.56 297 SER A CA 1
ATOM 2200 C C . SER A 1 297 ? 36.448 4.112 -2.472 1.00 86.56 297 SER A C 1
ATOM 2202 O O . SER A 1 297 ? 36.965 4.108 -3.583 1.00 86.56 297 SER A O 1
ATOM 2204 N N . ALA A 1 298 ? 35.309 3.449 -2.254 1.00 85.75 298 ALA A N 1
ATOM 2205 C CA . ALA A 1 298 ? 34.476 2.928 -3.333 1.00 85.75 298 ALA A CA 1
ATOM 2206 C C . ALA A 1 298 ? 33.685 4.039 -4.051 1.00 85.75 298 ALA A C 1
ATOM 2208 O O . ALA A 1 298 ? 33.368 3.871 -5.223 1.00 85.75 298 ALA A O 1
ATOM 2209 N N . THR A 1 299 ? 33.399 5.172 -3.392 1.00 86.38 299 THR A N 1
ATOM 2210 C CA . THR A 1 299 ? 32.700 6.311 -4.017 1.00 86.38 299 THR A CA 1
ATOM 2211 C C . THR A 1 299 ? 33.548 7.026 -5.063 1.00 86.38 299 THR A C 1
ATOM 2213 O O . THR A 1 299 ? 32.995 7.683 -5.936 1.00 86.38 299 THR A O 1
ATOM 2216 N N . ASP A 1 300 ? 34.871 6.852 -5.017 1.00 84.56 300 ASP A N 1
ATOM 2217 C CA . ASP A 1 300 ? 35.821 7.433 -5.975 1.00 84.56 300 ASP A CA 1
ATOM 2218 C C . ASP A 1 300 ? 35.683 6.828 -7.388 1.00 84.56 300 ASP A C 1
ATOM 2220 O O . ASP A 1 300 ? 36.225 7.375 -8.343 1.00 84.56 300 ASP A O 1
ATOM 2224 N N . GLN A 1 301 ? 34.940 5.721 -7.537 1.00 82.31 301 GLN A N 1
ATOM 2225 C CA . GLN A 1 301 ? 34.565 5.153 -8.841 1.00 82.31 301 GLN A CA 1
ATOM 2226 C C . GLN A 1 301 ? 33.534 6.015 -9.587 1.00 82.31 301 GLN A C 1
ATOM 2228 O O . GLN A 1 301 ? 33.449 5.935 -10.806 1.00 82.31 301 GLN A O 1
ATOM 2233 N N . VAL A 1 302 ? 32.779 6.860 -8.875 1.00 85.12 302 VAL A N 1
ATOM 2234 C CA . VAL A 1 302 ? 31.878 7.860 -9.464 1.00 85.12 302 VAL A CA 1
ATOM 2235 C C . VAL A 1 302 ? 32.570 9.216 -9.329 1.00 85.12 302 VAL A C 1
ATOM 2237 O O . VAL A 1 302 ? 32.387 9.926 -8.335 1.00 85.12 302 VAL A O 1
ATOM 2240 N N . ALA A 1 303 ? 33.436 9.541 -10.290 1.00 81.56 303 ALA A N 1
ATOM 2241 C CA . ALA A 1 303 ? 34.306 10.718 -10.229 1.00 81.56 303 ALA A CA 1
ATOM 2242 C C . ALA A 1 303 ? 33.519 12.043 -10.227 1.00 81.56 303 ALA A C 1
ATOM 2244 O O . ALA A 1 303 ? 33.803 12.924 -9.413 1.00 81.56 303 ALA A O 1
ATOM 2245 N N . VAL A 1 304 ? 32.500 12.144 -11.083 1.00 86.31 304 VAL A N 1
ATOM 2246 C CA . VAL A 1 304 ? 31.590 13.291 -11.224 1.00 86.31 304 VAL A CA 1
ATOM 2247 C C . VAL A 1 304 ? 30.171 12.832 -10.871 1.00 86.31 304 VAL A C 1
ATOM 2249 O O . VAL A 1 304 ? 29.799 11.699 -11.164 1.00 86.31 304 VAL A O 1
ATOM 2252 N N . ASP A 1 305 ? 29.387 13.672 -10.189 1.00 89.50 305 ASP A N 1
ATOM 2253 C CA . ASP A 1 305 ? 27.953 13.412 -10.000 1.00 89.50 305 ASP A CA 1
ATOM 2254 C C . ASP A 1 305 ? 27.187 13.839 -11.257 1.00 89.50 305 ASP A C 1
ATOM 2256 O O . ASP A 1 305 ? 27.330 14.973 -11.722 1.00 89.50 305 ASP A O 1
ATOM 2260 N N . ARG A 1 306 ? 26.337 12.949 -11.775 1.00 92.38 306 ARG A N 1
ATOM 2261 C CA . ARG A 1 306 ? 25.387 13.278 -12.838 1.00 92.38 306 ARG A CA 1
ATOM 2262 C C . ARG A 1 306 ? 24.178 14.030 -12.284 1.00 92.38 306 ARG A C 1
ATOM 2264 O O . ARG A 1 306 ? 23.709 13.750 -11.178 1.00 92.38 306 ARG A O 1
ATOM 2271 N N . THR A 1 307 ? 23.639 14.941 -13.088 1.00 93.19 307 THR A N 1
ATOM 2272 C CA . THR A 1 307 ? 22.429 15.717 -12.784 1.00 93.19 307 THR A CA 1
ATOM 2273 C C . THR A 1 307 ? 21.224 15.113 -13.515 1.00 93.19 307 THR A C 1
ATOM 2275 O O . THR A 1 307 ? 21.320 14.861 -14.717 1.00 93.19 307 THR A O 1
ATOM 2278 N N . PRO A 1 308 ? 20.091 14.848 -12.831 1.00 94.94 308 PRO A N 1
ATOM 2279 C CA . PRO A 1 308 ? 18.894 14.313 -13.475 1.00 94.94 308 PRO A CA 1
ATOM 2280 C C . PRO A 1 308 ? 18.234 15.362 -14.381 1.00 94.94 308 PRO A C 1
ATOM 2282 O O . PRO A 1 308 ? 18.282 16.558 -14.087 1.00 94.94 308 PRO A O 1
ATOM 2285 N N . GLY A 1 309 ? 17.566 14.907 -15.442 1.00 93.94 309 GLY A N 1
ATOM 2286 C CA . GLY A 1 309 ? 16.632 15.732 -16.211 1.00 93.94 309 GLY A CA 1
ATOM 2287 C C . GLY A 1 309 ? 15.441 16.194 -15.358 1.00 93.94 309 GLY A C 1
ATOM 2288 O O . GLY A 1 309 ? 15.016 15.491 -14.437 1.00 93.94 309 GLY A O 1
ATOM 2289 N N . GLU A 1 310 ? 14.901 17.378 -15.657 1.00 93.56 310 GLU A N 1
ATOM 2290 C CA . GLU A 1 310 ? 13.829 18.002 -14.861 1.00 93.56 310 GLU A CA 1
ATOM 2291 C C . GLU A 1 310 ? 12.459 17.331 -15.059 1.00 93.56 310 GLU A C 1
ATOM 2293 O O . GLU A 1 310 ? 11.697 17.174 -14.102 1.00 93.56 310 GLU A O 1
ATOM 2298 N N . GLU A 1 311 ? 12.146 16.908 -16.287 1.00 95.50 311 GLU A N 1
ATOM 2299 C CA . GLU A 1 311 ? 10.868 16.292 -16.647 1.00 95.50 311 GLU A CA 1
ATOM 2300 C C . GLU A 1 311 ? 11.007 15.205 -17.723 1.00 95.50 311 GLU A C 1
ATOM 2302 O O . GLU A 1 311 ? 12.004 15.113 -18.437 1.00 95.50 311 GLU A O 1
ATOM 2307 N N . VAL A 1 312 ? 9.987 14.348 -17.834 1.00 97.50 312 VAL A N 1
ATOM 2308 C CA . VAL A 1 312 ? 9.933 13.299 -18.858 1.00 97.50 312 VAL A CA 1
ATOM 2309 C C . VAL A 1 312 ? 9.497 13.918 -20.186 1.00 97.50 312 VAL A C 1
ATOM 2311 O O . VAL A 1 312 ? 8.335 14.283 -20.335 1.00 97.50 312 VAL A O 1
ATOM 2314 N N . THR A 1 313 ? 10.405 13.992 -21.160 1.00 97.75 313 THR A N 1
ATOM 2315 C CA . THR A 1 313 ? 10.121 14.464 -22.527 1.00 97.75 313 THR A CA 1
ATOM 2316 C C . THR A 1 313 ? 10.074 13.309 -23.541 1.00 97.75 313 THR A C 1
ATOM 2318 O O . THR A 1 313 ? 10.216 12.136 -23.184 1.00 97.75 313 THR A O 1
ATOM 2321 N N . LEU A 1 314 ? 9.812 13.628 -24.815 1.00 98.38 314 LEU A N 1
ATOM 2322 C CA . LEU A 1 314 ? 9.792 12.689 -25.942 1.00 98.38 314 LEU A CA 1
ATOM 2323 C C . LEU A 1 314 ? 10.726 13.180 -27.046 1.00 98.38 314 LEU A C 1
ATOM 2325 O O . LEU A 1 314 ? 10.720 14.372 -27.338 1.00 98.38 314 LEU A O 1
ATOM 2329 N N . ILE A 1 315 ? 11.416 12.258 -27.718 1.00 98.25 315 ILE A N 1
ATOM 2330 C CA . ILE A 1 315 ? 12.217 12.567 -28.906 1.00 98.25 315 ILE A CA 1
ATOM 2331 C C . ILE A 1 315 ? 11.320 12.785 -30.132 1.00 98.25 315 ILE A C 1
ATOM 2333 O O . ILE A 1 315 ? 10.329 12.077 -30.363 1.00 98.25 315 ILE A O 1
ATOM 2337 N N . SER A 1 316 ? 11.717 13.770 -30.930 1.00 97.69 316 SER A N 1
ATOM 2338 C CA . SER A 1 316 ? 11.066 14.265 -32.134 1.00 97.69 316 SER A CA 1
ATOM 2339 C C . SER A 1 316 ? 12.022 14.155 -33.320 1.00 97.69 316 SER A C 1
ATOM 2341 O O . SER A 1 316 ? 12.959 14.936 -33.425 1.00 97.69 316 SER A O 1
ATOM 2343 N N . LEU A 1 317 ? 11.764 13.224 -34.236 1.00 97.06 317 LEU A N 1
ATOM 2344 C CA . LEU A 1 317 ? 12.534 13.082 -35.475 1.00 97.06 317 LEU A CA 1
ATOM 2345 C C . LEU A 1 317 ? 11.642 13.379 -36.693 1.00 97.06 317 LEU A C 1
ATOM 2347 O O . LEU A 1 317 ? 10.455 13.025 -36.661 1.00 97.06 317 LEU A O 1
ATOM 2351 N N . PRO A 1 318 ? 12.159 14.039 -37.749 1.00 93.38 318 PRO A N 1
ATOM 2352 C CA . PRO A 1 318 ? 11.408 14.287 -38.978 1.00 93.38 318 PRO A CA 1
ATOM 2353 C C . PRO A 1 318 ? 10.795 13.001 -39.551 1.00 93.38 318 PRO A C 1
ATOM 2355 O O . PRO A 1 318 ? 11.405 11.939 -39.546 1.00 93.38 318 PRO A O 1
ATOM 2358 N N . GLY A 1 319 ? 9.540 13.066 -40.004 1.00 92.00 319 GLY A N 1
ATOM 2359 C CA . GLY A 1 319 ? 8.841 11.923 -40.613 1.00 92.00 319 GLY A CA 1
ATOM 2360 C C . GLY A 1 319 ? 8.470 10.755 -39.677 1.00 92.00 319 GLY A C 1
ATOM 2361 O O . GLY A 1 319 ? 7.649 9.920 -40.073 1.00 92.00 319 GLY A O 1
ATOM 2362 N N . LEU A 1 320 ? 8.995 10.702 -38.449 1.00 96.50 320 LEU A N 1
ATOM 2363 C CA . LEU A 1 320 ? 8.745 9.645 -37.464 1.00 96.50 320 LEU A CA 1
ATOM 2364 C C . LEU A 1 320 ? 7.688 10.061 -36.418 1.00 96.50 320 LEU A C 1
ATOM 2366 O O . LEU A 1 320 ? 7.507 11.248 -36.135 1.00 96.50 320 LEU A O 1
ATOM 2370 N N . PRO A 1 321 ? 6.957 9.107 -35.806 1.00 96.25 321 PRO A N 1
ATOM 2371 C CA . PRO A 1 321 ? 6.153 9.405 -34.623 1.00 96.25 321 PRO A CA 1
ATOM 2372 C C . PRO A 1 321 ? 7.058 9.730 -33.428 1.00 96.25 321 PRO A C 1
ATOM 2374 O O . PRO A 1 321 ? 8.214 9.319 -33.386 1.00 96.25 321 PRO A O 1
ATOM 2377 N N . LYS A 1 322 ? 6.515 10.418 -32.415 1.00 97.69 322 LYS A N 1
ATOM 2378 C CA . LYS A 1 322 ? 7.250 10.719 -31.175 1.00 97.69 322 LYS A CA 1
ATOM 2379 C C . LYS A 1 322 ? 7.760 9.439 -30.509 1.00 97.69 322 LYS A C 1
ATOM 2381 O O . LYS A 1 322 ? 7.021 8.455 -30.417 1.00 97.69 322 LYS A O 1
ATOM 2386 N N . ILE A 1 323 ? 8.983 9.473 -29.992 1.00 98.44 323 ILE A N 1
ATOM 2387 C CA . ILE A 1 323 ? 9.653 8.319 -29.384 1.00 98.44 323 ILE A CA 1
ATOM 2388 C C . ILE A 1 323 ? 9.828 8.572 -27.886 1.00 98.44 323 ILE A C 1
ATOM 2390 O O . ILE A 1 323 ? 10.389 9.587 -27.480 1.00 98.44 323 ILE A O 1
ATOM 2394 N N . GLY A 1 324 ? 9.348 7.648 -27.051 1.00 98.38 324 GLY A N 1
ATOM 2395 C CA . GLY A 1 324 ? 9.709 7.620 -25.632 1.00 98.38 324 GLY A CA 1
ATOM 2396 C C . GLY A 1 324 ? 11.004 6.838 -25.462 1.00 98.38 324 GLY A C 1
ATOM 2397 O O . GLY A 1 324 ? 11.076 5.706 -25.933 1.00 98.38 324 GLY A O 1
ATOM 2398 N N . THR A 1 325 ? 12.018 7.418 -24.823 1.00 97.94 325 THR A N 1
ATOM 2399 C CA . THR A 1 325 ? 13.362 6.820 -24.764 1.00 97.94 325 THR A CA 1
ATOM 2400 C C . THR A 1 325 ? 13.896 6.657 -23.333 1.00 97.94 325 THR A C 1
ATOM 2402 O O . THR A 1 325 ? 14.860 7.321 -22.959 1.00 97.94 325 THR A O 1
ATOM 2405 N N . PRO A 1 326 ? 13.268 5.813 -22.490 1.00 97.75 326 PRO A N 1
ATOM 2406 C CA . PRO A 1 326 ? 13.721 5.629 -21.114 1.00 97.75 326 PRO A CA 1
ATOM 2407 C C . PRO A 1 326 ? 15.120 5.005 -21.122 1.00 97.75 326 PRO A C 1
ATOM 2409 O O . PRO A 1 326 ? 15.352 3.988 -21.779 1.00 97.75 326 PRO A O 1
ATOM 2412 N N . ILE A 1 327 ? 16.063 5.611 -20.406 1.00 97.81 327 ILE A N 1
ATOM 2413 C CA . ILE A 1 327 ? 17.469 5.219 -20.476 1.00 97.81 327 ILE A CA 1
ATOM 2414 C C . ILE A 1 327 ? 17.749 4.134 -19.437 1.00 97.81 327 ILE A C 1
ATOM 2416 O O . ILE A 1 327 ? 17.581 4.329 -18.230 1.00 97.81 327 ILE A O 1
ATOM 2420 N N . CYS A 1 328 ? 18.251 2.989 -19.894 1.00 95.00 328 CYS A N 1
ATOM 2421 C CA . CYS A 1 328 ? 18.689 1.893 -19.041 1.00 95.00 328 CYS A CA 1
ATOM 2422 C C . CYS A 1 328 ? 17.589 1.466 -18.054 1.00 95.00 328 CYS A C 1
ATOM 2424 O O . CYS A 1 328 ? 16.462 1.176 -18.456 1.00 95.00 328 CYS A O 1
ATOM 2426 N N . TYR A 1 329 ? 17.904 1.464 -16.757 1.00 93.12 329 TYR A N 1
ATOM 2427 C CA . TYR A 1 329 ? 17.002 1.030 -15.695 1.00 93.12 329 TYR A CA 1
ATOM 2428 C C . TYR A 1 329 ? 15.774 1.936 -15.468 1.00 93.12 329 TYR A C 1
ATOM 2430 O O . TYR A 1 329 ? 14.936 1.612 -14.628 1.00 93.12 329 TYR A O 1
ATOM 2438 N N . GLU A 1 330 ? 15.604 3.044 -16.200 1.00 97.00 330 GLU A N 1
ATOM 2439 C CA . GLU A 1 330 ? 14.383 3.861 -16.123 1.00 97.00 330 GLU A CA 1
ATOM 2440 C C . GLU A 1 330 ? 13.113 3.059 -16.447 1.00 97.00 330 GLU A C 1
ATOM 2442 O O . GLU A 1 330 ? 12.090 3.232 -15.782 1.00 97.00 330 GLU A O 1
ATOM 2447 N N . ASN A 1 331 ? 13.215 2.081 -17.354 1.00 95.00 331 ASN A N 1
ATOM 2448 C CA . ASN A 1 331 ? 12.157 1.111 -17.676 1.00 95.00 331 ASN A CA 1
ATOM 2449 C C . ASN A 1 331 ? 11.730 0.212 -16.482 1.00 95.00 331 ASN A C 1
ATOM 2451 O O . ASN A 1 331 ? 10.767 -0.559 -16.567 1.00 95.00 331 ASN A O 1
ATOM 2455 N N . SER A 1 332 ? 12.458 0.272 -15.361 1.00 94.50 332 SER A N 1
ATOM 2456 C CA . SER A 1 332 ? 12.130 -0.413 -14.109 1.00 94.50 332 SER A CA 1
ATOM 2457 C C . SER A 1 332 ? 11.095 0.365 -13.293 1.00 94.50 332 SER A C 1
ATOM 2459 O O . SER A 1 332 ? 10.514 -0.195 -12.363 1.00 94.50 332 SER A O 1
ATOM 2461 N N . PHE A 1 333 ? 10.844 1.638 -13.628 1.00 95.19 333 PHE A N 1
ATOM 2462 C CA . PHE A 1 333 ? 9.863 2.508 -12.982 1.00 95.19 333 PHE A CA 1
ATOM 2463 C C . PHE A 1 333 ? 8.630 2.655 -13.883 1.00 95.19 333 PHE A C 1
ATOM 2465 O O . PHE A 1 333 ? 8.638 3.478 -14.798 1.00 95.19 333 PHE A O 1
ATOM 2472 N N . PRO A 1 334 ? 7.523 1.933 -13.613 1.00 92.81 334 PRO A N 1
ATOM 2473 C CA . PRO A 1 334 ? 6.371 1.882 -14.519 1.00 92.81 334 PRO A CA 1
ATOM 2474 C C . PRO A 1 334 ? 5.750 3.240 -14.869 1.00 92.81 334 PRO A C 1
ATOM 2476 O O . PRO A 1 334 ? 5.095 3.377 -15.901 1.00 92.81 334 PRO A O 1
ATOM 2479 N N . SER A 1 335 ? 5.959 4.243 -14.012 1.00 93.00 335 SER A N 1
ATOM 2480 C CA . SER A 1 335 ? 5.536 5.623 -14.213 1.00 93.00 335 SER A CA 1
ATOM 2481 C C . SER A 1 335 ? 6.226 6.328 -15.383 1.00 93.00 335 SER A C 1
ATOM 2483 O O . SER A 1 335 ? 5.573 7.168 -15.988 1.00 93.00 335 SER A O 1
ATOM 2485 N N . ILE A 1 336 ? 7.488 6.014 -15.713 1.00 96.62 336 ILE A N 1
ATOM 2486 C CA . ILE A 1 336 ? 8.256 6.737 -16.745 1.00 96.62 336 ILE A CA 1
ATOM 2487 C C . ILE A 1 336 ? 7.729 6.378 -18.140 1.00 96.62 336 ILE A C 1
ATOM 2489 O O . ILE A 1 336 ? 7.208 7.245 -18.837 1.00 96.62 336 ILE A O 1
ATOM 2493 N N . ASP A 1 337 ? 7.722 5.094 -18.510 1.00 96.50 337 ASP A N 1
ATOM 2494 C CA . ASP A 1 337 ? 7.166 4.625 -19.789 1.00 96.50 337 ASP A CA 1
ATOM 2495 C C . ASP A 1 337 ? 5.681 4.976 -19.940 1.00 96.50 337 ASP A C 1
ATOM 2497 O O . ASP A 1 337 ? 5.205 5.288 -21.036 1.00 96.50 337 ASP A O 1
ATOM 2501 N N . ARG A 1 338 ? 4.927 4.931 -18.829 1.00 95.06 338 ARG A N 1
ATOM 2502 C CA . ARG A 1 338 ? 3.523 5.353 -18.809 1.00 95.06 338 ARG A CA 1
ATOM 2503 C C . ARG A 1 338 ? 3.388 6.829 -19.147 1.00 95.06 338 ARG A C 1
ATOM 2505 O O . ARG A 1 338 ? 2.490 7.180 -19.907 1.00 95.06 338 ARG A O 1
ATOM 2512 N N . GLU A 1 339 ? 4.242 7.674 -18.583 1.00 96.69 339 GLU A N 1
ATOM 2513 C CA . GLU A 1 339 ? 4.216 9.112 -18.819 1.00 96.69 339 GLU A CA 1
ATOM 2514 C C . GLU A 1 339 ? 4.620 9.446 -20.255 1.00 96.69 339 GLU A C 1
ATOM 2516 O O . GLU A 1 339 ? 3.881 10.153 -20.936 1.00 96.69 339 GLU A O 1
ATOM 2521 N N . MET A 1 340 ? 5.673 8.820 -20.785 1.00 97.88 340 MET A N 1
ATOM 2522 C CA . MET A 1 340 ? 6.032 8.925 -22.204 1.00 97.88 340 MET A CA 1
ATOM 2523 C C . MET A 1 340 ? 4.860 8.519 -23.120 1.00 97.88 340 MET A C 1
ATOM 2525 O O . MET A 1 340 ? 4.489 9.234 -24.053 1.00 97.88 340 MET A O 1
ATOM 2529 N N . THR A 1 341 ? 4.188 7.407 -22.809 1.00 96.00 341 THR A N 1
ATOM 2530 C CA . THR A 1 341 ? 2.996 6.954 -23.553 1.00 96.00 341 THR A CA 1
ATOM 2531 C C . THR A 1 341 ? 1.809 7.919 -23.388 1.00 96.00 341 THR A C 1
ATOM 2533 O O . THR A 1 341 ? 1.032 8.124 -24.324 1.00 96.00 341 THR A O 1
ATOM 2536 N N . ARG A 1 342 ? 1.658 8.561 -22.220 1.00 95.62 342 ARG A N 1
ATOM 2537 C CA . ARG A 1 342 ? 0.639 9.595 -21.965 1.00 95.62 342 ARG A CA 1
ATOM 2538 C C . ARG A 1 342 ? 0.898 10.843 -22.809 1.00 95.62 342 ARG A C 1
ATOM 2540 O O . ARG A 1 342 ? -0.058 11.367 -23.383 1.00 95.62 342 ARG A O 1
ATOM 2547 N N . LEU A 1 343 ? 2.154 11.273 -22.912 1.00 96.94 343 LEU A N 1
ATOM 2548 C CA . LEU A 1 343 ? 2.609 12.411 -23.718 1.00 96.94 343 LEU A CA 1
ATOM 2549 C C . LEU A 1 343 ? 2.504 12.165 -25.233 1.00 96.94 343 LEU A C 1
ATOM 2551 O O . LEU A 1 343 ? 2.464 13.122 -25.998 1.00 96.94 343 LEU A O 1
ATOM 2555 N N . GLY A 1 344 ? 2.382 10.904 -25.662 1.00 96.50 344 GLY A N 1
ATOM 2556 C CA . GLY A 1 344 ? 2.112 10.540 -27.055 1.00 96.50 344 GLY A CA 1
ATOM 2557 C C . GLY A 1 344 ? 3.215 9.744 -27.749 1.00 96.50 344 GLY A C 1
ATOM 2558 O O . GLY A 1 344 ? 3.226 9.709 -28.976 1.00 96.50 344 GLY A O 1
ATOM 2559 N N . ALA A 1 345 ? 4.120 9.096 -27.004 1.00 97.69 345 ALA A N 1
ATOM 2560 C CA . ALA A 1 345 ? 5.086 8.162 -27.581 1.00 97.69 345 ALA A CA 1
ATOM 2561 C C . ALA A 1 345 ? 4.370 7.101 -28.438 1.00 97.69 345 ALA A C 1
ATOM 2563 O O . ALA A 1 345 ? 3.505 6.374 -27.940 1.00 97.69 345 ALA A O 1
ATOM 2564 N N . GLY A 1 346 ? 4.726 7.022 -29.721 1.00 96.62 346 GLY A N 1
ATOM 2565 C CA . GLY A 1 346 ? 4.202 6.043 -30.674 1.00 96.62 346 GLY A CA 1
ATOM 2566 C C . GLY A 1 346 ? 4.890 4.683 -30.565 1.00 96.62 346 GLY A C 1
ATOM 2567 O O . GLY A 1 346 ? 4.257 3.657 -30.806 1.00 96.62 346 GLY A O 1
ATOM 2568 N N . ILE A 1 347 ? 6.161 4.687 -30.155 1.00 97.81 347 ILE A N 1
ATOM 2569 C CA . ILE A 1 347 ? 6.998 3.527 -29.815 1.00 97.81 347 ILE A CA 1
ATOM 2570 C C . ILE A 1 347 ? 7.858 3.872 -28.589 1.00 97.81 347 ILE A C 1
ATOM 2572 O O . ILE A 1 347 ? 8.001 5.050 -28.244 1.00 97.81 347 ILE A O 1
ATOM 2576 N N . LEU A 1 348 ? 8.445 2.858 -27.952 1.00 98.38 348 LEU A N 1
ATOM 2577 C CA . LEU A 1 348 ? 9.424 3.033 -26.878 1.00 98.38 348 LEU A CA 1
ATOM 2578 C C . LEU A 1 348 ? 10.790 2.472 -27.305 1.00 98.38 348 LEU A C 1
ATOM 2580 O O . LEU A 1 348 ? 10.863 1.369 -27.846 1.00 98.38 348 LEU A O 1
ATOM 2584 N N . VAL A 1 349 ? 11.867 3.211 -27.044 1.00 98.56 349 VAL A N 1
ATOM 2585 C CA . VAL A 1 349 ? 13.252 2.833 -27.367 1.00 98.56 349 VAL A CA 1
ATOM 2586 C C . VAL A 1 349 ? 14.084 2.887 -26.087 1.00 98.56 349 VAL A C 1
ATOM 2588 O O . VAL A 1 349 ? 14.441 3.954 -25.616 1.00 98.56 349 VAL A O 1
ATOM 2591 N N . VAL A 1 350 ? 14.374 1.737 -25.488 1.00 98.19 350 VAL A N 1
ATOM 2592 C CA . VAL A 1 350 ? 15.224 1.653 -24.295 1.00 98.19 350 VAL A CA 1
ATOM 2593 C C . VAL A 1 350 ? 16.673 1.508 -24.749 1.00 98.19 350 VAL A C 1
ATOM 2595 O O . VAL A 1 350 ? 17.047 0.444 -25.247 1.00 98.19 350 VAL A O 1
ATOM 2598 N N . VAL A 1 351 ? 17.479 2.557 -24.580 1.00 97.00 351 VAL A N 1
ATOM 2599 C CA . VAL A 1 351 ? 18.936 2.519 -24.811 1.00 97.00 351 VAL A CA 1
ATOM 2600 C C . VAL A 1 351 ? 19.652 2.065 -23.536 1.00 97.00 351 VAL A C 1
ATOM 2602 O O . VAL A 1 351 ? 19.320 2.530 -22.446 1.00 97.00 351 VAL A O 1
ATOM 2605 N N . ILE A 1 352 ? 20.563 1.090 -23.635 1.00 94.00 352 ILE A N 1
ATOM 2606 C CA . ILE A 1 352 ? 21.017 0.308 -22.468 1.00 94.00 352 ILE A CA 1
ATOM 2607 C C . ILE A 1 352 ? 22.524 0.017 -22.484 1.00 94.00 352 ILE A C 1
ATOM 2609 O O . ILE A 1 352 ? 23.073 -0.426 -23.494 1.00 94.00 352 ILE A O 1
ATOM 2613 N N . ASN A 1 353 ? 23.167 0.132 -21.321 1.00 91.62 353 ASN A N 1
ATOM 2614 C CA . ASN A 1 353 ? 24.446 -0.498 -21.024 1.00 91.62 353 ASN A CA 1
ATOM 2615 C C . ASN A 1 353 ? 24.268 -1.482 -19.858 1.00 91.62 353 ASN A C 1
ATOM 2617 O O . ASN A 1 353 ? 23.800 -1.130 -18.776 1.00 91.62 353 ASN A O 1
ATOM 2621 N N . ASN A 1 354 ? 24.608 -2.755 -20.068 1.00 88.25 354 ASN A N 1
ATOM 2622 C CA . ASN A 1 354 ? 24.541 -3.790 -19.029 1.00 88.25 354 ASN A CA 1
ATOM 2623 C C . ASN A 1 354 ? 25.918 -4.404 -18.733 1.00 88.25 354 ASN A C 1
ATOM 2625 O O . ASN A 1 354 ? 25.991 -5.491 -18.165 1.00 88.25 354 ASN A O 1
ATOM 2629 N N . ALA A 1 355 ? 27.016 -3.708 -19.050 1.00 84.69 355 ALA A N 1
ATOM 2630 C CA . ALA A 1 355 ? 28.370 -4.187 -18.760 1.00 84.69 355 ALA A CA 1
ATOM 2631 C C . ALA A 1 355 ? 28.559 -4.467 -17.255 1.00 84.69 355 ALA A C 1
ATOM 2633 O O . ALA A 1 355 ? 29.070 -5.518 -16.871 1.00 84.69 355 ALA A O 1
ATOM 2634 N N . SER A 1 356 ? 28.024 -3.588 -16.400 1.00 83.94 356 SER A N 1
ATOM 2635 C CA . SER A 1 356 ? 28.025 -3.719 -14.934 1.00 83.94 356 SER A CA 1
ATOM 2636 C C . SER A 1 356 ? 27.191 -4.888 -14.387 1.00 83.94 356 SER A C 1
ATOM 2638 O O . SER A 1 356 ? 27.311 -5.230 -13.211 1.00 83.94 356 SER A O 1
ATOM 2640 N N . TYR A 1 357 ? 26.348 -5.519 -15.212 1.00 87.75 357 TYR A N 1
ATOM 2641 C CA . TYR A 1 357 ? 25.590 -6.721 -14.848 1.00 87.75 357 TYR A CA 1
ATOM 2642 C C . TYR A 1 357 ? 26.367 -8.015 -15.140 1.00 87.75 357 TYR A C 1
ATOM 2644 O O . TYR A 1 357 ? 25.931 -9.091 -14.718 1.00 87.75 357 TYR A O 1
ATOM 2652 N N . GLU A 1 358 ? 27.512 -7.916 -15.825 1.00 85.31 358 GLU A N 1
ATOM 2653 C CA . GLU A 1 358 ? 28.350 -9.029 -16.273 1.00 85.31 358 GLU A CA 1
ATOM 2654 C C . GLU A 1 358 ? 27.532 -10.146 -16.970 1.00 85.31 358 GLU A C 1
ATOM 2656 O O . GLU A 1 358 ? 26.455 -9.939 -17.532 1.00 85.31 358 GLU A O 1
ATOM 2661 N N . ARG A 1 359 ? 28.030 -11.387 -16.931 1.00 88.62 359 ARG A N 1
ATOM 2662 C CA . ARG A 1 359 ? 27.341 -12.580 -17.443 1.00 88.62 359 ARG A CA 1
ATOM 2663 C C . ARG A 1 359 ? 26.420 -13.181 -16.368 1.00 88.62 359 ARG A C 1
ATOM 2665 O O . ARG A 1 359 ? 26.561 -14.347 -15.995 1.00 88.62 359 ARG A O 1
ATOM 2672 N N . THR A 1 360 ? 25.500 -12.366 -15.840 1.00 91.00 360 THR A N 1
ATOM 2673 C CA . THR A 1 360 ? 24.493 -12.761 -14.833 1.00 91.00 360 THR A CA 1
ATOM 2674 C C . THR A 1 360 ? 23.059 -12.686 -15.376 1.00 91.00 360 THR A C 1
ATOM 2676 O O . THR A 1 360 ? 22.811 -12.202 -16.475 1.00 91.00 360 THR A O 1
ATOM 2679 N N . ALA A 1 361 ? 22.083 -13.149 -14.587 1.00 92.44 361 ALA A N 1
ATOM 2680 C CA . ALA A 1 361 ? 20.662 -13.082 -14.941 1.00 92.44 361 ALA A CA 1
ATOM 2681 C C . ALA A 1 361 ? 20.053 -11.663 -14.853 1.00 92.44 361 ALA A C 1
ATOM 2683 O O . ALA A 1 361 ? 18.868 -11.499 -15.137 1.00 92.44 361 ALA A O 1
ATOM 2684 N N . ALA A 1 362 ? 20.809 -10.636 -14.443 1.00 93.12 362 ALA A N 1
ATOM 2685 C CA . ALA A 1 362 ? 20.272 -9.283 -14.282 1.00 93.12 362 ALA A CA 1
ATOM 2686 C C . ALA A 1 362 ? 19.812 -8.672 -15.620 1.00 93.12 362 ALA A C 1
ATOM 2688 O O . ALA A 1 362 ? 18.735 -8.086 -15.680 1.00 93.12 362 ALA A O 1
ATOM 2689 N N . SER A 1 363 ? 20.535 -8.901 -16.720 1.00 93.00 363 SER A N 1
ATOM 2690 C CA . SER A 1 363 ? 20.118 -8.443 -18.055 1.00 93.00 363 SER A CA 1
ATOM 2691 C C . SER A 1 363 ? 18.866 -9.174 -18.565 1.00 93.00 363 SER A C 1
ATOM 2693 O O . SER A 1 363 ? 18.013 -8.569 -19.208 1.00 93.00 363 SER A O 1
ATOM 2695 N N . GLU A 1 364 ? 18.685 -10.457 -18.223 1.00 94.12 364 GLU A N 1
ATOM 2696 C CA . GLU A 1 364 ? 17.432 -11.179 -18.506 1.00 94.12 364 GLU A CA 1
ATOM 2697 C C . GLU A 1 364 ? 16.255 -10.593 -17.705 1.00 94.12 364 GLU A C 1
ATOM 2699 O O . GLU A 1 364 ? 15.149 -10.452 -18.229 1.00 94.12 364 GLU A O 1
ATOM 2704 N N . GLN A 1 365 ? 16.483 -10.207 -16.444 1.00 95.06 365 GLN A N 1
ATOM 2705 C CA . GLN A 1 365 ? 15.484 -9.520 -15.615 1.00 95.06 365 GLN A CA 1
ATOM 2706 C C . GLN A 1 365 ? 15.144 -8.130 -16.169 1.00 95.06 365 GLN A C 1
ATOM 2708 O O . GLN A 1 365 ? 13.972 -7.754 -16.192 1.00 95.06 365 GLN A O 1
ATOM 2713 N N . HIS A 1 366 ? 16.137 -7.405 -16.679 1.00 95.44 366 HIS A N 1
ATOM 2714 C CA . HIS A 1 366 ? 15.961 -6.109 -17.327 1.00 95.44 366 HIS A CA 1
ATOM 2715 C C . HIS A 1 366 ? 15.149 -6.226 -18.631 1.00 95.44 366 HIS A C 1
ATOM 2717 O O . HIS A 1 366 ? 14.209 -5.462 -18.857 1.00 95.44 366 HIS A O 1
ATOM 2723 N N . LEU A 1 367 ? 15.398 -7.262 -19.441 1.00 95.50 367 LEU A N 1
ATOM 2724 C CA . LEU A 1 367 ? 14.555 -7.588 -20.595 1.00 95.50 367 LEU A CA 1
ATOM 2725 C C . LEU A 1 367 ? 13.104 -7.897 -20.183 1.00 95.50 367 LEU A C 1
ATOM 2727 O O . LEU A 1 367 ? 12.163 -7.450 -20.843 1.00 95.50 367 LEU A O 1
ATOM 2731 N N . LEU A 1 368 ? 12.887 -8.637 -19.087 1.00 95.44 368 LEU A N 1
ATOM 2732 C CA . LEU A 1 368 ? 11.536 -8.894 -18.565 1.00 95.44 368 LEU A CA 1
ATOM 2733 C C . LEU A 1 368 ? 10.805 -7.599 -18.172 1.00 95.44 368 LEU A C 1
ATOM 2735 O O . LEU A 1 368 ? 9.588 -7.526 -18.357 1.00 95.44 368 LEU A O 1
ATOM 2739 N N . MET A 1 369 ? 11.521 -6.577 -17.692 1.00 95.19 369 MET A N 1
ATOM 2740 C CA . MET A 1 369 ? 10.947 -5.257 -17.410 1.00 95.19 369 MET A CA 1
ATOM 2741 C C . MET A 1 369 ? 10.468 -4.592 -18.702 1.00 95.19 369 MET A C 1
ATOM 2743 O O . MET A 1 369 ? 9.281 -4.284 -18.790 1.00 95.19 369 MET A O 1
ATOM 2747 N N . SER A 1 370 ? 11.306 -4.488 -19.744 1.00 96.94 370 SER A N 1
ATOM 2748 C CA . SER A 1 370 ? 10.889 -3.970 -21.063 1.00 96.94 370 SER A CA 1
ATOM 2749 C C . SER A 1 370 ? 9.707 -4.734 -21.671 1.00 96.94 370 SER A C 1
ATOM 2751 O O . SER A 1 370 ? 8.796 -4.120 -22.226 1.00 96.94 370 SER A O 1
ATOM 2753 N N . ARG A 1 371 ? 9.649 -6.062 -21.513 1.00 95.88 371 ARG A N 1
ATOM 2754 C CA . ARG A 1 371 ? 8.496 -6.867 -21.957 1.00 95.88 371 ARG A CA 1
ATOM 2755 C C . ARG A 1 371 ? 7.205 -6.511 -21.224 1.00 95.88 371 ARG A C 1
ATOM 2757 O O . ARG A 1 371 ? 6.133 -6.523 -21.826 1.00 95.88 371 ARG A O 1
ATOM 2764 N N . LEU A 1 372 ? 7.301 -6.177 -19.939 1.00 92.81 372 LEU A N 1
ATOM 2765 C CA . LEU A 1 372 ? 6.169 -5.686 -19.162 1.00 92.81 372 LEU A CA 1
ATOM 2766 C C . LEU A 1 372 ? 5.796 -4.244 -19.552 1.00 92.81 372 LEU A C 1
ATOM 2768 O O . LEU A 1 372 ? 4.607 -3.967 -19.688 1.00 92.81 372 LEU A O 1
ATOM 2772 N N . ARG A 1 373 ? 6.775 -3.357 -19.805 1.00 94.75 373 ARG A N 1
ATOM 2773 C CA . ARG A 1 373 ? 6.539 -1.984 -20.305 1.00 94.75 373 ARG A CA 1
ATOM 2774 C C . ARG A 1 373 ? 5.745 -1.983 -21.614 1.00 94.75 373 ARG A C 1
ATOM 2776 O O . ARG A 1 373 ? 4.785 -1.221 -21.728 1.00 94.75 373 ARG A O 1
ATOM 2783 N N . ALA A 1 374 ? 6.103 -2.871 -22.546 1.00 94.56 374 ALA A N 1
ATOM 2784 C CA . ALA A 1 374 ? 5.423 -3.048 -23.829 1.00 94.56 374 ALA A CA 1
ATOM 2785 C C . ALA A 1 374 ? 3.933 -3.387 -23.643 1.00 94.56 374 ALA A C 1
ATOM 2787 O O . ALA A 1 374 ? 3.056 -2.645 -24.087 1.00 94.56 374 ALA A O 1
ATOM 2788 N N . ALA A 1 375 ? 3.653 -4.461 -22.894 1.00 90.19 375 ALA A N 1
ATOM 2789 C CA . ALA A 1 375 ? 2.300 -4.956 -22.638 1.00 90.19 375 ALA A CA 1
ATOM 2790 C C . ALA A 1 375 ? 1.442 -4.010 -21.775 1.00 90.19 375 ALA A C 1
ATOM 2792 O O . ALA A 1 375 ? 0.219 -3.972 -21.915 1.00 90.19 375 ALA A O 1
ATOM 2793 N N . GLU A 1 376 ? 2.053 -3.253 -20.859 1.00 89.75 376 GLU A N 1
ATOM 2794 C CA . GLU A 1 376 ? 1.339 -2.272 -20.036 1.00 89.75 376 GLU A CA 1
ATOM 2795 C C . GLU A 1 376 ? 0.925 -1.029 -20.830 1.00 89.75 376 GLU A C 1
ATOM 2797 O O . GLU A 1 376 ? -0.161 -0.495 -20.592 1.00 89.75 376 GLU A O 1
ATOM 2802 N N . ASN A 1 377 ? 1.743 -0.589 -21.788 1.00 92.00 377 ASN A N 1
ATOM 2803 C CA . ASN A 1 377 ? 1.490 0.619 -22.575 1.00 92.00 377 ASN A CA 1
ATOM 2804 C C . ASN A 1 377 ? 0.882 0.361 -23.959 1.00 92.00 377 ASN A C 1
ATOM 2806 O O . ASN A 1 377 ? 0.403 1.304 -24.586 1.00 92.00 377 ASN A O 1
ATOM 2810 N N . GLY A 1 378 ? 0.835 -0.893 -24.423 1.00 92.19 378 GLY A N 1
ATOM 2811 C CA . GLY A 1 378 ? 0.375 -1.222 -25.774 1.00 92.19 378 GLY A CA 1
ATOM 2812 C C . GLY A 1 378 ? 1.304 -0.606 -26.817 1.00 92.19 378 GLY A C 1
ATOM 2813 O O . GLY A 1 378 ? 0.855 0.074 -27.740 1.00 92.19 378 GLY A O 1
ATOM 2814 N N . ARG A 1 379 ? 2.614 -0.750 -26.603 1.00 94.62 379 ARG A N 1
ATOM 2815 C CA . ARG A 1 379 ? 3.668 -0.176 -27.443 1.00 94.62 379 ARG A CA 1
ATOM 2816 C C . ARG A 1 379 ? 4.693 -1.235 -27.773 1.00 94.62 379 ARG A C 1
ATOM 2818 O O . ARG A 1 379 ? 5.062 -2.017 -26.901 1.00 94.62 379 ARG A O 1
ATOM 2825 N N . TRP A 1 380 ? 5.187 -1.205 -29.003 1.00 97.56 380 TRP A N 1
ATOM 2826 C CA . TRP A 1 380 ? 6.433 -1.884 -29.311 1.00 97.56 380 TRP A CA 1
ATOM 2827 C C . TRP A 1 380 ? 7.573 -1.264 -28.504 1.00 97.56 380 TRP A C 1
ATOM 2829 O O . TRP A 1 380 ? 7.628 -0.041 -28.332 1.00 97.56 380 TRP A O 1
ATOM 2839 N N . VAL A 1 381 ? 8.473 -2.122 -28.030 1.00 98.38 381 VAL A N 1
ATOM 2840 C CA . VAL A 1 381 ? 9.689 -1.722 -27.322 1.00 98.38 381 VAL A CA 1
ATOM 2841 C C . VAL A 1 381 ? 10.903 -2.218 -28.100 1.00 98.38 381 VAL A C 1
ATOM 2843 O O . VAL A 1 381 ? 11.064 -3.419 -28.326 1.00 98.38 381 VAL A O 1
ATOM 2846 N N . VAL A 1 382 ? 11.771 -1.284 -28.476 1.00 98.44 382 VAL A N 1
ATOM 2847 C CA . VAL A 1 382 ? 13.127 -1.553 -28.960 1.00 98.44 382 VAL A CA 1
ATOM 2848 C C . VAL A 1 382 ? 14.039 -1.519 -27.740 1.00 98.44 382 VAL A C 1
ATOM 2850 O O . VAL A 1 382 ? 14.192 -0.476 -27.119 1.00 98.44 382 VAL A O 1
ATOM 2853 N N . HIS A 1 383 ? 14.591 -2.657 -27.341 1.00 97.81 383 HIS A N 1
ATOM 2854 C CA . HIS A 1 383 ? 15.498 -2.785 -26.200 1.00 97.81 383 HIS A CA 1
ATOM 2855 C C . HIS A 1 383 ? 16.908 -2.934 -26.782 1.00 97.81 383 HIS A C 1
ATOM 2857 O O . HIS A 1 383 ? 17.270 -4.023 -27.220 1.00 97.81 383 HIS A O 1
ATOM 2863 N N . ALA A 1 384 ? 17.654 -1.833 -26.895 1.00 96.81 384 ALA A N 1
ATOM 2864 C CA . ALA A 1 384 ? 18.922 -1.759 -27.623 1.00 96.81 384 ALA A CA 1
ATOM 2865 C C . ALA A 1 384 ? 20.093 -1.587 -26.651 1.00 96.81 384 ALA A C 1
ATOM 2867 O O . ALA A 1 384 ? 20.201 -0.569 -25.963 1.00 96.81 384 ALA A O 1
ATOM 2868 N N . ALA A 1 385 ? 20.971 -2.588 -26.591 1.00 93.00 385 ALA A N 1
ATOM 2869 C CA . ALA A 1 385 ? 22.075 -2.630 -25.647 1.00 93.00 385 ALA A CA 1
ATOM 2870 C C . ALA A 1 385 ? 23.441 -2.614 -26.344 1.00 93.00 385 ALA A C 1
ATOM 2872 O O . ALA A 1 385 ? 23.650 -3.335 -27.315 1.00 93.00 385 ALA A O 1
ATOM 2873 N N . VAL A 1 386 ? 24.401 -1.859 -25.798 1.00 88.75 386 VAL A N 1
ATOM 2874 C CA . VAL A 1 386 ? 25.798 -1.864 -26.289 1.00 88.75 386 VAL A CA 1
ATOM 2875 C C . VAL A 1 386 ? 26.490 -3.192 -25.947 1.00 88.75 386 VAL A C 1
ATOM 2877 O O . VAL A 1 386 ? 27.169 -3.784 -26.780 1.00 88.75 386 VAL A O 1
ATOM 2880 N N . SER A 1 387 ? 26.270 -3.670 -24.719 1.00 85.38 387 SER A N 1
ATOM 2881 C CA . SER A 1 387 ? 26.931 -4.827 -24.086 1.00 85.38 387 SER A CA 1
ATOM 2882 C C . SER A 1 387 ? 25.957 -5.914 -23.594 1.00 85.38 387 SER A C 1
ATOM 2884 O O . SER A 1 387 ? 26.356 -7.038 -23.281 1.00 85.38 387 SER A O 1
ATOM 2886 N N . GLY A 1 388 ? 24.672 -5.565 -23.486 1.00 88.00 388 GLY A N 1
ATOM 2887 C CA . GLY A 1 388 ? 23.621 -6.377 -22.877 1.00 88.00 388 GLY A CA 1
ATOM 2888 C C . GLY A 1 388 ? 22.944 -7.357 -23.832 1.00 88.00 388 GLY A C 1
ATOM 2889 O O . GLY A 1 388 ? 23.534 -7.837 -24.792 1.00 88.00 388 GLY A O 1
ATOM 2890 N N . ILE A 1 389 ? 21.688 -7.682 -23.525 1.00 94.00 389 ILE A N 1
ATOM 2891 C CA . ILE A 1 389 ? 20.787 -8.350 -24.468 1.00 94.00 389 ILE A CA 1
ATOM 2892 C C . ILE A 1 389 ? 20.132 -7.247 -25.293 1.00 94.00 389 ILE A C 1
ATOM 2894 O O . ILE A 1 389 ? 19.578 -6.327 -24.702 1.00 94.00 389 ILE A O 1
ATOM 2898 N N . SER A 1 390 ? 20.136 -7.355 -26.620 1.00 96.94 390 SER A N 1
ATOM 2899 C CA . SER A 1 390 ? 19.259 -6.543 -27.475 1.00 96.94 390 SER A CA 1
ATOM 2900 C C . SER A 1 390 ? 18.027 -7.344 -27.890 1.00 96.94 390 SER A C 1
ATOM 2902 O O . SER A 1 390 ? 18.116 -8.556 -28.100 1.00 96.94 390 SER A O 1
ATOM 2904 N N . ALA A 1 391 ? 16.865 -6.696 -27.989 1.00 98.00 391 ALA A N 1
ATOM 2905 C CA . ALA A 1 391 ? 15.600 -7.336 -28.337 1.00 98.00 391 ALA A CA 1
ATOM 2906 C C . ALA A 1 391 ? 14.582 -6.381 -28.979 1.00 98.00 391 ALA A C 1
ATOM 2908 O O . ALA A 1 391 ? 14.426 -5.236 -28.558 1.00 98.00 391 ALA A O 1
ATOM 2909 N N . PHE A 1 392 ? 13.798 -6.903 -29.922 1.00 98.50 392 PHE A N 1
ATOM 2910 C CA . PHE A 1 392 ? 12.549 -6.283 -30.366 1.00 98.50 392 PHE A CA 1
ATOM 2911 C C . PHE A 1 392 ? 11.363 -6.963 -29.691 1.00 98.50 392 PHE A C 1
ATOM 2913 O O . PHE A 1 392 ? 11.288 -8.195 -29.643 1.00 98.50 392 PHE A O 1
ATOM 2920 N N . ILE A 1 393 ? 10.435 -6.166 -29.166 1.00 98.00 393 ILE A N 1
ATOM 2921 C CA . ILE A 1 393 ? 9.320 -6.639 -28.348 1.00 98.00 393 ILE A CA 1
ATOM 2922 C C . ILE A 1 393 ? 8.009 -6.067 -28.899 1.00 98.00 393 ILE A C 1
ATOM 2924 O O . ILE A 1 393 ? 7.885 -4.850 -29.041 1.00 98.00 393 ILE A O 1
ATOM 2928 N N . ASP A 1 394 ? 7.034 -6.940 -29.171 1.00 95.38 394 ASP A N 1
ATOM 2929 C CA . ASP A 1 394 ? 5.696 -6.541 -29.630 1.00 95.38 394 ASP A CA 1
ATOM 2930 C C . ASP A 1 394 ? 4.866 -5.870 -28.520 1.00 95.38 394 ASP A C 1
ATOM 2932 O O . ASP A 1 394 ? 5.180 -5.955 -27.329 1.00 95.38 394 ASP A O 1
ATOM 2936 N N . GLU A 1 395 ? 3.750 -5.243 -28.889 1.00 92.12 395 GLU A N 1
ATOM 2937 C CA . GLU A 1 395 ? 2.845 -4.550 -27.964 1.00 92.12 395 GLU A CA 1
ATOM 29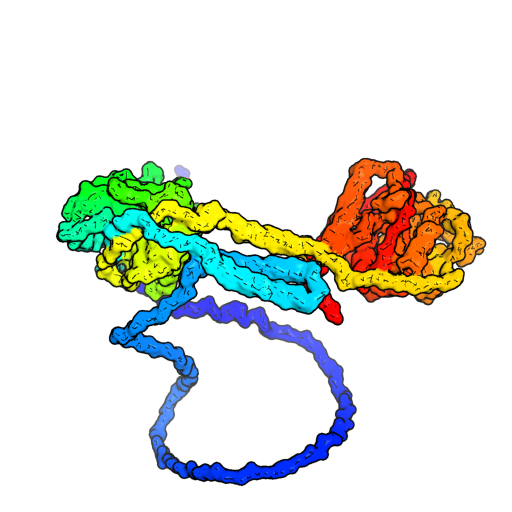38 C C . GLU A 1 395 ? 2.161 -5.463 -26.923 1.00 92.12 395 GLU A C 1
ATOM 2940 O O . GLU A 1 395 ? 1.472 -4.979 -26.025 1.00 92.12 395 GLU A O 1
ATOM 2945 N N . HIS A 1 396 ? 2.371 -6.782 -27.007 1.00 90.00 396 HIS A N 1
ATOM 2946 C CA . HIS A 1 396 ? 1.894 -7.792 -26.059 1.00 90.00 396 HIS A CA 1
ATOM 2947 C C . HIS A 1 396 ? 3.014 -8.328 -25.149 1.00 90.00 396 HIS A C 1
ATOM 2949 O O . HIS A 1 396 ? 2.761 -9.218 -24.332 1.00 90.00 396 HIS A O 1
ATOM 2955 N N . GLY A 1 397 ? 4.248 -7.825 -25.273 1.00 92.44 397 GLY A N 1
ATOM 2956 C CA . GLY A 1 397 ? 5.405 -8.269 -24.490 1.00 92.44 397 GLY A CA 1
ATOM 2957 C C . GLY A 1 397 ? 6.060 -9.566 -24.988 1.00 92.44 397 GLY A C 1
ATOM 2958 O O . GLY A 1 397 ? 6.761 -10.246 -24.219 1.00 92.44 397 GLY A O 1
ATOM 2959 N N . ARG A 1 398 ? 5.834 -9.960 -26.249 1.00 93.88 398 ARG A N 1
ATOM 2960 C CA . ARG A 1 398 ? 6.531 -11.082 -26.900 1.00 93.88 398 ARG A CA 1
ATOM 2961 C C . ARG A 1 398 ? 7.831 -10.582 -27.515 1.00 93.88 398 ARG A C 1
ATOM 2963 O O . ARG A 1 398 ? 7.842 -9.563 -28.190 1.00 93.88 398 ARG A O 1
ATOM 2970 N N . VAL A 1 399 ? 8.913 -11.324 -27.306 1.00 96.88 399 VAL A N 1
ATOM 2971 C CA . VAL A 1 399 ? 10.183 -11.080 -28.001 1.00 96.88 399 VAL A CA 1
ATOM 2972 C C . VAL A 1 399 ? 10.043 -11.598 -29.431 1.00 96.88 399 VAL A C 1
ATOM 2974 O O . VAL A 1 399 ? 9.692 -12.764 -29.619 1.00 96.88 399 VAL A O 1
ATOM 2977 N N . VAL A 1 400 ? 10.275 -10.724 -30.407 1.00 96.62 400 VAL A N 1
ATOM 2978 C CA . VAL A 1 400 ? 10.185 -11.010 -31.848 1.00 96.62 400 VAL A CA 1
ATOM 2979 C C . VAL A 1 400 ? 11.550 -11.431 -32.392 1.00 96.62 400 VAL A C 1
ATOM 2981 O O . VAL A 1 400 ? 11.647 -12.439 -33.085 1.00 96.62 400 VAL A O 1
ATOM 2984 N N . ASP A 1 401 ? 12.602 -10.704 -32.012 1.00 96.38 401 ASP A N 1
ATOM 2985 C CA . ASP A 1 401 ? 14.003 -11.070 -32.238 1.00 96.38 401 ASP A CA 1
ATOM 2986 C C . ASP A 1 401 ? 14.853 -10.644 -31.027 1.00 96.38 401 ASP A C 1
ATOM 2988 O O . ASP A 1 401 ? 14.483 -9.706 -30.317 1.00 96.38 401 ASP A O 1
ATOM 2992 N N . SER A 1 402 ? 15.974 -11.326 -30.777 1.00 96.81 402 SER A N 1
ATOM 2993 C CA . SER A 1 402 ? 16.903 -11.024 -29.673 1.00 96.81 402 SER A CA 1
ATOM 2994 C C . SER A 1 402 ? 18.328 -11.527 -29.914 1.00 96.81 402 SER A C 1
ATOM 2996 O O . SER A 1 402 ? 18.514 -12.557 -30.566 1.00 96.81 402 SER A O 1
ATOM 2998 N N . ARG A 1 403 ? 19.328 -10.862 -29.328 1.00 96.06 403 ARG A N 1
ATOM 2999 C CA . ARG A 1 403 ? 20.753 -11.247 -29.376 1.00 96.06 403 ARG A CA 1
ATOM 3000 C C . ARG A 1 403 ? 21.348 -11.344 -27.974 1.00 96.06 403 ARG A C 1
ATOM 3002 O O . ARG A 1 403 ? 20.864 -10.700 -27.047 1.00 96.06 403 ARG A O 1
ATOM 3009 N N . GLY A 1 404 ? 22.339 -12.213 -27.807 1.00 92.00 404 GLY A N 1
ATOM 3010 C CA . GLY A 1 404 ? 22.919 -12.551 -26.512 1.00 92.00 404 GLY A CA 1
ATOM 3011 C C . GLY A 1 404 ? 23.804 -11.457 -25.916 1.00 92.00 404 GLY A C 1
ATOM 3012 O O . GLY A 1 404 ? 24.167 -10.485 -26.571 1.00 92.00 404 GLY A O 1
ATOM 3013 N N . LEU A 1 405 ? 24.189 -11.661 -24.654 1.00 89.38 405 LEU A N 1
ATOM 3014 C CA . LEU A 1 405 ? 25.160 -10.818 -23.951 1.00 89.38 405 LEU A CA 1
ATOM 3015 C C . LEU A 1 405 ? 26.506 -10.801 -24.680 1.00 89.38 405 LEU A C 1
ATOM 3017 O O . LEU A 1 405 ? 27.078 -11.871 -24.921 1.00 89.38 405 LEU A O 1
ATOM 3021 N N . PHE A 1 406 ? 27.041 -9.602 -24.927 1.00 86.50 406 PHE A N 1
ATOM 3022 C CA . PHE A 1 406 ? 28.325 -9.392 -25.608 1.00 86.50 406 PHE A CA 1
ATOM 3023 C C . PHE A 1 406 ? 28.382 -10.014 -27.025 1.00 86.50 406 PHE A C 1
ATOM 3025 O O . PHE A 1 406 ? 29.451 -10.375 -27.505 1.00 86.50 406 PHE A O 1
ATOM 3032 N N . GLU A 1 407 ? 27.233 -10.189 -27.693 1.00 89.62 407 GLU A N 1
ATOM 3033 C CA . GLU A 1 407 ? 27.146 -10.717 -29.064 1.00 89.62 407 GLU A CA 1
ATOM 3034 C C . GLU A 1 407 ? 27.046 -9.560 -30.081 1.00 89.62 407 GLU A C 1
ATOM 3036 O O . GLU A 1 407 ? 26.020 -8.879 -30.107 1.00 89.62 407 GLU A O 1
ATOM 3041 N N . PRO A 1 408 ? 28.053 -9.296 -30.935 1.00 93.12 408 PRO A N 1
ATOM 3042 C CA . PRO A 1 408 ? 28.020 -8.127 -31.814 1.00 93.12 408 PRO A CA 1
ATOM 3043 C C . PRO A 1 408 ? 26.997 -8.311 -32.949 1.00 93.12 408 PRO A C 1
ATOM 3045 O O . PRO A 1 408 ? 27.269 -9.005 -33.934 1.00 93.12 408 PRO A O 1
ATOM 3048 N N . ALA A 1 409 ? 25.855 -7.622 -32.891 1.00 94.25 409 ALA A N 1
ATOM 3049 C CA . ALA A 1 409 ? 24.748 -7.800 -33.830 1.00 94.25 409 ALA A CA 1
ATOM 3050 C C . ALA A 1 409 ? 24.207 -6.496 -34.446 1.00 94.25 409 ALA A C 1
ATOM 3052 O O . ALA A 1 409 ? 24.164 -5.449 -33.812 1.00 94.25 409 ALA A O 1
ATOM 3053 N N . THR A 1 410 ? 23.751 -6.591 -35.698 1.00 96.00 410 THR A N 1
ATOM 3054 C CA . THR A 1 410 ? 22.830 -5.621 -36.308 1.00 96.00 410 THR A CA 1
ATOM 3055 C C . THR A 1 410 ? 21.482 -6.322 -36.365 1.00 96.00 410 THR A C 1
ATOM 3057 O O . THR A 1 410 ? 21.346 -7.324 -37.068 1.00 96.00 410 THR A O 1
ATOM 3060 N N . MET A 1 411 ? 20.514 -5.860 -35.584 1.00 96.50 411 MET A N 1
ATOM 3061 C CA . MET A 1 411 ? 19.149 -6.385 -35.606 1.00 96.50 411 MET A CA 1
ATOM 3062 C C . MET A 1 411 ? 18.266 -5.408 -36.375 1.00 96.50 411 MET A C 1
ATOM 3064 O O . MET A 1 411 ? 18.435 -4.207 -36.205 1.00 96.50 411 MET A O 1
ATOM 3068 N N . ARG A 1 412 ? 17.315 -5.886 -37.184 1.00 96.94 412 ARG A N 1
ATOM 3069 C CA . ARG A 1 412 ? 16.393 -5.028 -37.946 1.00 96.94 412 ARG A CA 1
ATOM 3070 C C . ARG A 1 412 ? 14.993 -5.634 -37.971 1.00 96.94 412 ARG A C 1
ATOM 3072 O O . ARG A 1 412 ? 14.869 -6.849 -38.124 1.00 96.94 412 ARG A O 1
ATOM 3079 N N . THR A 1 413 ? 13.955 -4.821 -37.791 1.00 97.62 413 THR A N 1
ATOM 3080 C CA . THR A 1 413 ? 12.558 -5.265 -37.917 1.00 97.62 413 THR A CA 1
ATOM 3081 C C . THR A 1 413 ? 11.608 -4.107 -38.213 1.00 97.62 413 THR A C 1
ATOM 3083 O O . THR A 1 413 ? 11.873 -2.962 -37.850 1.00 97.62 413 THR A O 1
ATOM 3086 N N . MET A 1 414 ? 10.441 -4.432 -38.774 1.00 97.62 414 MET A N 1
ATOM 3087 C CA . MET A 1 414 ? 9.325 -3.493 -38.871 1.00 97.62 414 MET A CA 1
ATOM 3088 C C . MET A 1 414 ? 8.627 -3.359 -37.515 1.00 97.62 414 MET A C 1
ATOM 3090 O O . MET A 1 414 ? 7.982 -4.293 -37.034 1.00 97.62 414 MET A O 1
ATOM 3094 N N . VAL A 1 415 ? 8.710 -2.172 -36.926 1.00 97.19 415 VAL A N 1
ATOM 3095 C CA . VAL A 1 415 ? 8.077 -1.793 -35.661 1.00 97.19 415 VAL A CA 1
ATOM 3096 C C . VAL A 1 415 ? 6.798 -1.009 -35.951 1.00 97.19 415 VAL A C 1
ATOM 3098 O O . VAL A 1 415 ? 6.821 -0.039 -36.706 1.00 97.19 415 VAL A O 1
ATOM 3101 N N . ARG A 1 416 ? 5.660 -1.387 -35.355 1.00 96.12 416 ARG A N 1
ATOM 3102 C CA . ARG A 1 416 ? 4.402 -0.635 -35.511 1.00 96.12 416 ARG A CA 1
ATOM 3103 C C . ARG A 1 416 ? 4.206 0.368 -34.383 1.00 96.12 416 ARG A C 1
ATOM 3105 O O . ARG A 1 416 ? 4.198 0.012 -33.207 1.00 96.12 416 ARG A O 1
ATOM 3112 N N . SER A 1 417 ? 3.994 1.622 -34.768 1.00 95.81 417 SER A N 1
ATOM 3113 C CA . SER A 1 417 ? 3.574 2.676 -33.847 1.00 95.81 417 SER A CA 1
ATOM 3114 C C . SER A 1 417 ? 2.103 2.527 -33.436 1.00 95.81 417 SER A C 1
ATOM 3116 O O . SER A 1 417 ? 1.312 1.873 -34.118 1.00 95.81 417 SER A O 1
ATOM 3118 N N . SER A 1 418 ? 1.713 3.137 -32.316 1.00 93.88 418 SER A N 1
ATOM 3119 C CA . SER A 1 418 ? 0.308 3.270 -31.912 1.00 93.88 418 SER A CA 1
ATOM 3120 C C . SER A 1 418 ? 0.099 4.531 -31.075 1.00 93.88 418 SER A C 1
ATOM 3122 O O . SER A 1 418 ? 0.969 4.917 -30.301 1.00 93.88 418 SER A O 1
ATOM 3124 N N . ASP A 1 419 ? -1.064 5.167 -31.191 1.00 91.38 419 ASP A N 1
ATOM 3125 C CA . ASP A 1 419 ? -1.514 6.265 -30.323 1.00 91.38 419 ASP A CA 1
ATOM 3126 C C . ASP A 1 419 ? -2.466 5.773 -29.209 1.00 91.38 419 ASP A C 1
ATOM 3128 O O . ASP A 1 419 ? -2.658 6.433 -28.181 1.00 91.38 419 ASP A O 1
ATOM 3132 N N . ARG A 1 420 ? -3.013 4.560 -29.358 1.00 88.81 420 ARG A N 1
ATOM 3133 C CA . ARG A 1 420 ? -4.025 3.965 -28.480 1.00 88.81 420 ARG A CA 1
ATOM 3134 C C . ARG A 1 420 ? -3.530 3.869 -27.038 1.00 88.81 420 ARG A C 1
ATOM 3136 O O . ARG A 1 420 ? -2.425 3.407 -26.777 1.00 88.81 420 ARG A O 1
ATOM 3143 N N . ARG A 1 421 ? -4.366 4.251 -26.067 1.00 88.38 421 ARG A N 1
ATOM 3144 C CA . ARG A 1 421 ? -4.038 4.177 -24.627 1.00 88.38 421 ARG A CA 1
ATOM 3145 C C . ARG A 1 421 ? -4.696 2.970 -23.962 1.00 88.38 421 ARG A C 1
ATOM 3147 O O . ARG A 1 421 ? -5.930 2.866 -23.992 1.00 88.38 421 ARG A O 1
ATOM 3154 N N . THR A 1 422 ? -3.908 2.117 -23.306 1.00 87.25 422 THR A N 1
ATOM 3155 C CA . THR A 1 422 ? -4.404 0.975 -22.512 1.00 87.25 422 THR A CA 1
ATOM 3156 C C . THR A 1 422 ? -5.139 1.444 -21.247 1.00 87.25 422 THR A C 1
ATOM 3158 O O . THR A 1 422 ? -5.016 2.608 -20.846 1.00 87.25 422 THR A O 1
ATOM 3161 N N . PRO A 1 423 ? -5.871 0.561 -20.541 1.00 84.31 423 PRO A N 1
ATOM 3162 C CA . PRO A 1 423 ? -6.413 0.889 -19.224 1.00 84.31 423 PRO A CA 1
ATOM 3163 C C . PRO A 1 423 ? -5.344 1.270 -18.188 1.00 84.31 423 PRO A C 1
ATOM 3165 O O . PRO A 1 423 ? -5.643 2.061 -17.298 1.00 84.31 423 PRO A O 1
ATOM 3168 N N . TYR A 1 424 ? -4.107 0.763 -18.299 1.00 84.62 424 TYR A N 1
ATOM 3169 C CA . TYR A 1 424 ? -3.019 1.157 -17.397 1.00 84.62 424 TYR A CA 1
ATOM 3170 C C . TYR A 1 424 ? -2.526 2.576 -17.692 1.00 84.62 424 TYR A C 1
ATOM 3172 O O . TYR A 1 424 ? -2.429 3.380 -16.770 1.00 84.62 424 TYR A O 1
ATOM 3180 N N . THR A 1 425 ? -2.330 2.939 -18.962 1.00 87.94 425 THR A N 1
ATOM 3181 C CA . THR A 1 425 ? -1.962 4.315 -19.338 1.00 87.94 425 THR A CA 1
ATOM 3182 C C . THR A 1 425 ? -3.040 5.336 -18.948 1.00 87.94 425 THR A C 1
ATOM 3184 O O . THR A 1 425 ? -2.722 6.486 -18.665 1.00 87.94 425 THR A O 1
ATOM 3187 N N . ARG A 1 426 ? -4.319 4.929 -18.893 1.00 86.94 426 ARG A N 1
ATOM 3188 C CA . ARG A 1 426 ? -5.444 5.793 -18.479 1.00 86.94 426 ARG A CA 1
ATOM 3189 C C . ARG A 1 426 ? -5.608 5.928 -16.962 1.00 86.94 426 ARG A C 1
ATOM 3191 O O . ARG A 1 426 ? -5.894 7.022 -16.492 1.00 86.94 426 ARG A O 1
ATOM 3198 N N . LEU A 1 427 ? -5.508 4.826 -16.214 1.00 83.56 427 LEU A N 1
ATOM 3199 C CA . LEU A 1 427 ? -5.820 4.785 -14.775 1.00 83.56 427 LEU A CA 1
ATOM 3200 C C . LEU A 1 427 ? -4.578 4.869 -13.877 1.00 83.56 427 LEU A C 1
ATOM 3202 O O . LEU A 1 427 ? -4.701 5.153 -12.687 1.00 83.56 427 LEU A O 1
ATOM 3206 N N . GLY A 1 428 ? -3.394 4.587 -14.421 1.00 84.38 428 GLY A N 1
ATOM 3207 C CA . GLY A 1 428 ? -2.148 4.490 -13.671 1.00 84.38 428 GLY A CA 1
ATOM 3208 C C . GLY A 1 428 ? -2.252 3.563 -12.457 1.00 84.38 428 GLY A C 1
ATOM 3209 O O . GLY A 1 428 ? -2.882 2.502 -12.497 1.00 84.38 428 GLY A O 1
ATOM 3210 N N . ASP A 1 429 ? -1.650 3.994 -11.351 1.00 83.69 429 ASP A N 1
ATOM 3211 C CA . ASP A 1 429 ? -1.538 3.199 -10.124 1.00 83.69 429 ASP A CA 1
ATOM 3212 C C . ASP A 1 429 ? -2.743 3.377 -9.175 1.00 83.69 429 ASP A C 1
ATOM 3214 O O . ASP A 1 429 ? -2.758 2.832 -8.071 1.00 83.69 429 ASP A O 1
ATOM 3218 N N . TRP A 1 430 ? -3.805 4.079 -9.596 1.00 80.75 430 TRP A N 1
ATOM 3219 C CA . TRP A 1 430 ? -5.024 4.231 -8.788 1.00 80.75 430 TRP A CA 1
ATOM 3220 C C . TRP A 1 430 ? -5.709 2.897 -8.479 1.00 80.75 430 TRP A C 1
ATOM 3222 O O . TRP A 1 430 ? -6.320 2.752 -7.422 1.00 80.75 430 TRP A O 1
ATOM 3232 N N . VAL A 1 431 ? -5.583 1.900 -9.361 1.00 73.75 431 VAL A N 1
ATOM 3233 C CA . VAL A 1 431 ? -6.165 0.566 -9.149 1.00 73.75 431 VAL A CA 1
ATOM 3234 C C . VAL A 1 431 ? -5.515 -0.168 -7.962 1.00 73.75 431 VAL A C 1
ATOM 3236 O O . VAL A 1 431 ? -6.260 -0.563 -7.059 1.00 73.75 431 VAL A O 1
ATOM 3239 N N . PRO A 1 432 ? -4.178 -0.358 -7.887 1.00 72.44 432 PRO A N 1
ATOM 3240 C CA . PRO A 1 432 ? -3.558 -0.941 -6.698 1.00 72.44 432 PRO A CA 1
ATOM 3241 C C . PRO A 1 432 ? -3.770 -0.086 -5.438 1.00 72.44 432 PRO A C 1
ATOM 3243 O O . PRO A 1 432 ? -4.104 -0.655 -4.400 1.00 72.44 432 PRO A O 1
ATOM 3246 N N . TRP A 1 433 ? -3.690 1.250 -5.512 1.00 79.31 433 TRP A N 1
ATOM 3247 C CA . TRP A 1 433 ? -3.945 2.112 -4.344 1.00 79.31 433 TRP A CA 1
ATOM 3248 C C . TRP A 1 433 ? -5.372 1.986 -3.800 1.00 79.31 433 TRP A C 1
ATOM 3250 O O . TRP A 1 433 ? -5.551 1.726 -2.610 1.00 79.31 433 TRP A O 1
ATOM 3260 N N . GLY A 1 434 ? -6.391 2.090 -4.658 1.00 75.69 434 GLY A N 1
ATOM 3261 C CA . GLY A 1 434 ? -7.791 1.909 -4.265 1.00 75.69 434 GLY A CA 1
ATOM 3262 C C . GLY A 1 434 ? -8.066 0.512 -3.702 1.00 75.69 434 GLY A C 1
ATOM 3263 O O . GLY A 1 434 ? -8.846 0.359 -2.764 1.00 75.69 434 GLY A O 1
ATOM 3264 N N . SER A 1 435 ? -7.362 -0.504 -4.206 1.00 70.81 435 SER A N 1
ATOM 3265 C CA . SER A 1 435 ? -7.462 -1.873 -3.695 1.00 70.81 435 SER A CA 1
ATOM 3266 C C . SER A 1 435 ? -6.826 -2.035 -2.309 1.00 70.81 435 SER A C 1
ATOM 3268 O O . SER A 1 435 ? -7.412 -2.699 -1.456 1.00 70.81 435 SER A O 1
ATOM 3270 N N . ILE A 1 436 ? -5.680 -1.394 -2.044 1.00 77.12 436 ILE A N 1
ATOM 3271 C CA . ILE A 1 436 ? -5.075 -1.334 -0.701 1.00 77.12 436 ILE A CA 1
ATOM 3272 C C . ILE A 1 436 ? -6.026 -0.632 0.272 1.00 77.12 436 ILE A C 1
ATOM 3274 O O . ILE A 1 436 ? -6.314 -1.178 1.336 1.00 77.12 436 ILE A O 1
ATOM 3278 N N . VAL A 1 437 ? -6.563 0.536 -0.103 1.00 78.12 437 VAL A N 1
ATOM 3279 C CA . VAL A 1 437 ? -7.529 1.288 0.715 1.00 78.12 437 VAL A CA 1
ATOM 3280 C C . VAL A 1 437 ? -8.760 0.441 1.031 1.00 78.12 437 VAL A C 1
ATOM 3282 O O . VAL A 1 437 ? -9.196 0.409 2.180 1.00 78.12 437 VAL A O 1
ATOM 3285 N N . LEU A 1 438 ? -9.294 -0.297 0.055 1.00 73.00 438 LEU A N 1
ATOM 3286 C CA . LEU A 1 438 ? -10.462 -1.148 0.262 1.00 73.00 438 LEU A CA 1
ATOM 3287 C C . LEU A 1 438 ? -10.157 -2.374 1.139 1.00 73.00 438 LEU A C 1
ATOM 3289 O O . LEU A 1 438 ? -10.965 -2.703 2.002 1.00 73.00 438 LEU A O 1
ATOM 3293 N N . VAL A 1 439 ? -8.993 -3.019 0.994 1.00 72.25 439 VAL A N 1
ATOM 3294 C CA . VAL A 1 439 ? -8.569 -4.117 1.887 1.00 72.25 439 VAL A CA 1
ATOM 3295 C C . VAL A 1 439 ? -8.366 -3.613 3.319 1.00 72.25 439 VAL A C 1
ATOM 3297 O O . VAL A 1 439 ? -8.870 -4.230 4.257 1.00 72.25 439 VAL A O 1
ATOM 3300 N N . VAL A 1 440 ? -7.692 -2.473 3.501 1.00 77.88 440 VAL A N 1
ATOM 3301 C CA . VAL A 1 440 ? -7.507 -1.836 4.816 1.00 77.88 440 VAL A CA 1
ATOM 3302 C C . VAL A 1 440 ? -8.854 -1.431 5.415 1.00 77.88 440 VAL A C 1
ATOM 3304 O O . VAL A 1 440 ? -9.103 -1.721 6.581 1.00 77.88 440 VAL A O 1
ATOM 3307 N N . GLY A 1 441 ? -9.750 -0.839 4.622 1.00 73.62 441 GLY A N 1
ATOM 3308 C CA . GLY A 1 441 ? -11.106 -0.474 5.032 1.00 73.62 441 GLY A CA 1
ATOM 3309 C C . GLY A 1 441 ? -11.933 -1.687 5.457 1.00 73.62 441 GLY A C 1
ATOM 3310 O O . GLY A 1 441 ? -12.517 -1.678 6.538 1.00 73.62 441 GLY A O 1
ATOM 3311 N N . LEU A 1 442 ? -11.916 -2.771 4.674 1.00 71.19 442 LEU A N 1
ATOM 3312 C CA . LEU A 1 442 ? -12.561 -4.030 5.045 1.00 71.19 442 LEU A CA 1
ATOM 3313 C C . LEU A 1 442 ? -11.981 -4.582 6.350 1.00 71.19 442 LEU A C 1
ATOM 3315 O O . LEU A 1 442 ? -12.756 -4.898 7.244 1.00 71.19 442 LEU A O 1
ATOM 3319 N N . ILE A 1 443 ? -10.654 -4.648 6.514 1.00 70.94 443 ILE A N 1
ATOM 3320 C CA . ILE A 1 443 ? -10.017 -5.095 7.767 1.00 70.94 443 ILE A CA 1
ATOM 3321 C C . ILE A 1 443 ? -10.412 -4.193 8.946 1.00 70.94 443 ILE A C 1
ATOM 3323 O O . ILE A 1 443 ? -10.703 -4.708 10.027 1.00 70.94 443 ILE A O 1
ATOM 3327 N N . ALA A 1 444 ? -10.470 -2.876 8.742 1.00 73.19 444 ALA A N 1
ATOM 3328 C CA . ALA A 1 444 ? -10.854 -1.892 9.748 1.00 73.19 444 ALA A CA 1
ATOM 3329 C C . ALA A 1 444 ? -12.342 -1.960 10.128 1.00 73.19 444 ALA A C 1
ATOM 3331 O O . ALA A 1 444 ? -12.680 -1.619 11.265 1.00 73.19 444 ALA A O 1
ATOM 3332 N N . LEU A 1 445 ? -13.228 -2.449 9.255 1.00 73.75 445 LEU A N 1
ATOM 3333 C CA . LEU A 1 445 ? -14.642 -2.621 9.584 1.00 73.75 445 LEU A CA 1
ATOM 3334 C C . LEU A 1 445 ? -14.850 -3.720 10.646 1.00 73.75 445 LEU A C 1
ATOM 3336 O O . LEU A 1 445 ? -14.220 -4.787 10.568 1.00 73.75 445 LEU A O 1
ATOM 3340 N N . PRO A 1 446 ? -15.742 -3.503 11.632 1.00 69.38 446 PRO A N 1
ATOM 3341 C CA . PRO A 1 446 ? -16.024 -4.490 12.672 1.00 69.38 446 PRO A CA 1
ATOM 3342 C C . PRO A 1 446 ? -16.656 -5.741 12.066 1.00 69.38 446 PRO A C 1
ATOM 3344 O O . PRO A 1 446 ? -17.351 -5.676 11.051 1.00 69.38 446 PRO A O 1
ATOM 3347 N N . ARG A 1 447 ? -16.446 -6.894 12.701 1.00 68.12 447 ARG A N 1
ATOM 3348 C CA . ARG A 1 447 ? -17.235 -8.091 12.390 1.00 68.12 447 ARG A CA 1
ATOM 3349 C C . ARG A 1 447 ? -18.562 -7.987 13.150 1.00 68.12 447 ARG A C 1
ATOM 3351 O O . ARG A 1 447 ? -18.540 -7.726 14.349 1.00 68.12 447 ARG A O 1
ATOM 3358 N N . GLY A 1 448 ? -19.690 -8.149 12.455 1.00 61.06 448 GLY A N 1
ATOM 3359 C CA . GLY A 1 448 ? -21.027 -8.068 13.062 1.00 61.06 448 GLY A CA 1
ATOM 3360 C C . GLY A 1 448 ? -21.301 -9.181 14.083 1.00 61.06 448 GLY A C 1
ATOM 3361 O O . GLY A 1 448 ? -20.503 -10.113 14.205 1.00 61.06 448 GLY A O 1
ATOM 3362 N N . ARG A 1 449 ? -22.438 -9.088 14.801 1.00 61.28 449 ARG A N 1
ATOM 3363 C CA . ARG A 1 449 ? -22.886 -10.057 15.831 1.00 61.28 449 ARG A CA 1
ATOM 3364 C C . ARG A 1 449 ? -22.623 -11.507 15.389 1.00 61.28 449 ARG A C 1
ATOM 3366 O O . ARG A 1 449 ? -23.244 -11.997 14.450 1.00 61.28 449 ARG A O 1
ATOM 3373 N N . ARG A 1 450 ? -21.695 -12.185 16.077 1.00 61.34 450 ARG A N 1
ATOM 3374 C CA . ARG A 1 450 ? -21.261 -13.563 15.763 1.00 61.34 450 ARG A CA 1
ATOM 3375 C C . ARG A 1 450 ? -22.152 -14.651 16.371 1.00 61.34 450 ARG A C 1
ATOM 3377 O O . ARG A 1 450 ? -22.120 -15.778 15.887 1.00 61.34 450 ARG A O 1
ATOM 3384 N N . ARG A 1 451 ? -22.934 -14.327 17.403 1.00 61.09 451 ARG A N 1
ATOM 3385 C CA . ARG A 1 451 ? -23.935 -15.206 18.023 1.00 61.09 451 ARG A CA 1
ATOM 3386 C C . ARG A 1 451 ? -25.273 -14.460 18.134 1.00 61.09 451 ARG A C 1
ATOM 3388 O O . ARG A 1 451 ? -25.247 -13.246 18.360 1.00 61.09 451 ARG A O 1
ATOM 3395 N N . PRO A 1 452 ? -26.424 -15.141 17.971 1.00 62.34 452 PRO A N 1
ATOM 3396 C CA . PRO A 1 452 ? -27.695 -14.638 18.485 1.00 62.34 452 PRO A CA 1
ATOM 3397 C C . PRO A 1 452 ? -27.549 -14.384 19.987 1.00 62.34 452 PRO A C 1
ATOM 3399 O O . PRO A 1 452 ? -26.840 -15.136 20.655 1.00 62.34 452 PRO A O 1
ATOM 3402 N N . ALA A 1 453 ? -28.196 -13.342 20.504 1.00 75.44 453 ALA A N 1
ATOM 3403 C CA . ALA A 1 453 ? -28.218 -13.128 21.943 1.00 75.44 453 ALA A CA 1
ATOM 3404 C C . ALA A 1 453 ? -29.008 -14.265 22.613 1.00 75.44 453 ALA A C 1
ATOM 3406 O O . ALA A 1 453 ? -30.092 -14.602 22.131 1.00 75.44 453 ALA A O 1
ATOM 3407 N N . SER A 1 454 ? -28.485 -14.844 23.693 1.00 80.62 454 SER A N 1
ATOM 3408 C CA . SER A 1 454 ? -29.279 -15.729 24.546 1.00 80.62 454 SER A CA 1
ATOM 3409 C C . SER A 1 454 ? -30.403 -14.936 25.217 1.00 80.62 454 SER A C 1
ATOM 3411 O O . SER A 1 454 ? -30.205 -13.801 25.661 1.00 80.62 454 SER A O 1
ATOM 3413 N N . ASP A 1 455 ? -31.583 -15.543 25.301 1.00 84.38 455 ASP A N 1
ATOM 3414 C CA . ASP A 1 455 ? -32.667 -15.058 26.153 1.00 84.38 455 ASP A CA 1
ATOM 3415 C C . ASP A 1 455 ? -32.372 -15.525 27.587 1.00 84.38 455 ASP A C 1
ATOM 3417 O O . ASP A 1 455 ? -32.143 -16.725 27.780 1.00 84.38 455 ASP A O 1
ATOM 3421 N N . PRO A 1 456 ? -32.263 -14.629 28.582 1.00 84.44 456 PRO A N 1
ATOM 3422 C CA . PRO A 1 456 ? -32.061 -15.054 29.955 1.00 84.44 456 PRO A CA 1
ATOM 3423 C C . PRO A 1 456 ? -33.353 -15.692 30.471 1.00 84.44 456 PRO A C 1
ATOM 3425 O O . PRO A 1 456 ? -34.448 -15.198 30.210 1.00 84.44 456 PRO A O 1
ATOM 3428 N N . GLY A 1 457 ? -33.237 -16.778 31.236 1.00 87.25 457 GLY A N 1
ATOM 3429 C CA . GLY A 1 457 ? -34.403 -17.436 31.832 1.00 87.25 457 GLY A CA 1
ATOM 3430 C C . GLY A 1 457 ? -35.203 -16.508 32.764 1.00 87.25 457 GLY A C 1
ATOM 3431 O O . GLY A 1 457 ? -34.727 -15.428 33.131 1.00 87.25 457 GLY A O 1
ATOM 3432 N N . PRO A 1 458 ? -36.412 -16.898 33.199 1.00 90.62 458 PRO A N 1
ATOM 3433 C CA . PRO A 1 458 ? -37.145 -16.126 34.199 1.00 90.62 458 PRO A CA 1
ATOM 3434 C C . PRO A 1 458 ? -36.316 -15.972 35.485 1.00 90.62 458 PRO A C 1
ATOM 3436 O O . PRO A 1 458 ? -35.643 -16.911 35.910 1.00 90.62 458 PRO A O 1
ATOM 3439 N N . LEU A 1 459 ? -36.362 -14.785 36.097 1.00 91.75 459 LEU A N 1
ATOM 3440 C CA . LEU A 1 459 ? -35.868 -14.583 37.463 1.00 91.75 459 LEU A CA 1
ATOM 3441 C C . LEU A 1 459 ? -36.806 -15.287 38.466 1.00 91.75 459 LEU A C 1
ATOM 3443 O O . LEU A 1 459 ? -37.987 -15.476 38.153 1.00 91.75 459 LEU A O 1
ATOM 3447 N N . PRO A 1 460 ? -36.323 -15.680 39.659 1.00 90.25 460 PRO A N 1
ATOM 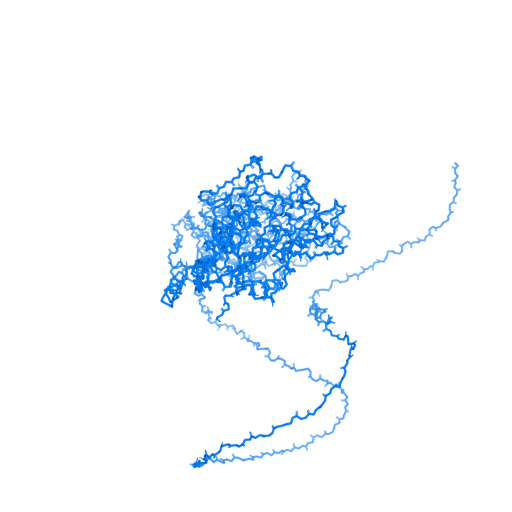3448 C CA . PRO A 1 460 ? -37.178 -16.262 40.690 1.00 90.25 460 PRO A CA 1
ATOM 3449 C C . PRO A 1 460 ? -38.204 -15.250 41.225 1.00 90.25 460 PRO A C 1
ATOM 3451 O O . PRO A 1 460 ? -37.942 -14.047 41.278 1.00 90.25 460 PRO A O 1
ATOM 3454 N N . GLU A 1 461 ? -39.359 -15.754 41.682 1.00 83.81 461 GLU A N 1
ATOM 3455 C CA . GLU A 1 461 ? -40.491 -14.945 42.183 1.00 83.81 461 GLU A CA 1
ATOM 3456 C C . GLU A 1 461 ? -40.094 -13.945 43.281 1.00 83.81 461 GLU A C 1
ATOM 3458 O O . GLU A 1 461 ? -40.642 -12.847 43.353 1.00 83.81 461 GLU A O 1
ATOM 3463 N N . ARG A 1 462 ? -39.114 -14.313 44.115 1.00 87.94 462 ARG A N 1
ATOM 3464 C CA . ARG A 1 462 ? -38.393 -13.401 45.008 1.00 87.94 462 ARG A CA 1
ATOM 3465 C C . ARG A 1 462 ? -36.965 -13.256 44.501 1.00 87.94 462 ARG A C 1
ATOM 3467 O O . ARG A 1 462 ? -36.122 -14.098 44.787 1.00 87.94 462 ARG A O 1
ATOM 3474 N N . THR A 1 463 ? -36.727 -12.204 43.727 1.00 92.25 463 THR A N 1
ATOM 3475 C CA . THR A 1 463 ? -35.410 -11.859 43.180 1.00 92.25 463 THR A CA 1
ATOM 3476 C C . THR A 1 463 ? -34.581 -11.138 44.240 1.00 92.25 463 THR A C 1
ATOM 3478 O O . THR A 1 463 ? -34.890 -9.999 44.587 1.00 92.25 463 THR A O 1
ATOM 3481 N N . ARG A 1 464 ? -33.505 -11.762 44.728 1.00 95.25 464 ARG A N 1
ATOM 3482 C CA . ARG A 1 464 ? -32.572 -11.127 45.670 1.00 95.25 464 ARG A CA 1
ATOM 3483 C C . ARG A 1 464 ? -31.611 -10.210 44.920 1.00 95.25 464 ARG A C 1
ATOM 3485 O O . ARG A 1 464 ? -30.837 -10.675 44.079 1.00 95.25 464 ARG A O 1
ATOM 3492 N N . THR A 1 465 ? -31.614 -8.924 45.264 1.00 97.44 465 THR A N 1
ATOM 3493 C CA . THR A 1 465 ? -30.760 -7.905 44.631 1.00 97.44 465 THR A CA 1
ATOM 3494 C C . THR A 1 465 ? -29.692 -7.397 45.599 1.00 97.44 465 THR A C 1
ATOM 3496 O O . THR A 1 465 ? -30.023 -7.019 46.718 1.00 97.44 465 THR A O 1
ATOM 3499 N N . LEU A 1 466 ? -28.427 -7.339 45.171 1.00 98.25 466 LEU A N 1
ATOM 3500 C CA . LEU A 1 466 ? -27.349 -6.670 45.911 1.00 98.25 466 LEU A CA 1
ATOM 3501 C C . LEU A 1 466 ? -26.936 -5.380 45.198 1.00 98.25 466 LEU A C 1
ATOM 3503 O O . LEU A 1 466 ? -26.421 -5.443 44.083 1.00 98.25 466 LEU A O 1
ATOM 3507 N N . VAL A 1 467 ? -27.108 -4.223 45.838 1.00 98.19 467 VAL A N 1
ATOM 3508 C CA . VAL A 1 467 ? -26.594 -2.935 45.346 1.00 98.19 467 VAL A CA 1
ATOM 3509 C C . VAL A 1 467 ? -25.193 -2.701 45.903 1.00 98.19 467 VAL A C 1
ATOM 3511 O O . VAL A 1 467 ? -25.004 -2.606 47.111 1.00 98.19 467 VAL A O 1
ATOM 3514 N N . ILE A 1 468 ? -24.204 -2.613 45.021 1.00 98.06 468 ILE A N 1
ATOM 3515 C CA . ILE A 1 468 ? -22.793 -2.420 45.351 1.00 98.06 468 ILE A CA 1
ATOM 3516 C C . ILE A 1 468 ? -22.462 -0.936 45.188 1.00 98.06 468 ILE A C 1
ATOM 3518 O O . ILE A 1 468 ? -22.576 -0.393 44.089 1.00 98.06 468 ILE A O 1
ATOM 3522 N N . LEU A 1 469 ? -22.025 -0.306 46.280 1.00 96.81 469 LEU A N 1
ATOM 3523 C CA . LEU A 1 469 ? -21.721 1.122 46.367 1.00 96.81 469 LEU A CA 1
ATOM 3524 C C . LEU A 1 469 ? -20.240 1.340 46.725 1.00 96.81 469 LEU A C 1
ATOM 3526 O O . LEU A 1 469 ? -19.875 1.266 47.899 1.00 96.81 469 LEU A O 1
ATOM 3530 N N . PRO A 1 470 ? -19.347 1.616 45.761 1.00 94.00 470 PRO A N 1
ATOM 3531 C CA . PRO A 1 470 ? -17.983 2.027 46.071 1.00 94.00 470 PRO A CA 1
ATOM 3532 C C . PRO A 1 470 ? -17.960 3.427 46.694 1.00 94.00 470 PRO A C 1
ATOM 3534 O O . PRO A 1 470 ? -18.589 4.354 46.171 1.00 94.00 470 PRO A O 1
ATOM 3537 N N . THR A 1 471 ? -17.190 3.619 47.764 1.00 92.62 471 THR A N 1
ATOM 3538 C CA . THR A 1 471 ? -17.029 4.930 48.415 1.00 92.62 471 THR A CA 1
ATOM 3539 C C . THR A 1 471 ? -15.565 5.325 48.591 1.00 92.62 471 THR A C 1
ATOM 3541 O O . THR A 1 471 ? -14.711 4.521 48.955 1.00 92.62 471 THR A O 1
ATOM 3544 N N . TYR A 1 472 ? -15.266 6.598 48.313 1.00 90.31 472 TYR A N 1
ATOM 3545 C CA . TYR A 1 472 ? -14.026 7.256 48.725 1.00 90.31 472 TYR A CA 1
ATOM 3546 C C . TYR A 1 472 ? -14.246 8.770 48.834 1.00 90.31 472 TYR A C 1
ATOM 3548 O O . TYR A 1 472 ? -14.265 9.456 47.805 1.00 90.31 472 TYR A O 1
ATOM 3556 N N . ASN A 1 473 ? -14.357 9.265 50.070 1.00 90.81 473 ASN A N 1
ATOM 3557 C CA . ASN A 1 473 ? -14.763 10.630 50.432 1.00 90.81 473 ASN A CA 1
ATOM 3558 C C . ASN A 1 473 ? -16.170 11.023 49.935 1.00 90.81 473 ASN A C 1
ATOM 3560 O O . ASN A 1 473 ? -16.321 12.004 49.208 1.00 90.81 473 ASN A O 1
ATOM 3564 N N . GLU A 1 474 ? -17.185 10.239 50.308 1.00 91.38 474 GLU A N 1
ATOM 3565 C CA . GLU A 1 474 ? -18.588 10.426 49.902 1.00 91.38 474 GLU A CA 1
ATOM 3566 C C . GLU A 1 474 ? -19.505 10.717 51.116 1.00 91.38 474 GLU A C 1
ATOM 3568 O O . GLU A 1 474 ? -20.717 10.493 51.074 1.00 91.38 474 GLU A O 1
ATOM 3573 N N . ARG A 1 475 ? -18.954 11.237 52.228 1.00 92.50 475 ARG A N 1
ATOM 3574 C CA . ARG A 1 475 ? -19.696 11.505 53.479 1.00 92.50 475 ARG A CA 1
ATOM 3575 C C . ARG A 1 475 ? -20.924 12.393 53.286 1.00 92.50 475 ARG A C 1
ATOM 3577 O O . ARG A 1 475 ? -21.910 12.238 54.000 1.00 92.50 475 ARG A O 1
ATOM 3584 N N . ALA A 1 476 ? -20.851 13.334 52.347 1.00 90.94 476 ALA A N 1
ATOM 3585 C CA . ALA A 1 476 ? -21.926 14.281 52.062 1.00 90.94 476 ALA A CA 1
ATOM 3586 C C . ALA A 1 476 ? -23.129 13.649 51.336 1.00 90.94 476 ALA A C 1
ATOM 3588 O O . ALA A 1 476 ? -24.207 14.236 51.351 1.00 90.94 476 ALA A O 1
ATOM 3589 N N . THR A 1 477 ? -22.958 12.487 50.695 1.00 92.69 477 THR A N 1
ATOM 3590 C CA . THR A 1 477 ? -23.972 11.870 49.822 1.00 92.69 477 THR A CA 1
ATOM 3591 C C . THR A 1 477 ? -24.427 10.494 50.297 1.00 92.69 477 THR A C 1
ATOM 3593 O O . THR A 1 477 ? -25.585 10.143 50.074 1.00 92.69 477 THR A O 1
ATOM 3596 N N . ILE A 1 478 ? -23.566 9.721 50.974 1.00 94.81 478 ILE A N 1
ATOM 3597 C CA . ILE A 1 478 ? -23.822 8.301 51.269 1.00 94.81 478 ILE A CA 1
ATOM 3598 C C . ILE A 1 478 ? -25.126 8.056 52.044 1.00 94.81 478 ILE A C 1
ATOM 3600 O O . ILE A 1 478 ? -25.879 7.156 51.684 1.00 94.81 478 ILE A O 1
ATOM 3604 N N . ALA A 1 479 ? -25.451 8.883 53.044 1.00 94.12 479 ALA A N 1
ATOM 3605 C CA . ALA A 1 479 ? -26.694 8.745 53.809 1.00 94.12 479 ALA A CA 1
ATOM 3606 C C . ALA A 1 479 ? -27.933 8.911 52.910 1.00 94.12 479 ALA A C 1
ATOM 3608 O O . ALA A 1 479 ? -28.828 8.073 52.922 1.00 94.12 479 ALA A O 1
ATOM 3609 N N . THR A 1 480 ? -27.935 9.934 52.051 1.00 94.44 480 THR A N 1
ATOM 3610 C CA . THR A 1 480 ? -29.014 10.201 51.089 1.00 94.44 480 THR A CA 1
ATOM 3611 C C . THR A 1 480 ? -29.140 9.105 50.027 1.00 94.44 480 THR A C 1
ATOM 3613 O O . THR A 1 480 ? -30.252 8.802 49.598 1.00 94.44 480 THR A O 1
ATOM 3616 N N . VAL A 1 481 ? -28.027 8.490 49.607 1.00 94.69 481 VAL A N 1
ATOM 3617 C CA . VAL A 1 481 ? -28.053 7.321 48.710 1.00 94.69 481 VAL A CA 1
ATOM 3618 C C . VAL A 1 481 ? -28.721 6.133 49.404 1.00 94.69 481 VAL A C 1
ATOM 3620 O O . VAL A 1 481 ? -29.620 5.532 48.821 1.00 94.69 481 VAL A O 1
ATOM 3623 N N . LEU A 1 482 ? -28.332 5.826 50.647 1.00 95.56 482 LEU A N 1
ATOM 3624 C CA . LEU A 1 482 ? -28.898 4.721 51.427 1.00 95.56 482 LEU A CA 1
ATOM 3625 C C . LEU A 1 482 ? -30.395 4.926 51.699 1.00 95.56 482 LEU A C 1
ATOM 3627 O O . LEU A 1 482 ? -31.190 4.050 51.374 1.00 95.56 482 LEU A O 1
ATOM 3631 N N . ASP A 1 483 ? -30.799 6.100 52.191 1.00 94.50 483 ASP A N 1
ATOM 3632 C CA . ASP A 1 483 ? -32.213 6.429 52.423 1.00 94.50 483 ASP A CA 1
ATOM 3633 C C . ASP A 1 483 ? -33.037 6.381 51.130 1.00 94.50 483 ASP A C 1
ATOM 3635 O O . ASP A 1 483 ? -34.158 5.873 51.123 1.00 94.50 483 ASP A O 1
ATOM 3639 N N . GLY A 1 484 ? -32.475 6.859 50.015 1.00 94.81 484 GLY A N 1
ATOM 3640 C CA . GLY A 1 484 ? -33.114 6.780 48.705 1.00 94.81 484 GLY A CA 1
ATOM 3641 C C . GLY A 1 484 ? -33.281 5.345 48.198 1.00 94.81 484 GLY A C 1
ATOM 3642 O O . GLY A 1 484 ? -34.290 5.054 47.559 1.00 94.81 484 GLY A O 1
ATOM 3643 N N . LEU A 1 485 ? -32.330 4.448 48.486 1.00 94.88 485 LEU A N 1
ATOM 3644 C CA . LEU A 1 485 ? -32.426 3.024 48.151 1.00 94.88 485 LEU A CA 1
ATOM 3645 C C . LEU A 1 485 ? -33.488 2.326 49.009 1.00 94.88 485 LEU A C 1
ATOM 3647 O O . LEU A 1 485 ? -34.361 1.665 48.446 1.00 94.88 485 LEU A O 1
ATOM 3651 N N . THR A 1 486 ? -33.494 2.544 50.331 1.00 92.19 486 THR A N 1
ATOM 3652 C CA . THR A 1 486 ? -34.553 2.046 51.231 1.00 92.19 486 THR A CA 1
ATOM 3653 C C . THR A 1 486 ? -35.938 2.536 50.779 1.00 92.19 486 THR A C 1
ATOM 3655 O O . THR A 1 486 ? -36.894 1.763 50.734 1.00 92.19 486 THR A O 1
ATOM 3658 N N . ALA A 1 487 ? -36.051 3.802 50.360 1.00 93.19 487 ALA A N 1
ATOM 3659 C CA . ALA A 1 487 ? -37.302 4.398 49.888 1.00 93.19 487 ALA A CA 1
ATOM 3660 C C . ALA A 1 487 ? -37.833 3.826 48.556 1.00 93.19 487 ALA A C 1
ATOM 3662 O O . ALA A 1 487 ? -38.982 4.096 48.208 1.00 93.19 487 ALA A O 1
ATOM 3663 N N . THR A 1 488 ? -37.054 3.024 47.816 1.00 91.12 488 THR A N 1
ATOM 3664 C CA . THR A 1 488 ? -37.565 2.328 46.616 1.00 91.12 488 THR A CA 1
ATOM 3665 C C . THR A 1 488 ? -38.586 1.236 46.946 1.00 91.12 488 THR A C 1
ATOM 3667 O O . THR A 1 488 ? -39.368 0.862 46.074 1.00 91.12 488 THR A O 1
ATOM 3670 N N . GLY A 1 489 ? -38.578 0.712 48.180 1.00 83.06 489 GLY A N 1
ATOM 3671 C CA . GLY A 1 489 ? -39.434 -0.401 48.602 1.00 83.06 489 GLY A CA 1
ATOM 3672 C C . GLY A 1 489 ? -39.118 -1.746 47.932 1.00 83.06 489 GLY A C 1
ATOM 3673 O O . GLY A 1 489 ? -39.918 -2.673 48.041 1.00 83.06 489 GLY A O 1
ATOM 3674 N N . ALA A 1 490 ? -37.990 -1.858 47.225 1.00 82.62 490 ALA A N 1
ATOM 3675 C CA . ALA A 1 490 ? -37.535 -3.107 46.623 1.00 82.62 490 ALA A CA 1
ATOM 3676 C C . ALA A 1 490 ? -36.829 -4.008 47.656 1.00 82.62 490 ALA A C 1
ATOM 3678 O O . ALA A 1 490 ? -36.159 -3.516 48.560 1.00 82.62 490 ALA A O 1
ATOM 3679 N N . ASP A 1 491 ? -36.955 -5.328 47.489 1.00 86.50 491 ASP A N 1
ATOM 3680 C CA . ASP A 1 491 ? -36.256 -6.343 48.295 1.00 86.50 491 ASP A CA 1
ATOM 3681 C C . ASP A 1 491 ? -34.777 -6.396 47.863 1.00 86.50 491 ASP A C 1
ATOM 3683 O O . ASP A 1 491 ? -34.407 -7.064 46.889 1.00 86.50 491 ASP A O 1
ATOM 3687 N N . LEU A 1 492 ? -33.945 -5.581 48.518 1.00 94.56 492 LEU A N 1
ATOM 3688 C CA . LEU A 1 492 ? -32.527 -5.420 48.208 1.00 94.56 492 LEU A CA 1
ATOM 3689 C C . LEU A 1 492 ? -31.668 -5.357 49.470 1.00 94.56 492 LEU A C 1
ATOM 3691 O O . LEU A 1 492 ? -32.077 -4.826 50.498 1.00 94.56 492 LEU A O 1
ATOM 3695 N N . ASP A 1 493 ? -30.437 -5.837 49.333 1.00 97.06 493 ASP A N 1
ATOM 3696 C CA . ASP A 1 493 ? -29.347 -5.580 50.266 1.00 97.06 493 ASP A CA 1
ATOM 3697 C C . ASP A 1 493 ? -28.391 -4.548 49.647 1.00 97.06 493 ASP A C 1
ATOM 3699 O O . ASP A 1 493 ? -28.231 -4.480 48.424 1.00 97.06 493 ASP A O 1
ATOM 3703 N N . VAL A 1 494 ? -27.708 -3.762 50.478 1.00 97.88 494 VAL A N 1
ATOM 3704 C CA . VAL A 1 494 ? -26.696 -2.787 50.054 1.00 97.88 494 VAL A CA 1
ATOM 3705 C C . VAL A 1 494 ? -25.335 -3.177 50.619 1.00 97.88 494 VAL A C 1
ATOM 3707 O O . VAL A 1 494 ? -25.175 -3.350 51.825 1.00 97.88 494 VAL A O 1
ATOM 3710 N N . LEU A 1 495 ? -24.331 -3.276 49.753 1.00 98.00 495 LEU A N 1
ATOM 3711 C CA . LEU A 1 495 ? -22.938 -3.496 50.120 1.00 98.00 495 LEU A CA 1
ATOM 3712 C C . LEU A 1 495 ? -22.114 -2.261 49.765 1.00 98.00 495 LEU A C 1
ATOM 3714 O O . LEU A 1 495 ? -21.783 -2.031 48.600 1.00 98.00 495 LEU A O 1
ATOM 3718 N N . VAL A 1 496 ? -21.742 -1.488 50.779 1.00 97.62 496 VAL A N 1
ATOM 3719 C CA . VAL A 1 496 ? -20.804 -0.379 50.615 1.00 97.62 496 VAL A CA 1
ATOM 3720 C C . VAL A 1 496 ? -19.377 -0.907 50.707 1.00 97.62 496 VAL A C 1
ATOM 3722 O O . VAL A 1 496 ? -19.013 -1.581 51.673 1.00 97.62 496 VAL A O 1
ATOM 3725 N N . VAL A 1 497 ? -18.562 -0.589 49.704 1.00 96.50 497 VAL A N 1
ATOM 3726 C CA . VAL A 1 497 ? -17.146 -0.964 49.638 1.00 96.50 497 VAL A CA 1
ATOM 3727 C C . VAL A 1 497 ? -16.314 0.308 49.772 1.00 96.50 497 VAL A C 1
ATOM 3729 O O . VAL A 1 497 ? -16.137 1.049 48.803 1.00 96.50 497 VAL A O 1
ATOM 3732 N N . ASP A 1 498 ? -15.828 0.573 50.984 1.00 94.50 498 ASP A N 1
ATOM 3733 C CA . ASP A 1 498 ? -15.126 1.813 51.312 1.00 94.50 498 ASP A CA 1
ATOM 3734 C C . ASP A 1 498 ? -13.610 1.675 51.138 1.00 94.50 498 ASP A C 1
ATOM 3736 O O . ASP A 1 498 ? -12.952 0.853 51.779 1.00 94.50 498 ASP A O 1
ATOM 3740 N N . ASP A 1 499 ? -13.043 2.525 50.282 1.00 92.06 499 ASP A N 1
ATOM 3741 C CA . ASP A 1 499 ? -11.622 2.548 49.911 1.00 92.06 499 ASP A CA 1
ATOM 3742 C C . ASP A 1 499 ? -10.744 3.282 50.960 1.00 92.06 499 ASP A C 1
ATOM 3744 O O . ASP A 1 499 ? -9.715 3.882 50.627 1.00 92.06 499 ASP A O 1
ATOM 3748 N N . GLY A 1 500 ? -11.154 3.247 52.235 1.00 89.31 500 GLY A N 1
ATOM 3749 C CA . GLY A 1 500 ? -10.478 3.880 53.368 1.00 89.31 500 GLY A CA 1
ATOM 3750 C C . GLY A 1 500 ? -10.694 5.393 53.412 1.00 89.31 500 GLY A C 1
ATOM 3751 O O . GLY A 1 500 ? -9.729 6.157 53.352 1.00 89.31 500 GLY A O 1
ATOM 3752 N N . SER A 1 501 ? -11.953 5.835 53.463 1.00 90.44 501 SER A N 1
ATOM 3753 C CA . SER A 1 501 ? -12.363 7.244 53.417 1.00 90.44 501 SER A CA 1
ATOM 3754 C C . SER A 1 501 ? -11.967 8.030 54.683 1.00 90.44 501 SER A C 1
ATOM 3756 O O . SER A 1 501 ? -12.585 7.841 55.735 1.00 90.44 501 SER A O 1
ATOM 3758 N N . PRO A 1 502 ? -11.006 8.978 54.617 1.00 90.62 502 PRO A N 1
ATOM 3759 C CA . PRO A 1 502 ? -10.602 9.787 55.773 1.00 90.62 502 PRO A CA 1
ATOM 3760 C C . PRO A 1 502 ? -11.646 10.817 56.235 1.00 90.62 502 PRO A C 1
ATOM 3762 O O . PRO A 1 502 ? -11.489 11.389 57.311 1.00 90.62 502 PRO A O 1
ATOM 3765 N N . ASP A 1 503 ? -12.687 11.097 55.447 1.00 91.75 503 ASP A N 1
ATOM 3766 C CA . ASP A 1 503 ? -13.724 12.077 55.797 1.00 91.75 503 ASP A CA 1
ATOM 3767 C C . ASP A 1 503 ? -14.763 11.559 56.813 1.00 91.75 503 ASP A C 1
ATOM 3769 O O . ASP A 1 503 ? -15.531 12.352 57.362 1.00 91.75 503 ASP A O 1
ATOM 3773 N N . GLY A 1 504 ? -14.786 10.250 57.086 1.00 92.62 504 GLY A N 1
ATOM 3774 C CA . GLY A 1 504 ? -15.774 9.585 57.939 1.00 92.62 504 GLY A CA 1
ATOM 3775 C C . GLY A 1 504 ? -16.931 8.910 57.191 1.00 92.62 504 GLY A C 1
ATOM 3776 O O . GLY A 1 504 ? -17.902 8.527 57.838 1.00 92.62 504 GLY A O 1
ATOM 3777 N N . THR A 1 505 ? -16.849 8.728 55.864 1.00 94.06 505 THR A N 1
ATOM 3778 C CA . THR A 1 505 ? -17.861 7.983 55.080 1.00 94.06 505 THR A CA 1
ATOM 3779 C C . THR A 1 505 ? -18.160 6.608 55.695 1.00 94.06 505 THR A C 1
ATOM 3781 O O . THR A 1 505 ? -19.314 6.312 55.998 1.00 94.06 505 THR A O 1
ATOM 3784 N N . GLY A 1 506 ? -17.127 5.800 55.972 1.00 93.56 506 GLY A N 1
ATOM 3785 C CA . GLY A 1 506 ? -17.282 4.468 56.572 1.00 93.56 506 GLY A CA 1
ATOM 3786 C C . GLY A 1 506 ? -17.916 4.470 57.971 1.00 93.56 506 GLY A C 1
ATOM 3787 O O . GLY A 1 506 ? -18.586 3.508 58.334 1.00 93.56 506 GLY A O 1
ATOM 3788 N N . GLN A 1 507 ? -17.790 5.558 58.744 1.00 94.88 507 GLN A N 1
ATOM 3789 C CA . GLN A 1 507 ? -18.459 5.673 60.046 1.00 94.88 507 GLN A CA 1
ATOM 3790 C C . GLN A 1 507 ? -19.984 5.738 59.891 1.00 94.88 507 GLN A C 1
ATOM 3792 O O . GLN A 1 507 ? -20.680 4.969 60.545 1.00 94.88 507 GLN A O 1
ATOM 3797 N N . ILE A 1 508 ? -20.490 6.587 58.989 1.00 95.44 508 ILE A N 1
ATOM 3798 C CA . ILE A 1 508 ? -21.936 6.724 58.732 1.00 95.44 508 ILE A CA 1
ATOM 3799 C C . ILE A 1 508 ? -22.535 5.390 58.279 1.00 95.44 508 ILE A C 1
ATOM 3801 O O . ILE A 1 508 ? -23.622 5.007 58.706 1.00 95.44 508 ILE A O 1
ATOM 3805 N N . VAL A 1 509 ? -21.818 4.660 57.423 1.00 96.38 509 VAL A N 1
ATOM 3806 C CA . VAL A 1 509 ? -22.283 3.356 56.939 1.00 96.38 509 VAL A CA 1
ATOM 3807 C C . VAL A 1 509 ? -22.273 2.315 58.057 1.00 96.38 509 VAL A C 1
ATOM 3809 O O . VAL A 1 509 ? -23.208 1.525 58.138 1.00 96.38 509 VAL A O 1
ATOM 3812 N N . ARG A 1 510 ? -21.267 2.327 58.944 1.00 95.62 510 ARG A N 1
ATOM 3813 C CA . ARG A 1 510 ? -21.220 1.433 60.110 1.00 95.62 510 ARG A CA 1
ATOM 3814 C C . ARG A 1 510 ? -22.419 1.670 61.032 1.00 95.62 510 ARG A C 1
ATOM 3816 O O . ARG A 1 510 ? -23.152 0.727 61.313 1.00 95.62 510 ARG A O 1
ATOM 3823 N N . GLU A 1 511 ? -22.676 2.927 61.391 1.00 95.00 511 GLU A N 1
ATOM 3824 C CA . GLU A 1 511 ? -23.834 3.342 62.201 1.00 95.00 511 GLU A CA 1
ATOM 3825 C C . GLU A 1 511 ? -25.174 2.945 61.541 1.00 95.00 511 GLU A C 1
ATOM 3827 O O . GLU A 1 511 ? -26.104 2.497 62.217 1.00 95.00 511 GLU A O 1
ATOM 3832 N N . ARG A 1 512 ? -25.276 3.015 60.203 1.00 94.81 512 ARG A N 1
ATOM 3833 C CA . ARG A 1 512 ? -26.449 2.498 59.476 1.00 94.81 512 ARG A CA 1
ATOM 3834 C C . ARG A 1 512 ? -26.525 0.968 59.492 1.00 94.81 512 ARG A C 1
ATOM 3836 O O . ARG A 1 512 ? -27.606 0.448 59.718 1.00 94.81 512 ARG A O 1
ATOM 3843 N N . SER A 1 513 ? -25.419 0.241 59.334 1.00 94.44 513 SER A N 1
ATOM 3844 C CA . SER A 1 513 ? -25.413 -1.236 59.378 1.00 94.44 513 SER A CA 1
ATOM 3845 C C . SER A 1 513 ? -25.769 -1.827 60.751 1.00 94.44 513 SER A C 1
ATOM 3847 O O . SER A 1 513 ? -26.223 -2.963 60.840 1.00 94.44 513 SER A O 1
ATOM 3849 N N . GLU A 1 514 ? -25.605 -1.053 61.828 1.00 93.62 514 GLU A N 1
ATOM 3850 C CA . GLU A 1 514 ? -26.057 -1.422 63.179 1.00 93.62 514 GLU A CA 1
ATOM 3851 C C . GLU A 1 514 ? -27.581 -1.282 63.357 1.00 93.62 514 GLU A C 1
ATOM 3853 O O . GLU A 1 514 ? -28.160 -1.916 64.238 1.00 93.62 514 GLU A O 1
ATOM 3858 N N . THR A 1 515 ? -28.236 -0.463 62.526 1.00 93.31 515 THR A N 1
ATOM 3859 C CA . THR A 1 515 ? -29.678 -0.161 62.601 1.00 93.31 515 THR A CA 1
ATOM 3860 C C . THR A 1 515 ? -30.498 -0.772 61.461 1.00 93.31 515 THR A C 1
ATOM 3862 O O . THR A 1 515 ? -31.704 -0.959 61.615 1.00 93.31 515 THR A O 1
ATOM 3865 N N . ASP A 1 516 ? -29.855 -1.123 60.349 1.00 93.25 516 ASP A N 1
ATOM 3866 C CA . ASP A 1 516 ? -30.456 -1.669 59.135 1.00 93.25 516 ASP A CA 1
ATOM 3867 C C . ASP A 1 516 ? -29.639 -2.887 58.649 1.00 93.25 516 ASP A C 1
ATOM 3869 O O . ASP A 1 516 ? -28.559 -2.710 58.077 1.00 93.25 516 ASP A O 1
ATOM 3873 N N . PRO A 1 517 ? -30.117 -4.133 58.862 1.00 91.69 517 PRO A N 1
ATOM 3874 C CA . PRO A 1 517 ? -29.360 -5.346 58.542 1.00 91.69 517 PRO A CA 1
ATOM 3875 C C . PRO A 1 517 ? -29.171 -5.572 57.034 1.00 91.69 517 PRO A C 1
ATOM 3877 O O . PRO A 1 517 ? -28.347 -6.404 56.648 1.00 91.69 517 PRO A O 1
ATOM 3880 N N . HIS A 1 518 ? -29.907 -4.845 56.187 1.00 93.88 518 HIS A N 1
ATOM 3881 C CA . HIS A 1 518 ? -29.732 -4.876 54.737 1.00 93.88 518 HIS A CA 1
ATOM 3882 C C . HIS A 1 518 ? -28.514 -4.060 54.287 1.00 93.88 518 HIS A C 1
ATOM 3884 O O . HIS A 1 518 ? -27.979 -4.306 53.205 1.00 93.88 518 HIS A O 1
ATOM 3890 N N . VAL A 1 519 ? -28.027 -3.118 55.105 1.00 96.75 519 VAL A N 1
ATOM 3891 C CA . VAL A 1 519 ? -26.845 -2.299 54.807 1.00 96.75 519 VAL A CA 1
ATOM 3892 C C . VAL A 1 519 ? -25.599 -2.937 55.412 1.00 96.75 519 VAL A C 1
ATOM 3894 O O . VAL A 1 519 ? -25.511 -3.170 56.613 1.00 96.75 519 VAL A O 1
ATOM 3897 N N . ARG A 1 520 ? -24.594 -3.205 54.576 1.00 96.50 520 ARG A N 1
ATOM 3898 C CA . ARG A 1 520 ? -23.350 -3.884 54.963 1.00 96.50 520 ARG A CA 1
ATOM 3899 C C . ARG A 1 520 ? -22.135 -3.100 54.482 1.00 96.50 520 ARG A C 1
ATOM 3901 O O . ARG A 1 520 ? -22.144 -2.534 53.391 1.00 96.50 520 ARG A O 1
ATOM 3908 N N . LEU A 1 521 ? -21.078 -3.095 55.291 1.00 96.50 521 LEU A N 1
ATOM 3909 C CA . LEU A 1 521 ? -19.841 -2.355 55.038 1.00 96.50 521 LEU A CA 1
ATOM 3910 C C . LEU A 1 521 ? -18.653 -3.309 54.858 1.00 96.50 521 LEU A C 1
ATOM 3912 O O . LEU A 1 521 ? -18.436 -4.206 55.671 1.00 96.50 521 LEU A O 1
ATOM 3916 N N . VAL A 1 522 ? -17.848 -3.069 53.823 1.00 95.56 522 VAL A N 1
ATOM 3917 C CA . VAL A 1 522 ? -16.515 -3.657 53.639 1.00 95.56 522 VAL A CA 1
ATOM 3918 C C . VAL A 1 522 ? -15.498 -2.525 53.564 1.00 95.56 522 VAL A C 1
ATOM 3920 O O . VAL A 1 522 ? -15.428 -1.810 52.567 1.00 95.56 522 VAL A O 1
ATOM 3923 N N . GLU A 1 523 ? -14.700 -2.366 54.618 1.00 92.81 523 GLU A N 1
ATOM 3924 C CA . GLU A 1 523 ? -13.605 -1.390 54.664 1.00 92.81 523 GLU A CA 1
ATOM 3925 C C . GLU A 1 523 ? -12.314 -1.986 54.100 1.00 92.81 523 GLU A C 1
ATOM 3927 O O . GLU A 1 523 ? -11.937 -3.123 54.399 1.00 92.81 523 GLU A O 1
ATOM 3932 N N . ARG A 1 524 ? -11.611 -1.198 53.286 1.00 92.31 524 ARG A N 1
ATOM 3933 C CA . ARG A 1 524 ? -10.342 -1.566 52.652 1.00 92.31 524 ARG A CA 1
ATOM 3934 C C . ARG A 1 524 ? -9.224 -0.667 53.170 1.00 92.31 524 ARG A C 1
ATOM 3936 O O . ARG A 1 524 ? -9.441 0.487 53.521 1.00 92.31 524 ARG A O 1
ATOM 3943 N N . SER A 1 525 ? -7.996 -1.182 53.185 1.00 82.31 525 SER A N 1
ATOM 3944 C CA . SER A 1 525 ? -6.827 -0.491 53.757 1.00 82.31 525 SER A CA 1
ATOM 3945 C C . SER A 1 525 ? -6.356 0.750 52.984 1.00 82.31 525 SER A C 1
ATOM 3947 O O . SER A 1 525 ? -5.455 1.449 53.447 1.00 82.31 525 SER A O 1
ATOM 3949 N N . GLY A 1 526 ? -6.941 1.035 51.819 1.00 73.81 526 GLY A N 1
ATOM 3950 C CA . GLY A 1 526 ? -6.701 2.258 51.066 1.00 73.81 526 GLY A CA 1
ATOM 3951 C C . GLY A 1 526 ? -7.149 2.172 49.609 1.00 73.81 526 GLY A C 1
ATOM 3952 O O . GLY A 1 526 ? -7.456 1.099 49.078 1.00 73.81 526 GLY A O 1
ATOM 3953 N N . LYS A 1 527 ? -7.148 3.336 48.956 1.00 75.56 527 LYS A N 1
ATOM 3954 C CA . LYS A 1 527 ? -7.677 3.528 47.606 1.00 75.56 527 LYS A CA 1
ATOM 3955 C C . LYS A 1 527 ? -6.998 2.636 46.564 1.00 75.56 527 LYS A C 1
ATOM 3957 O O . LYS A 1 527 ? -5.837 2.851 46.219 1.00 75.56 527 LYS A O 1
ATOM 3962 N N . SER A 1 528 ? -7.760 1.689 46.027 1.00 75.12 528 SER A N 1
ATOM 3963 C CA . SER A 1 528 ? -7.268 0.579 45.199 1.00 75.12 528 SER A CA 1
ATOM 3964 C C . SER A 1 528 ? -7.859 0.541 43.781 1.00 75.12 528 SER A C 1
ATOM 3966 O O . SER A 1 528 ? -7.479 -0.313 42.984 1.00 75.12 528 SER A O 1
ATOM 3968 N N . GLY A 1 529 ? -8.749 1.480 43.438 1.00 79.31 529 GLY A N 1
ATOM 3969 C CA . GLY A 1 529 ? -9.309 1.639 42.087 1.00 79.31 529 GLY A CA 1
ATOM 3970 C C . GLY A 1 529 ? -10.733 1.094 41.964 1.00 79.31 529 GLY A C 1
ATOM 3971 O O . GLY A 1 529 ? -11.108 0.150 42.663 1.00 79.31 529 GLY A O 1
ATOM 3972 N N . LEU A 1 530 ? -11.533 1.698 41.081 1.00 84.94 530 LEU A N 1
ATOM 3973 C CA . LEU A 1 530 ? -12.988 1.495 41.019 1.00 84.94 530 LEU A CA 1
ATOM 3974 C C . LEU A 1 530 ? -13.347 0.050 40.650 1.00 84.94 530 LEU A C 1
ATOM 3976 O O . LEU A 1 530 ? -14.166 -0.574 41.321 1.00 84.94 530 LEU A O 1
ATOM 3980 N N . ALA A 1 531 ? -12.672 -0.506 39.642 1.00 87.94 531 ALA A N 1
ATOM 3981 C CA . ALA A 1 531 ? -12.867 -1.887 39.210 1.00 87.94 531 ALA A CA 1
ATOM 3982 C C . ALA A 1 531 ? -12.591 -2.898 40.337 1.00 87.94 531 ALA A C 1
ATOM 3984 O O . ALA A 1 531 ? -13.251 -3.929 40.419 1.00 87.94 531 ALA A O 1
ATOM 3985 N N . SER A 1 532 ? -11.647 -2.593 41.237 1.00 90.50 532 SER A N 1
ATOM 3986 C CA . SER A 1 532 ? -11.317 -3.476 42.363 1.00 90.50 532 SER A CA 1
ATOM 3987 C C . SER A 1 532 ? -12.380 -3.465 43.468 1.00 90.50 532 SER A C 1
ATOM 3989 O O . SER A 1 532 ? -12.579 -4.487 44.117 1.00 90.50 532 SER A O 1
ATOM 3991 N N . ALA A 1 533 ? -13.076 -2.340 43.672 1.00 91.94 533 ALA A N 1
ATOM 3992 C CA . ALA A 1 533 ? -14.177 -2.254 44.630 1.00 91.94 533 ALA A CA 1
ATOM 3993 C C . ALA A 1 533 ? -15.403 -3.027 44.119 1.00 91.94 533 ALA A C 1
ATOM 3995 O O . ALA A 1 533 ? -15.979 -3.832 44.852 1.00 91.94 533 ALA A O 1
ATOM 3996 N N . TYR A 1 534 ? -15.739 -2.866 42.833 1.00 94.69 534 TYR A N 1
ATOM 3997 C CA . TYR A 1 534 ? -16.799 -3.652 42.202 1.00 94.69 534 TYR A CA 1
ATOM 3998 C C . TYR A 1 534 ? -16.470 -5.145 42.127 1.00 94.69 534 TYR A C 1
ATOM 4000 O O . TYR A 1 534 ? -17.359 -5.948 42.379 1.00 94.69 534 TYR A O 1
ATOM 4008 N N . ALA A 1 535 ? -15.214 -5.543 41.882 1.00 92.81 535 ALA A N 1
ATOM 4009 C CA . ALA A 1 535 ? -14.817 -6.955 41.910 1.00 92.81 535 ALA A CA 1
ATOM 4010 C C . ALA A 1 535 ? -15.138 -7.630 43.259 1.00 92.81 535 ALA A C 1
ATOM 4012 O O . ALA A 1 535 ? -15.765 -8.686 43.270 1.00 92.81 535 ALA A O 1
ATOM 4013 N N . VAL A 1 536 ? -14.813 -6.982 44.388 1.00 94.00 536 VAL A N 1
ATOM 4014 C CA . VAL A 1 536 ? -15.168 -7.474 45.736 1.00 94.00 536 VAL A CA 1
ATOM 4015 C C . VAL A 1 536 ? -16.686 -7.608 45.903 1.00 94.00 536 VAL A C 1
ATOM 4017 O O . VAL A 1 536 ? -17.167 -8.606 46.439 1.00 94.00 536 VAL A O 1
ATOM 4020 N N . GLY A 1 537 ? -17.459 -6.628 45.423 1.00 96.00 537 GLY A N 1
ATOM 4021 C CA . GLY A 1 537 ? -18.920 -6.686 45.482 1.00 96.00 537 GLY A CA 1
ATOM 4022 C C . GLY A 1 537 ? -19.530 -7.772 44.591 1.00 96.00 537 GLY A C 1
ATOM 4023 O O . GLY A 1 537 ? -20.466 -8.449 45.007 1.00 96.00 537 GLY A O 1
ATOM 4024 N N . PHE A 1 538 ? -18.979 -7.990 43.396 1.00 96.75 538 PHE A N 1
ATOM 4025 C CA . PHE A 1 538 ? -19.405 -9.037 42.467 1.00 96.75 538 PHE A CA 1
ATOM 4026 C C . PHE A 1 538 ? -19.102 -10.438 43.009 1.00 96.75 538 PHE A C 1
ATOM 4028 O O . PHE A 1 538 ? -19.978 -11.301 42.992 1.00 96.75 538 PHE A O 1
ATOM 4035 N N . GLU A 1 539 ? -17.906 -10.656 43.564 1.00 95.62 539 GLU A N 1
ATOM 4036 C CA . GLU A 1 539 ? -17.553 -11.899 44.261 1.00 95.62 539 GLU A CA 1
ATOM 4037 C C . GLU A 1 539 ? -18.505 -12.173 45.436 1.00 95.62 539 GLU A C 1
ATOM 4039 O O . GLU A 1 539 ? -18.924 -13.316 45.644 1.00 95.62 539 GLU A O 1
ATOM 4044 N N . ARG A 1 540 ? -18.917 -11.129 46.171 1.00 96.38 540 ARG A N 1
ATOM 4045 C CA . ARG A 1 540 ? -19.915 -11.242 47.244 1.00 96.38 540 ARG A CA 1
ATOM 4046 C C . ARG A 1 540 ? -21.308 -11.595 46.715 1.00 96.38 540 ARG A C 1
ATOM 4048 O O . ARG A 1 540 ? -21.920 -12.527 47.228 1.00 96.38 540 ARG A O 1
ATOM 4055 N N . ALA A 1 541 ? -21.778 -10.917 45.666 1.00 96.94 541 ALA A N 1
ATOM 4056 C CA . ALA A 1 541 ? -23.072 -11.189 45.036 1.00 96.94 541 ALA A CA 1
ATOM 4057 C C . ALA A 1 541 ? -23.185 -12.648 44.553 1.00 96.94 541 ALA A C 1
ATOM 4059 O O . ALA A 1 541 ? -24.202 -13.308 44.768 1.00 96.94 541 ALA A O 1
ATOM 4060 N N . ILE A 1 542 ? -22.112 -13.159 43.944 1.00 96.88 542 ILE A N 1
ATOM 4061 C CA . ILE A 1 542 ? -22.014 -14.538 43.457 1.00 96.88 542 ILE A CA 1
ATOM 4062 C C . ILE A 1 542 ? -21.986 -15.531 44.625 1.00 96.88 542 ILE A C 1
ATOM 4064 O O . ILE A 1 542 ? -22.810 -16.442 44.679 1.00 96.88 542 ILE A O 1
ATOM 4068 N N . SER A 1 543 ? -21.067 -15.351 45.580 1.00 96.44 543 SER A N 1
ATOM 4069 C CA . SER A 1 543 ? -20.855 -16.312 46.676 1.00 96.44 543 SER A CA 1
ATOM 4070 C C . SER A 1 543 ? -22.013 -16.397 47.676 1.00 96.44 543 SER A C 1
ATOM 4072 O O . SER A 1 543 ? -22.225 -17.454 48.266 1.00 96.44 543 SER A O 1
ATOM 4074 N N . GLU A 1 544 ? -22.792 -15.325 47.843 1.00 96.12 544 GLU A N 1
ATOM 4075 C CA . GLU A 1 544 ? -23.988 -15.296 48.698 1.00 96.12 544 GLU A CA 1
ATOM 4076 C C . GLU A 1 544 ? -25.296 -15.613 47.946 1.00 96.12 544 GLU A C 1
ATOM 4078 O O . GLU A 1 544 ? -26.381 -15.529 48.533 1.00 96.12 544 GLU A O 1
ATOM 4083 N N . GLY A 1 545 ? -25.215 -15.986 46.662 1.00 95.00 545 GLY A N 1
ATOM 4084 C CA . GLY A 1 545 ? -26.362 -16.440 45.874 1.00 95.00 545 GLY A CA 1
ATOM 4085 C C . GLY A 1 545 ? -27.437 -15.371 45.676 1.00 95.00 545 GLY A C 1
ATOM 4086 O O . GLY A 1 545 ? -28.619 -15.643 45.893 1.00 95.00 545 GLY A O 1
ATOM 4087 N N . TYR A 1 546 ? -27.037 -14.152 45.311 1.00 96.94 546 TYR A N 1
ATOM 4088 C CA . TYR A 1 546 ? -27.967 -13.148 44.786 1.00 96.94 546 TYR A CA 1
ATOM 4089 C C . TYR A 1 546 ? -28.370 -13.492 43.349 1.00 96.94 546 TYR A C 1
ATOM 4091 O O . TYR A 1 546 ? -27.650 -14.197 42.642 1.00 96.94 546 TYR A O 1
ATOM 4099 N N . ASP A 1 547 ? -29.512 -12.982 42.902 1.00 96.62 547 ASP A N 1
ATOM 4100 C CA . ASP A 1 547 ? -29.980 -13.150 41.523 1.00 96.62 547 ASP A CA 1
ATOM 4101 C C . ASP A 1 547 ? -29.510 -11.988 40.643 1.00 96.62 547 ASP A C 1
ATOM 4103 O O . ASP A 1 547 ? -29.113 -12.182 39.491 1.00 96.62 547 ASP A O 1
ATOM 4107 N N . LEU A 1 548 ? -29.503 -10.779 41.217 1.00 97.62 548 LEU A N 1
ATOM 4108 C CA . LEU A 1 548 ? -29.048 -9.548 40.579 1.00 97.62 548 LEU A CA 1
ATOM 4109 C C . LEU A 1 548 ? -27.945 -8.875 41.403 1.00 97.62 548 LEU A C 1
ATOM 4111 O O . LEU A 1 548 ? -28.092 -8.656 42.606 1.00 97.62 548 LEU A O 1
ATOM 4115 N N . ALA A 1 549 ? -26.868 -8.478 40.730 1.00 98.06 549 ALA A N 1
ATOM 4116 C CA . ALA A 1 549 ? -25.870 -7.554 41.253 1.00 98.06 549 ALA A CA 1
ATOM 4117 C C . ALA A 1 549 ? -26.031 -6.204 40.549 1.00 98.06 549 ALA A C 1
ATOM 4119 O O . ALA A 1 549 ? -25.995 -6.129 39.318 1.00 98.06 549 ALA A O 1
ATOM 4120 N N . VAL A 1 550 ? -26.201 -5.140 41.322 1.00 98.00 550 VAL A N 1
ATOM 4121 C CA . VAL A 1 550 ? -26.331 -3.773 40.824 1.00 98.00 550 VAL A CA 1
ATOM 4122 C C . VAL A 1 550 ? -25.067 -3.002 41.156 1.00 98.00 550 VAL A C 1
ATOM 4124 O O . VAL A 1 550 ? -24.617 -2.990 42.295 1.00 98.00 550 VAL A O 1
ATOM 4127 N N . GLU A 1 551 ? -24.504 -2.343 40.158 1.00 96.62 551 GLU A N 1
ATOM 4128 C CA . GLU A 1 551 ? -23.384 -1.416 40.297 1.00 96.62 551 GLU A CA 1
ATOM 4129 C C . GLU A 1 551 ? -23.940 0.012 40.215 1.00 96.62 551 GLU A C 1
ATOM 4131 O O . GLU A 1 551 ? -24.773 0.289 39.345 1.00 96.62 551 GLU A O 1
ATOM 4136 N N . MET A 1 552 ? -23.560 0.881 41.158 1.00 94.88 552 MET A N 1
ATOM 4137 C CA . MET A 1 552 ? -24.081 2.244 41.284 1.00 94.88 552 MET A CA 1
ATOM 4138 C C . MET A 1 552 ? -23.084 3.163 42.013 1.00 94.88 552 MET A C 1
ATOM 4140 O O . MET A 1 552 ? -22.586 2.832 43.087 1.00 94.88 552 MET A O 1
ATOM 4144 N N . ASP A 1 553 ? -22.830 4.353 41.459 1.00 90.31 553 ASP A N 1
ATOM 4145 C CA . ASP A 1 553 ? -21.958 5.352 42.094 1.00 90.31 553 ASP A CA 1
ATOM 4146 C C . ASP A 1 553 ? -22.636 6.045 43.297 1.00 90.31 553 ASP A C 1
ATOM 4148 O O . ASP A 1 553 ? -23.795 6.463 43.235 1.00 90.31 553 ASP A O 1
ATOM 4152 N N . SER A 1 554 ? -21.871 6.246 44.374 1.00 88.19 554 SER A N 1
ATOM 4153 C CA . SER A 1 554 ? -22.332 6.803 45.661 1.00 88.19 554 SER A CA 1
ATOM 4154 C C . SER A 1 554 ? -22.436 8.343 45.719 1.00 88.19 554 SER A C 1
ATOM 4156 O O . SER A 1 554 ? -22.620 8.907 46.798 1.00 88.19 554 SER A O 1
ATOM 4158 N N . ASP A 1 555 ? -22.294 9.046 44.589 1.00 85.25 555 ASP A N 1
ATOM 4159 C CA . ASP A 1 555 ? -22.170 10.518 44.520 1.00 85.25 555 ASP A CA 1
ATOM 4160 C C . ASP A 1 555 ? -23.459 11.251 44.078 1.00 85.25 555 ASP A C 1
ATOM 4162 O O . ASP A 1 555 ? -23.428 12.443 43.767 1.00 85.25 555 ASP A O 1
ATOM 4166 N N . LEU A 1 556 ? -24.594 10.535 44.039 1.00 85.00 556 LEU A N 1
ATOM 4167 C CA . LEU A 1 556 ? -25.907 10.986 43.539 1.00 85.00 556 LEU A CA 1
ATOM 4168 C C . LEU A 1 556 ? -25.946 11.401 42.049 1.00 85.00 556 LEU A C 1
ATOM 4170 O O . LEU A 1 556 ? -26.988 11.867 41.577 1.00 85.00 556 LEU A O 1
ATOM 4174 N N . SER A 1 557 ? -24.883 11.176 41.261 1.00 85.69 557 SER A N 1
ATOM 4175 C CA . SER A 1 557 ? -24.955 11.306 39.791 1.00 85.69 557 SER A CA 1
ATOM 4176 C C . SER A 1 557 ? -25.934 10.296 39.177 1.00 85.69 557 SER A C 1
ATOM 4178 O O . SER A 1 557 ? -26.543 10.565 38.135 1.00 85.69 557 SER A O 1
ATOM 4180 N N . HIS A 1 558 ? -26.096 9.152 39.847 1.00 89.44 558 HIS A N 1
ATOM 4181 C CA . HIS A 1 558 ? -27.133 8.153 39.628 1.00 89.44 558 HIS A CA 1
ATOM 4182 C C . HIS A 1 558 ? -28.160 8.229 40.764 1.00 89.44 558 HIS A C 1
ATOM 4184 O O . HIS A 1 558 ? -27.798 8.338 41.935 1.00 89.44 558 HIS A O 1
ATOM 4190 N N . ARG A 1 559 ? -29.451 8.200 40.423 1.00 90.00 559 ARG A N 1
ATOM 4191 C CA . ARG A 1 559 ? -30.539 8.406 41.384 1.00 90.00 559 ARG A CA 1
ATOM 4192 C C . ARG A 1 559 ? -31.137 7.072 41.857 1.00 90.00 559 ARG A C 1
ATOM 4194 O O . ARG A 1 559 ? -31.549 6.293 40.995 1.00 90.00 559 ARG A O 1
ATOM 4201 N N . PRO A 1 560 ? -31.282 6.830 43.176 1.00 92.81 560 PRO A N 1
ATOM 4202 C CA . PRO A 1 560 ? -31.916 5.613 43.689 1.00 92.81 560 PRO A CA 1
ATOM 4203 C C . PRO A 1 560 ? -33.332 5.361 43.146 1.00 92.81 560 PRO A C 1
ATOM 4205 O O . PRO A 1 560 ? -33.672 4.223 42.841 1.00 92.81 560 PRO A O 1
ATOM 4208 N N . ASP A 1 561 ? -34.134 6.409 42.920 1.00 92.00 561 ASP A N 1
ATOM 4209 C CA . ASP A 1 561 ? -35.503 6.278 42.393 1.00 92.00 561 ASP A CA 1
ATOM 4210 C C . ASP A 1 561 ? -35.584 5.804 40.927 1.00 92.00 561 ASP A C 1
ATOM 4212 O O . ASP A 1 561 ? -36.660 5.448 40.449 1.00 92.00 561 ASP A O 1
ATOM 4216 N N . GLU A 1 562 ? -34.459 5.736 40.207 1.00 93.62 562 GLU A N 1
ATOM 4217 C CA . GLU A 1 562 ? -34.402 5.126 38.873 1.00 93.62 562 GLU A CA 1
ATOM 4218 C C . GLU A 1 562 ? -34.056 3.621 38.906 1.00 93.62 562 GLU A C 1
ATOM 4220 O O . GLU A 1 562 ? -34.194 2.952 37.879 1.00 93.62 562 GLU A O 1
ATOM 4225 N N . LEU A 1 563 ? -33.681 3.059 40.067 1.00 95.44 563 LEU A N 1
ATOM 4226 C CA . LEU A 1 563 ? -33.325 1.641 40.220 1.00 95.44 563 LEU A CA 1
ATOM 4227 C C . LEU A 1 563 ? -34.438 0.663 39.791 1.00 95.44 563 LEU A C 1
ATOM 4229 O O . LEU A 1 563 ? -34.123 -0.255 39.031 1.00 95.44 563 LEU A O 1
ATOM 4233 N N . PRO A 1 564 ? -35.728 0.837 40.155 1.00 94.81 564 PRO A N 1
ATOM 4234 C CA . PRO A 1 564 ? -36.776 -0.110 39.755 1.00 94.81 564 PRO A CA 1
ATOM 4235 C C . PRO A 1 564 ? -36.885 -0.301 38.233 1.00 94.81 564 PRO A C 1
ATOM 4237 O O . PRO A 1 564 ? -37.143 -1.405 37.762 1.00 94.81 564 PRO A O 1
ATOM 4240 N N . ARG A 1 565 ? -36.601 0.750 37.450 1.00 94.19 565 ARG A N 1
ATOM 4241 C CA . ARG A 1 565 ? -36.589 0.730 35.974 1.00 94.19 565 ARG A CA 1
ATOM 4242 C C . ARG A 1 565 ? -35.437 -0.113 35.413 1.00 94.19 565 ARG A C 1
ATOM 4244 O O . ARG A 1 565 ? -35.580 -0.762 34.378 1.00 94.19 565 ARG A O 1
ATOM 4251 N N . LEU A 1 566 ? -34.291 -0.095 36.094 1.00 95.12 566 LEU A N 1
ATOM 4252 C CA . LEU A 1 566 ? -33.116 -0.894 35.754 1.00 95.12 566 LEU A CA 1
ATOM 4253 C C . LEU A 1 566 ? -33.360 -2.382 36.060 1.00 95.12 566 LEU A C 1
ATOM 4255 O O . LEU A 1 566 ? -33.029 -3.238 35.240 1.00 95.12 566 LEU A O 1
ATOM 4259 N N . LEU A 1 567 ? -34.002 -2.674 37.199 1.00 95.38 567 LEU A N 1
ATOM 4260 C CA . LEU A 1 567 ? -34.401 -4.027 37.603 1.00 95.38 567 LEU A CA 1
ATOM 4261 C C . LEU A 1 567 ? -35.493 -4.605 36.685 1.00 95.38 567 LEU A C 1
ATOM 4263 O O . LEU A 1 567 ? -35.379 -5.753 36.259 1.00 95.38 567 LEU A O 1
ATOM 4267 N N . GLU A 1 568 ? -36.499 -3.811 36.295 1.00 94.50 568 GLU A N 1
ATOM 4268 C CA . GLU A 1 568 ? -37.520 -4.235 35.322 1.00 94.50 568 GLU A CA 1
ATOM 4269 C C . GLU A 1 568 ? -36.871 -4.667 34.000 1.00 94.50 568 GLU A C 1
ATOM 4271 O O . GLU A 1 568 ? -37.162 -5.743 33.477 1.00 94.50 568 GLU A O 1
ATOM 4276 N N . ALA A 1 569 ? -35.934 -3.878 33.473 1.00 94.50 569 ALA A N 1
ATOM 4277 C CA . ALA A 1 569 ? -35.209 -4.236 32.260 1.00 94.50 569 ALA A CA 1
ATOM 4278 C C . ALA A 1 569 ? -34.332 -5.497 32.439 1.00 94.50 569 ALA A C 1
ATOM 4280 O O . ALA A 1 569 ? -34.166 -6.260 31.482 1.00 94.50 569 ALA A O 1
ATOM 4281 N N . ALA A 1 570 ? -33.807 -5.759 33.644 1.00 95.19 570 ALA A N 1
ATOM 4282 C CA . ALA A 1 570 ? -32.994 -6.946 33.939 1.00 95.19 570 ALA A CA 1
ATOM 4283 C C . ALA A 1 570 ? -33.807 -8.253 33.882 1.00 95.19 570 ALA A C 1
ATOM 4285 O O . ALA A 1 570 ? -33.248 -9.327 33.651 1.00 95.19 570 ALA A O 1
ATOM 4286 N N . THR A 1 571 ? -35.142 -8.176 33.954 1.00 94.19 571 THR A N 1
ATOM 4287 C CA . THR A 1 571 ? -36.009 -9.329 33.657 1.00 94.19 571 THR A CA 1
ATOM 4288 C C . THR A 1 571 ? -35.832 -9.844 32.221 1.00 94.19 571 THR A C 1
ATOM 4290 O O . THR A 1 571 ? -36.007 -11.037 31.996 1.00 94.19 571 THR A O 1
ATOM 4293 N N . ARG A 1 572 ? -35.409 -8.998 31.265 1.00 93.56 572 ARG A N 1
ATOM 4294 C CA . ARG A 1 572 ? -35.289 -9.324 29.824 1.00 93.56 572 ARG A CA 1
ATOM 4295 C C . ARG A 1 572 ? -33.848 -9.428 29.312 1.00 93.56 572 ARG A C 1
ATOM 4297 O O . ARG A 1 572 ? -33.628 -9.807 28.162 1.00 93.56 572 ARG A O 1
ATOM 4304 N N . HIS A 1 573 ? -32.858 -9.068 30.129 1.00 95.31 573 HIS A N 1
ATOM 4305 C CA . HIS A 1 573 ? -31.458 -8.986 29.708 1.00 95.31 573 HIS A CA 1
ATOM 4306 C C . HIS A 1 573 ? -30.489 -9.547 30.752 1.00 95.31 573 HIS A C 1
ATOM 4308 O O . HIS A 1 573 ? -30.713 -9.433 31.952 1.00 95.31 573 HIS A O 1
ATOM 4314 N N . HIS A 1 574 ? -29.389 -10.134 30.279 1.00 96.31 574 HIS A N 1
ATOM 4315 C CA . HIS A 1 574 ? -28.285 -10.621 31.115 1.00 96.31 574 HIS A CA 1
ATOM 4316 C C . HIS A 1 574 ? -27.513 -9.473 31.781 1.00 96.31 574 HIS A C 1
ATOM 4318 O O . HIS A 1 574 ? -27.052 -9.596 32.915 1.00 96.31 574 HIS A O 1
ATOM 4324 N N . LEU A 1 575 ? -27.396 -8.353 31.064 1.00 97.00 575 LEU A N 1
ATOM 4325 C CA . LEU A 1 575 ? -26.805 -7.103 31.525 1.00 97.00 575 LEU A CA 1
ATOM 4326 C C . LEU A 1 575 ? -27.685 -5.938 31.068 1.00 97.00 575 LEU A C 1
ATOM 4328 O O . LEU A 1 575 ? -27.973 -5.813 29.878 1.00 97.00 575 LEU A O 1
ATOM 4332 N N . VAL A 1 576 ? -28.067 -5.059 31.990 1.00 97.69 576 VAL A N 1
ATOM 4333 C CA . VAL A 1 576 ? -28.707 -3.777 31.677 1.00 97.69 576 VAL A CA 1
ATOM 4334 C C . VAL A 1 576 ? -27.817 -2.628 32.099 1.00 97.69 576 VAL A C 1
ATOM 4336 O O . VAL A 1 576 ? -27.271 -2.619 33.199 1.00 97.69 576 VAL A O 1
ATOM 4339 N N . ILE A 1 577 ? -27.724 -1.629 31.229 1.00 97.56 577 ILE A N 1
ATOM 4340 C CA . ILE A 1 577 ? -26.994 -0.394 31.479 1.00 97.56 577 ILE A CA 1
ATOM 4341 C C . ILE A 1 577 ? -27.991 0.760 31.568 1.00 97.56 577 ILE A C 1
ATOM 4343 O O . ILE A 1 577 ? -28.783 0.985 30.651 1.00 97.56 577 ILE A O 1
ATOM 4347 N N . GLY A 1 578 ? -27.934 1.522 32.656 1.00 96.62 578 GLY A N 1
ATOM 4348 C CA . GLY A 1 578 ? -28.603 2.808 32.768 1.00 96.62 578 GLY A CA 1
ATOM 4349 C C . GLY A 1 578 ? -27.966 3.787 31.786 1.00 96.62 578 GLY A C 1
ATOM 4350 O O . GLY A 1 578 ? -26.844 4.238 32.001 1.00 96.62 578 GLY A O 1
ATOM 4351 N N . SER A 1 579 ? -28.649 4.098 30.690 1.00 95.94 579 SER A N 1
ATOM 4352 C CA . SER A 1 579 ? -28.096 4.803 29.536 1.00 95.94 579 SER A CA 1
ATOM 4353 C C . SER A 1 579 ? -28.594 6.242 29.428 1.00 95.94 579 SER A C 1
ATOM 4355 O O . SER A 1 579 ? -29.794 6.531 29.444 1.00 95.94 579 SER A O 1
ATOM 4357 N N . ARG A 1 580 ? -27.643 7.166 29.263 1.00 94.38 580 ARG A N 1
ATOM 4358 C CA . ARG A 1 580 ? -27.885 8.604 29.058 1.00 94.38 580 ARG A CA 1
ATOM 4359 C C . ARG A 1 580 ? -28.242 8.951 27.610 1.00 94.38 580 ARG A C 1
ATOM 4361 O O . ARG A 1 580 ? -28.576 10.101 27.324 1.00 94.38 580 ARG A O 1
ATOM 4368 N N . TYR A 1 581 ? -28.094 7.997 26.685 1.00 93.88 581 TYR A N 1
ATOM 4369 C CA . TYR A 1 581 ? -28.107 8.241 25.237 1.00 93.88 581 TYR A CA 1
ATOM 4370 C C . TYR A 1 581 ? -29.153 7.424 24.461 1.00 93.88 581 TYR A C 1
ATOM 4372 O O . TYR A 1 581 ? -29.150 7.453 23.229 1.00 93.88 581 TYR A O 1
ATOM 4380 N N . VAL A 1 582 ? -30.076 6.766 25.168 1.00 94.06 582 VAL A N 1
ATOM 4381 C CA . VAL A 1 582 ? -31.316 6.187 24.617 1.00 94.06 582 VAL A CA 1
ATOM 4382 C C . VAL A 1 582 ? -32.510 7.134 24.793 1.00 94.06 582 VAL A C 1
ATOM 4384 O O . VAL A 1 582 ? -32.425 8.146 25.490 1.00 94.06 582 VAL A O 1
ATOM 4387 N N . HIS A 1 583 ? -33.643 6.821 24.157 1.00 92.25 583 HIS A N 1
ATOM 4388 C CA . HIS A 1 583 ? -34.876 7.597 24.308 1.00 92.25 583 HIS A CA 1
ATOM 4389 C C . HIS A 1 583 ? -35.355 7.607 25.771 1.00 92.25 583 HIS A C 1
ATOM 4391 O O . HIS A 1 583 ? -35.421 6.559 26.406 1.00 92.25 583 HIS A O 1
ATOM 4397 N N . GLY A 1 584 ? -35.665 8.793 26.303 1.00 90.62 584 GLY A N 1
ATOM 4398 C CA . GLY A 1 584 ? -35.975 9.012 27.722 1.00 90.62 584 GLY A CA 1
ATOM 4399 C C . GLY A 1 584 ? -34.748 9.221 28.624 1.00 90.62 584 GLY A C 1
ATOM 4400 O O . GLY A 1 584 ? -34.904 9.694 29.745 1.00 90.62 584 GLY A O 1
ATOM 4401 N N . GLY A 1 585 ? -33.533 8.917 28.151 1.00 91.62 585 GLY A N 1
ATOM 4402 C CA . GLY A 1 585 ? -32.292 9.210 28.868 1.00 91.62 585 GLY A CA 1
ATOM 4403 C C . GLY A 1 585 ? -31.921 10.692 28.777 1.00 91.62 585 GLY A C 1
ATOM 4404 O O . GLY A 1 585 ? -32.193 11.353 27.771 1.00 91.62 585 GLY A O 1
ATOM 4405 N N . SER A 1 586 ? -31.292 11.234 29.821 1.00 91.75 586 SER A N 1
ATOM 4406 C CA . SER A 1 586 ? -30.881 12.639 29.857 1.00 91.75 586 SER A CA 1
ATOM 4407 C C . SER A 1 586 ? -29.564 12.871 30.601 1.00 91.75 586 SER A C 1
ATOM 4409 O O . SER A 1 586 ? -29.126 12.074 31.432 1.00 91.75 586 SER A O 1
ATOM 4411 N N . VAL A 1 587 ? -28.921 13.998 30.285 1.00 89.12 587 VAL A N 1
ATOM 4412 C CA . VAL A 1 587 ? -27.773 14.530 31.026 1.00 89.12 587 VAL A CA 1
ATOM 4413 C C . VAL A 1 587 ? -28.064 15.982 31.358 1.00 89.12 587 VAL A C 1
ATOM 4415 O O . VAL A 1 587 ? -28.406 16.765 30.472 1.00 89.12 587 VAL A O 1
ATOM 4418 N N . THR A 1 588 ? -27.901 16.341 32.624 1.00 85.88 588 THR A N 1
ATOM 4419 C CA . THR A 1 588 ? -28.118 17.695 33.142 1.00 85.88 588 THR A CA 1
ATOM 4420 C C . THR A 1 588 ? -26.832 18.244 33.759 1.00 85.88 588 THR A C 1
ATOM 4422 O O . THR A 1 588 ? -25.943 17.491 34.157 1.00 85.88 588 THR A O 1
ATOM 4425 N N . ASN A 1 589 ? -26.706 19.571 33.768 1.00 82.12 589 ASN A N 1
ATOM 4426 C CA . ASN A 1 589 ? -25.561 20.360 34.246 1.00 82.12 589 ASN A CA 1
ATOM 4427 C C . ASN A 1 589 ? -24.210 20.179 33.510 1.00 82.12 589 ASN A C 1
ATOM 4429 O O . ASN A 1 589 ? -23.385 21.082 33.580 1.00 82.12 589 ASN A O 1
ATOM 4433 N N . TRP A 1 590 ? -23.998 19.128 32.705 1.00 81.75 590 TRP A N 1
ATOM 4434 C CA . TRP A 1 590 ? -22.759 18.980 31.920 1.00 81.75 590 TRP A CA 1
ATOM 4435 C C . TRP A 1 590 ? -22.557 20.079 30.867 1.00 81.75 590 TRP A C 1
ATOM 4437 O O . TRP A 1 590 ? -23.458 20.427 30.098 1.00 81.75 590 TRP A O 1
ATOM 4447 N N . SER A 1 591 ? -21.303 20.509 30.707 1.00 84.19 591 SER A N 1
ATOM 4448 C CA . SER A 1 591 ? -20.886 21.337 29.572 1.00 84.19 591 SER A CA 1
ATOM 4449 C C . SER A 1 591 ? -21.069 20.616 28.225 1.00 84.19 591 SER A C 1
ATOM 4451 O O . SER A 1 591 ? -20.896 19.397 28.103 1.00 84.19 591 SER A O 1
ATOM 4453 N N . ARG A 1 592 ? -21.364 21.378 27.159 1.00 85.62 592 ARG A N 1
ATOM 4454 C CA . ARG A 1 592 ? -21.563 20.828 25.800 1.00 85.62 592 ARG A CA 1
ATOM 4455 C C . ARG A 1 592 ? -20.358 20.016 25.305 1.00 85.62 592 ARG A C 1
ATOM 4457 O O . ARG A 1 592 ? -20.545 19.003 24.636 1.00 85.62 592 ARG A O 1
ATOM 4464 N N . SER A 1 593 ? -19.137 20.422 25.663 1.00 79.94 593 SER A N 1
ATOM 4465 C CA . SER A 1 593 ? -17.906 19.695 25.330 1.00 79.94 593 SER A CA 1
ATOM 4466 C C . SER A 1 593 ? -17.795 18.358 26.070 1.00 79.94 593 SER A C 1
ATOM 4468 O O . SER A 1 593 ? -17.398 17.370 25.455 1.00 79.94 593 SER A O 1
ATOM 4470 N N . ARG A 1 594 ? -18.209 18.280 27.344 1.00 82.62 594 ARG A N 1
ATOM 4471 C CA . ARG A 1 594 ? -18.251 17.022 28.113 1.00 82.62 594 ARG A CA 1
ATOM 4472 C C . ARG A 1 594 ? -19.277 16.040 27.534 1.00 82.62 594 ARG A C 1
ATOM 4474 O O . ARG A 1 594 ? -18.969 14.860 27.373 1.00 82.62 594 ARG A O 1
ATOM 4481 N N . VAL A 1 595 ? -20.458 16.529 27.138 1.00 86.62 595 VAL A N 1
ATOM 4482 C CA . VAL A 1 595 ? -21.475 15.718 26.437 1.00 86.62 595 VAL A CA 1
ATOM 4483 C C . VAL A 1 595 ? -20.947 15.207 25.093 1.00 86.62 595 VAL A C 1
ATOM 4485 O O . VAL A 1 595 ? -21.084 14.020 24.797 1.00 86.62 595 VAL A O 1
ATOM 4488 N N . ALA A 1 596 ? -20.313 16.071 24.292 1.00 86.44 596 ALA A N 1
ATOM 4489 C CA . ALA A 1 596 ? -19.729 15.685 23.008 1.00 86.44 596 ALA A CA 1
ATOM 4490 C C . ALA A 1 596 ? -18.613 14.637 23.167 1.00 86.44 596 ALA A C 1
ATOM 4492 O O . ALA A 1 596 ? -18.606 13.648 22.438 1.00 86.44 596 ALA A O 1
ATOM 4493 N N . LEU A 1 597 ? -17.722 14.807 24.151 1.00 86.50 597 LEU A N 1
ATOM 4494 C CA . LEU A 1 597 ? -16.636 13.868 24.445 1.00 86.50 597 LEU A CA 1
ATOM 4495 C C . LEU A 1 597 ? -17.160 12.478 24.837 1.00 86.50 597 LEU A C 1
ATOM 4497 O O . LEU A 1 597 ? -16.665 11.477 24.327 1.00 86.50 597 LEU A O 1
ATOM 4501 N N . SER A 1 598 ? -18.182 12.407 25.693 1.00 88.31 598 SER A N 1
ATOM 4502 C CA . SER A 1 598 ? -18.791 11.133 26.105 1.00 88.31 598 SER A CA 1
ATOM 4503 C C . SER A 1 598 ? -19.524 10.437 24.950 1.00 88.31 598 SER A C 1
ATOM 4505 O O . SER A 1 598 ? -19.333 9.242 24.720 1.00 88.31 598 SER A O 1
ATOM 4507 N N . LYS A 1 599 ? -20.290 11.186 24.140 1.00 91.00 599 LYS A N 1
ATOM 4508 C CA . LYS A 1 599 ? -20.914 10.645 22.918 1.00 91.00 599 LYS A CA 1
ATOM 4509 C C . LYS A 1 599 ? -19.870 10.138 21.918 1.00 91.00 599 LYS A C 1
ATOM 4511 O O . LYS A 1 599 ? -20.052 9.062 21.356 1.00 91.00 599 LYS A O 1
ATOM 4516 N N . ALA A 1 600 ? -18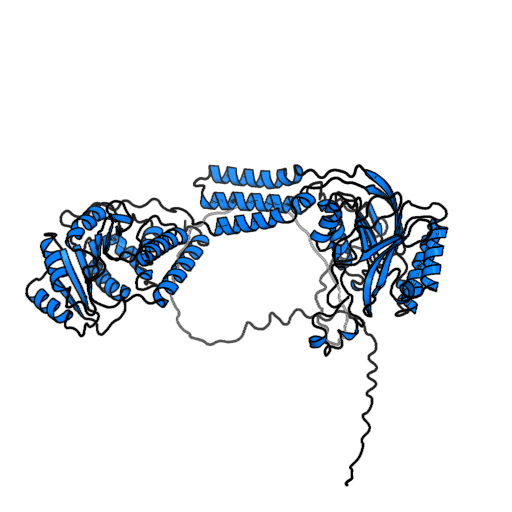.770 10.869 21.729 1.00 89.88 600 ALA A N 1
ATOM 4517 C CA . ALA A 1 600 ? -17.668 10.452 20.865 1.00 89.88 600 ALA A CA 1
ATOM 4518 C C . ALA A 1 600 ? -16.954 9.198 21.398 1.00 89.88 600 ALA A C 1
ATOM 4520 O O . ALA A 1 600 ? -16.681 8.290 20.620 1.00 89.88 600 ALA A O 1
ATOM 4521 N N . GLY A 1 601 ? -16.707 9.109 22.710 1.00 90.50 601 GLY A N 1
ATOM 4522 C CA . GLY A 1 601 ? -16.110 7.934 23.352 1.00 90.50 601 GLY A CA 1
ATOM 4523 C C . GLY A 1 601 ? -16.974 6.677 23.222 1.00 90.50 601 GLY A C 1
ATOM 4524 O O . GLY A 1 601 ? -16.469 5.625 22.836 1.00 90.50 601 GLY A O 1
ATOM 4525 N N . ASN A 1 602 ? -18.286 6.793 23.451 1.00 93.31 602 ASN A N 1
ATOM 4526 C CA . ASN A 1 602 ? -19.230 5.693 23.245 1.00 93.31 602 ASN A CA 1
ATOM 4527 C C . ASN A 1 602 ? -19.336 5.290 21.761 1.00 93.31 602 ASN A C 1
ATOM 4529 O O . ASN A 1 602 ? -19.253 4.106 21.446 1.00 93.31 602 ASN A O 1
ATOM 4533 N N . LEU A 1 603 ? -19.447 6.248 20.830 1.00 92.06 603 LEU A N 1
ATOM 4534 C CA . LEU A 1 603 ? -19.452 5.969 19.386 1.00 92.06 603 LEU A CA 1
ATOM 4535 C C . LEU A 1 603 ? -18.163 5.261 18.937 1.00 92.06 603 LEU A C 1
ATOM 4537 O O . LEU A 1 603 ? -18.215 4.296 18.173 1.00 92.06 603 LEU A O 1
ATOM 4541 N N . TYR A 1 604 ? -17.017 5.714 19.444 1.00 91.56 604 TYR A N 1
ATOM 4542 C CA . TYR A 1 604 ? -15.718 5.104 19.199 1.00 91.56 604 TYR A CA 1
ATOM 4543 C C . TYR A 1 604 ? -15.653 3.671 19.738 1.00 91.56 604 TYR A C 1
ATOM 4545 O O . TYR A 1 604 ? -15.252 2.771 19.004 1.00 91.56 604 TYR A O 1
ATOM 4553 N N . ALA A 1 605 ? -16.112 3.427 20.970 1.00 91.44 605 ALA A N 1
ATOM 4554 C CA . ALA A 1 605 ? -16.183 2.082 21.533 1.00 91.44 605 ALA A CA 1
ATOM 4555 C C . ALA A 1 605 ? -17.076 1.165 20.680 1.00 91.44 605 ALA A C 1
ATOM 4557 O O . ALA A 1 605 ? -16.616 0.099 20.264 1.00 91.44 605 ALA A O 1
ATOM 4558 N N . ARG A 1 606 ? -18.309 1.589 20.356 1.00 90.12 606 ARG A N 1
ATOM 4559 C CA . ARG A 1 606 ? -19.241 0.839 19.487 1.00 90.12 606 ARG A CA 1
ATOM 4560 C C . ARG A 1 606 ? -18.591 0.461 18.161 1.00 90.12 606 ARG A C 1
ATOM 4562 O O . ARG A 1 606 ? -18.641 -0.701 17.761 1.00 90.12 606 ARG A O 1
ATOM 4569 N N . PHE A 1 607 ? -17.925 1.416 17.507 1.00 87.81 607 PHE A N 1
ATOM 4570 C CA . PHE A 1 607 ? -17.207 1.170 16.259 1.00 87.81 607 PHE A CA 1
ATOM 4571 C C . PHE A 1 607 ? -16.009 0.229 16.448 1.00 87.81 607 PHE A C 1
ATOM 4573 O O . PHE A 1 607 ? -15.832 -0.714 15.683 1.00 87.81 607 PHE A O 1
ATOM 4580 N N . CYS A 1 608 ? -15.165 0.424 17.457 1.00 88.44 608 CYS A N 1
ATOM 4581 C CA . CYS A 1 608 ? -14.001 -0.435 17.657 1.00 88.44 608 CYS A CA 1
ATOM 4582 C C . CYS A 1 608 ? -14.387 -1.871 18.021 1.00 88.44 608 CYS A C 1
ATOM 4584 O O . CYS A 1 608 ? -13.753 -2.799 17.524 1.00 88.44 608 CYS A O 1
ATOM 4586 N N . LEU A 1 609 ? -15.423 -2.073 18.830 1.00 88.12 609 LEU A N 1
ATOM 4587 C CA . LEU A 1 609 ? -15.748 -3.374 19.420 1.00 88.12 609 LEU A CA 1
ATOM 4588 C C . LEU A 1 609 ? -16.940 -4.081 18.747 1.00 88.12 609 LEU A C 1
ATOM 4590 O O . LEU A 1 609 ? -17.150 -5.267 18.979 1.00 88.12 609 LEU A O 1
ATOM 4594 N N . GLY A 1 610 ? -17.679 -3.396 17.867 1.00 85.12 610 GLY A N 1
ATOM 4595 C CA . GLY A 1 610 ? -18.761 -3.983 17.065 1.00 85.12 610 GLY A CA 1
ATOM 4596 C C . GLY A 1 610 ? -20.039 -4.289 17.850 1.00 85.12 610 GLY A C 1
ATOM 4597 O O . GLY A 1 610 ? -20.788 -5.183 17.454 1.00 85.12 610 GLY A O 1
ATOM 4598 N N . PHE A 1 611 ? -20.264 -3.574 18.955 1.00 87.62 611 PHE A N 1
ATOM 4599 C CA . PHE A 1 611 ? -21.392 -3.762 19.867 1.00 87.62 611 PHE A CA 1
ATOM 4600 C C . PHE A 1 611 ? -22.411 -2.626 19.812 1.00 87.62 611 PHE A C 1
ATOM 4602 O O . PHE A 1 611 ? -22.086 -1.480 19.495 1.00 87.62 611 PHE A O 1
ATOM 4609 N N . ASP A 1 612 ? -23.663 -2.969 20.105 1.00 87.31 612 ASP A N 1
ATOM 4610 C CA . ASP A 1 612 ? -24.817 -2.094 19.918 1.00 87.31 612 ASP A CA 1
ATOM 4611 C C . ASP A 1 612 ? -25.357 -1.579 21.256 1.00 87.31 612 ASP A C 1
ATOM 4613 O O . ASP A 1 612 ? -26.431 -1.963 21.703 1.00 87.31 612 ASP A O 1
ATOM 4617 N N . VAL A 1 613 ? -24.544 -0.755 21.922 1.00 91.75 613 VAL A N 1
ATOM 4618 C CA . VAL A 1 613 ? -24.843 -0.132 23.220 1.00 91.75 613 VAL A CA 1
ATOM 4619 C C . VAL A 1 613 ? -24.468 1.343 23.145 1.00 91.75 613 VAL A C 1
ATOM 4621 O O . VAL A 1 613 ? -23.327 1.678 22.830 1.00 91.75 613 VAL A O 1
ATOM 4624 N N . HIS A 1 614 ? -25.416 2.234 23.415 1.00 94.06 614 HIS A N 1
ATOM 4625 C CA . HIS A 1 614 ? -25.270 3.681 23.277 1.00 94.06 614 HIS A CA 1
ATOM 4626 C C . HIS A 1 614 ? -24.453 4.305 24.410 1.00 94.06 614 HIS A C 1
ATOM 4628 O O . HIS A 1 614 ? -23.812 5.332 24.172 1.00 94.06 614 HIS A O 1
ATOM 4634 N N . ASP A 1 615 ? -24.435 3.698 25.602 1.00 94.25 615 ASP A N 1
ATOM 4635 C CA . ASP A 1 615 ? -23.740 4.249 26.768 1.00 94.25 615 ASP A CA 1
ATOM 4636 C C . ASP A 1 615 ? -22.911 3.246 27.594 1.00 94.25 615 ASP A C 1
ATOM 4638 O O . ASP A 1 615 ? -23.067 3.094 28.806 1.00 94.25 615 ASP A O 1
ATOM 4642 N N . ALA A 1 616 ? -21.940 2.609 26.942 1.00 93.00 616 ALA A N 1
ATOM 4643 C CA . ALA A 1 616 ? -20.992 1.662 27.536 1.00 93.00 616 ALA A CA 1
ATOM 4644 C C . ALA A 1 616 ? -20.064 2.237 28.634 1.00 93.00 616 ALA A C 1
ATOM 4646 O O . ALA A 1 616 ? -19.230 1.508 29.169 1.00 93.00 616 ALA A O 1
ATOM 4647 N N . THR A 1 617 ? -20.183 3.525 28.971 1.00 91.31 617 THR A N 1
ATOM 4648 C CA . THR A 1 617 ? -19.395 4.205 30.017 1.00 91.31 617 THR A CA 1
ATOM 4649 C C . THR A 1 617 ? -20.207 4.591 31.255 1.00 91.31 617 THR A C 1
ATOM 4651 O O . THR A 1 617 ? -19.651 5.181 32.179 1.00 91.31 617 THR A O 1
ATOM 4654 N N . SER A 1 618 ? -21.510 4.297 31.289 1.00 91.50 618 SER A N 1
ATOM 4655 C CA . SER A 1 618 ? -22.335 4.492 32.485 1.00 91.50 618 SER A CA 1
ATOM 4656 C C . SER A 1 618 ? -22.034 3.426 33.544 1.00 91.50 618 SER A C 1
ATOM 4658 O O . SER A 1 618 ? -21.901 2.251 33.191 1.00 91.50 618 SER A O 1
ATOM 4660 N N . GLY A 1 619 ? -21.939 3.849 34.809 1.00 90.56 619 GLY A N 1
ATOM 4661 C CA . GLY A 1 619 ? -21.671 3.021 35.992 1.00 90.56 619 GLY A CA 1
ATOM 4662 C C . GLY A 1 619 ? -22.923 2.686 36.808 1.00 90.56 619 GLY A C 1
ATOM 4663 O O . GLY A 1 619 ? -22.804 2.347 37.975 1.00 90.56 619 GLY A O 1
ATOM 4664 N N . PHE A 1 620 ? -24.118 2.799 36.215 1.00 95.25 620 PHE A N 1
ATOM 4665 C CA . PHE A 1 620 ? -25.358 2.305 36.817 1.00 95.25 620 PHE A CA 1
ATOM 4666 C C . PHE A 1 620 ? -25.857 1.107 36.024 1.00 95.25 620 PHE A C 1
ATOM 4668 O O . PHE A 1 620 ? -26.267 1.257 34.869 1.00 95.25 620 PHE A O 1
ATOM 4675 N N . ARG A 1 621 ? -25.727 -0.093 36.590 1.00 97.50 621 ARG A N 1
ATOM 4676 C CA . ARG A 1 621 ? -25.879 -1.354 35.850 1.00 97.50 621 ARG A CA 1
ATOM 4677 C C . ARG A 1 621 ? -26.505 -2.439 36.697 1.00 97.50 621 ARG A C 1
ATOM 4679 O O . ARG A 1 621 ? -26.245 -2.494 37.889 1.00 97.50 621 ARG A O 1
ATOM 4686 N N . ALA A 1 622 ? -27.267 -3.321 36.064 1.00 97.75 622 ALA A N 1
ATOM 4687 C CA . ALA A 1 622 ? -27.754 -4.552 36.671 1.00 97.75 622 ALA A CA 1
ATOM 4688 C C . ALA A 1 622 ? -27.212 -5.749 35.882 1.00 97.75 622 ALA A C 1
ATOM 4690 O O . ALA A 1 622 ? -27.427 -5.850 34.672 1.00 97.75 622 ALA A O 1
ATOM 4691 N N . TYR A 1 623 ? -26.513 -6.644 36.572 1.00 98.00 623 TYR A N 1
ATOM 4692 C CA . TYR A 1 623 ? -26.016 -7.912 36.050 1.00 98.00 623 TYR A CA 1
ATOM 4693 C C . TYR A 1 623 ? -26.822 -9.043 36.683 1.00 98.00 623 TYR A C 1
ATOM 4695 O O . TYR A 1 623 ? -26.986 -9.077 37.903 1.00 98.00 623 TYR A O 1
ATOM 4703 N N . ARG A 1 624 ? -27.274 -10.001 35.875 1.00 97.12 624 ARG A N 1
ATOM 4704 C CA . ARG A 1 624 ? -27.725 -11.295 36.400 1.00 97.12 624 ARG A CA 1
ATOM 4705 C C . ARG A 1 624 ? -26.527 -12.097 36.897 1.00 97.12 624 ARG A C 1
ATOM 4707 O O . ARG A 1 624 ? -25.464 -12.026 36.278 1.00 97.12 624 ARG A O 1
ATOM 4714 N N . ARG A 1 625 ? -26.671 -12.855 37.986 1.00 96.00 625 ARG A N 1
ATOM 4715 C CA . ARG A 1 625 ? -25.546 -13.588 38.593 1.00 96.00 625 ARG A CA 1
ATOM 4716 C C . ARG A 1 625 ? -24.863 -14.532 37.599 1.00 96.00 625 ARG A C 1
ATOM 4718 O O . ARG A 1 625 ? -23.645 -14.477 37.475 1.00 96.00 625 ARG A O 1
ATOM 4725 N N . GLU A 1 626 ? -25.621 -15.321 36.842 1.00 94.62 626 GLU A N 1
ATOM 4726 C CA . GLU A 1 626 ? -25.083 -16.245 35.834 1.00 94.62 626 GLU A CA 1
ATOM 4727 C C . GLU A 1 626 ? -24.292 -15.521 34.730 1.00 94.62 626 GLU A C 1
ATOM 4729 O O . GLU A 1 626 ? -23.251 -15.992 34.276 1.00 94.62 626 GLU A O 1
ATOM 4734 N N . ALA A 1 627 ? -24.734 -14.320 34.347 1.00 95.06 627 ALA A N 1
ATOM 4735 C CA . ALA A 1 627 ? -24.027 -13.479 33.389 1.00 95.06 627 ALA A CA 1
ATOM 4736 C C . ALA A 1 627 ? -22.738 -12.904 33.988 1.00 95.06 627 ALA A C 1
ATOM 4738 O O . ALA A 1 627 ? -21.699 -12.873 33.329 1.00 95.06 627 ALA A O 1
ATOM 4739 N N . LEU A 1 628 ? -22.809 -12.443 35.238 1.00 95.62 628 LEU A N 1
ATOM 4740 C CA . LEU A 1 628 ? -21.688 -11.857 35.960 1.00 95.62 628 LEU A CA 1
ATOM 4741 C C . LEU A 1 628 ? -20.562 -12.875 36.167 1.00 95.62 628 LEU A C 1
ATOM 4743 O O . LEU A 1 628 ? -19.409 -12.546 35.894 1.00 95.62 628 LEU A O 1
ATOM 4747 N N . GLU A 1 629 ? -20.906 -14.105 36.566 1.00 95.31 629 GLU A N 1
ATOM 4748 C CA . GLU A 1 629 ? -19.986 -15.241 36.706 1.00 95.31 629 GLU A CA 1
ATOM 4749 C C . GLU A 1 629 ? -19.156 -15.456 35.429 1.00 95.31 629 GLU A C 1
ATOM 4751 O O . GLU A 1 629 ? -17.925 -15.479 35.495 1.00 95.31 629 GLU A O 1
ATOM 4756 N N . GLU A 1 630 ? -19.793 -15.529 34.253 1.00 94.50 630 GLU A N 1
ATOM 4757 C CA . GLU A 1 630 ? -19.074 -15.675 32.977 1.00 94.50 630 GLU A CA 1
ATOM 4758 C C . GLU A 1 630 ? -18.252 -14.430 32.599 1.00 94.50 630 GLU A C 1
ATOM 4760 O O . GLU A 1 630 ? -17.129 -14.546 32.098 1.00 94.50 630 GLU A O 1
ATOM 4765 N N . ILE A 1 631 ? -18.785 -13.226 32.836 1.00 94.12 631 ILE A N 1
ATOM 4766 C CA . ILE A 1 631 ? -18.123 -11.958 32.492 1.00 94.12 631 ILE A CA 1
ATOM 4767 C C . ILE A 1 631 ? -16.822 -11.775 33.293 1.00 94.12 631 ILE A C 1
ATOM 4769 O O . ILE A 1 631 ? -15.818 -11.320 32.729 1.00 94.12 631 ILE A O 1
ATOM 4773 N N . ILE A 1 632 ? -16.805 -12.126 34.584 1.00 94.25 632 ILE A N 1
ATOM 4774 C CA . ILE A 1 632 ? -15.638 -11.928 35.466 1.00 94.25 632 ILE A CA 1
ATOM 4775 C C . ILE A 1 632 ? -14.724 -13.159 35.585 1.00 94.25 632 ILE A C 1
ATOM 4777 O O . ILE A 1 632 ? -13.667 -13.060 36.201 1.00 94.25 632 ILE A O 1
ATOM 4781 N N . ALA A 1 633 ? -15.056 -14.286 34.939 1.00 92.00 633 ALA A N 1
ATOM 4782 C CA . ALA A 1 633 ? -14.273 -15.532 34.976 1.00 92.00 633 ALA A CA 1
ATOM 4783 C C . ALA A 1 633 ? -12.794 -15.394 34.542 1.00 92.00 633 ALA A C 1
ATOM 4785 O O . ALA A 1 633 ? -11.967 -16.252 34.853 1.00 92.00 633 ALA A O 1
ATOM 4786 N N . ALA A 1 634 ? -12.445 -14.326 33.819 1.00 87.62 634 ALA A N 1
ATOM 4787 C CA . ALA A 1 634 ? -11.067 -13.948 33.512 1.00 87.62 634 ALA A CA 1
ATOM 4788 C C . ALA A 1 634 ? -10.689 -12.632 34.222 1.00 87.62 634 ALA A C 1
ATOM 4790 O O . ALA A 1 634 ? -11.529 -11.731 34.279 1.00 87.62 634 ALA A O 1
ATOM 4791 N N . PRO A 1 635 ? -9.430 -12.436 34.664 1.00 87.38 635 PRO A N 1
ATOM 4792 C CA . PRO A 1 635 ? -9.000 -11.191 35.303 1.00 87.38 635 PRO A CA 1
ATOM 4793 C C . PRO A 1 635 ? -9.345 -9.953 34.470 1.00 87.38 635 PRO A C 1
ATOM 4795 O O . PRO A 1 635 ? -9.108 -9.932 33.259 1.00 87.38 635 PRO A O 1
ATOM 4798 N N . ILE A 1 636 ? -9.925 -8.938 35.107 1.00 87.44 636 ILE A N 1
ATOM 4799 C CA . ILE A 1 636 ? -10.247 -7.640 34.498 1.00 87.44 636 ILE A CA 1
ATOM 4800 C C . ILE A 1 636 ? -8.940 -6.927 34.121 1.00 87.44 636 ILE A C 1
ATOM 4802 O O . ILE A 1 636 ? -8.003 -6.885 34.916 1.00 87.44 636 ILE A O 1
ATOM 4806 N N . ALA A 1 637 ? -8.858 -6.390 32.901 1.00 82.62 637 ALA A N 1
ATOM 4807 C CA . ALA A 1 637 ? -7.626 -5.826 32.345 1.00 82.62 637 ALA A CA 1
ATOM 4808 C C . ALA A 1 637 ? -7.566 -4.287 32.382 1.00 82.62 637 ALA A C 1
ATOM 4810 O O . ALA A 1 637 ? -6.607 -3.706 31.871 1.00 82.62 637 ALA A O 1
ATOM 4811 N N . SER A 1 638 ? -8.584 -3.624 32.932 1.00 83.69 638 SER A N 1
ATOM 4812 C CA . SER A 1 638 ? -8.736 -2.167 32.919 1.00 83.69 638 SER A CA 1
ATOM 4813 C C . SER A 1 638 ? -9.421 -1.622 34.180 1.00 83.69 638 SER A C 1
ATOM 4815 O O . SER A 1 638 ? -10.002 -2.375 34.955 1.00 83.69 638 SER A O 1
ATOM 4817 N N . ASP A 1 639 ? -9.353 -0.304 34.391 1.00 80.88 639 ASP A N 1
ATOM 4818 C CA . ASP A 1 639 ? -9.996 0.405 35.511 1.00 80.88 639 ASP A CA 1
ATOM 4819 C C . ASP A 1 639 ? -10.767 1.647 35.004 1.00 80.88 639 ASP A C 1
ATOM 4821 O O . ASP A 1 639 ? -10.679 2.034 33.829 1.00 80.88 639 ASP A O 1
ATOM 4825 N N . GLY A 1 640 ? -11.569 2.267 35.872 1.00 76.69 640 GLY A N 1
ATOM 4826 C CA . GLY A 1 640 ? -12.411 3.422 35.554 1.00 76.69 640 GLY A CA 1
ATOM 4827 C C . GLY A 1 640 ? -13.394 3.134 34.414 1.00 76.69 640 GLY A C 1
ATOM 4828 O O . GLY A 1 640 ? -14.048 2.096 34.382 1.00 76.69 640 GLY A O 1
ATOM 4829 N N . TYR A 1 641 ? -13.490 4.033 33.429 1.00 74.44 641 TYR A N 1
ATOM 4830 C CA . TYR A 1 641 ? -14.345 3.803 32.253 1.00 74.44 641 TYR A CA 1
ATOM 4831 C C . TYR A 1 641 ? -13.844 2.689 31.324 1.00 74.44 641 TYR A C 1
ATOM 4833 O O . TYR A 1 641 ? -14.630 2.179 30.528 1.00 74.44 641 TYR A O 1
ATOM 4841 N N . GLY A 1 642 ? -12.563 2.304 31.403 1.00 85.25 642 GLY A N 1
ATOM 4842 C CA . GLY A 1 642 ? -12.051 1.155 30.654 1.00 85.25 642 GLY A CA 1
ATOM 4843 C C . GLY A 1 642 ? -12.760 -0.124 31.091 1.00 85.25 642 GLY A C 1
ATOM 4844 O O . GLY A 1 642 ? -13.312 -0.830 30.250 1.00 85.25 642 GLY A O 1
ATOM 4845 N N . PHE A 1 643 ? -12.846 -0.326 32.410 1.00 89.81 643 PHE A N 1
ATOM 4846 C CA . PHE A 1 643 ? -13.552 -1.438 33.050 1.00 89.81 643 PHE A CA 1
ATOM 4847 C C . PHE A 1 643 ? -15.023 -1.488 32.627 1.00 89.81 643 PHE A C 1
ATOM 4849 O O . PHE A 1 643 ? -15.502 -2.527 32.171 1.00 89.81 643 PHE A O 1
ATOM 4856 N N . GLN A 1 644 ? -15.700 -0.336 32.650 1.00 93.19 644 GLN A N 1
ATOM 4857 C CA . GLN A 1 644 ? -17.086 -0.217 32.196 1.00 93.19 644 GLN A CA 1
ATOM 4858 C C . GLN A 1 644 ? -17.273 -0.725 30.759 1.00 93.19 644 GLN A C 1
ATOM 4860 O O . GLN A 1 644 ? -18.203 -1.488 30.496 1.00 93.19 644 GLN A O 1
ATOM 4865 N N . ILE A 1 645 ? -16.387 -0.355 29.831 1.00 93.75 645 ILE A N 1
ATOM 4866 C CA . ILE A 1 645 ? -16.452 -0.817 28.436 1.00 93.75 645 ILE A CA 1
ATOM 4867 C C . ILE A 1 645 ? -16.065 -2.304 28.329 1.00 93.75 645 ILE A C 1
ATOM 4869 O O . ILE A 1 645 ? -16.665 -3.041 27.543 1.00 93.75 645 ILE A O 1
ATOM 4873 N N . GLU A 1 646 ? -15.096 -2.762 29.127 1.00 93.44 646 GLU A N 1
ATOM 4874 C CA . GLU A 1 646 ? -14.604 -4.142 29.125 1.00 93.44 646 GLU A CA 1
ATOM 4875 C C . GLU A 1 646 ? -15.698 -5.153 29.481 1.00 93.44 646 GLU A C 1
ATOM 4877 O O . GLU A 1 646 ? -15.858 -6.145 28.767 1.00 93.44 646 GLU A O 1
ATOM 4882 N N . LEU A 1 647 ? -16.482 -4.903 30.536 1.00 94.56 647 LEU A N 1
ATOM 4883 C CA . LEU A 1 647 ? -17.540 -5.829 30.959 1.00 94.56 647 LEU A CA 1
ATOM 4884 C C . LEU A 1 647 ? -18.627 -5.990 29.885 1.00 94.56 647 LEU A C 1
ATOM 4886 O O . LEU A 1 647 ? -19.045 -7.110 29.591 1.00 94.56 647 LEU A O 1
ATOM 4890 N N . VAL A 1 648 ? -19.022 -4.896 29.222 1.00 94.06 648 VAL A N 1
ATOM 4891 C CA . VAL A 1 648 ? -20.005 -4.952 28.125 1.00 94.06 648 VAL A CA 1
ATOM 4892 C C . VAL A 1 648 ? -19.432 -5.683 26.910 1.00 94.06 648 VAL A C 1
ATOM 4894 O O . VAL A 1 648 ? -20.116 -6.498 26.292 1.00 94.06 648 VAL A O 1
ATOM 4897 N N . TYR A 1 649 ? -18.162 -5.440 26.581 1.00 92.12 649 TYR A N 1
ATOM 4898 C CA . TYR A 1 649 ? -17.467 -6.137 25.500 1.00 92.12 649 TYR A CA 1
ATOM 4899 C C . TYR A 1 649 ? -17.350 -7.646 25.758 1.00 92.12 649 TYR A C 1
ATOM 4901 O O . TYR A 1 649 ? -17.523 -8.447 24.838 1.00 92.12 649 TYR A O 1
ATOM 4909 N N . ARG A 1 650 ? -17.101 -8.056 27.006 1.00 92.12 650 ARG A N 1
ATOM 4910 C CA . ARG A 1 650 ? -17.097 -9.468 27.416 1.00 92.12 650 ARG A CA 1
ATOM 4911 C C . ARG A 1 650 ? -18.484 -10.091 27.273 1.00 92.12 650 ARG A C 1
ATOM 4913 O O . ARG A 1 650 ? -18.604 -11.085 26.561 1.00 92.12 650 ARG A O 1
ATOM 4920 N N . ALA A 1 651 ? -19.522 -9.462 27.832 1.00 92.31 651 ALA A N 1
ATOM 4921 C CA . ALA A 1 651 ? -20.910 -9.918 27.707 1.00 92.31 651 ALA A CA 1
ATOM 4922 C C . ALA A 1 651 ? -21.320 -10.114 26.233 1.00 92.31 651 ALA A C 1
ATOM 4924 O O . ALA A 1 651 ? -21.857 -11.154 25.847 1.00 92.31 651 ALA A O 1
ATOM 4925 N N . TRP A 1 652 ? -20.968 -9.146 25.383 1.00 89.19 652 TRP A N 1
ATOM 4926 C CA . TRP A 1 652 ? -21.218 -9.188 23.944 1.00 89.19 652 TRP A CA 1
ATOM 4927 C C . TRP A 1 652 ? -20.514 -10.350 23.228 1.00 89.19 652 TRP A C 1
ATOM 4929 O O . TRP A 1 652 ? -21.107 -10.992 22.361 1.00 89.19 652 TRP A O 1
ATOM 4939 N N . ASN A 1 653 ? -19.257 -10.640 23.581 1.00 86.56 653 ASN A N 1
ATOM 4940 C CA . ASN A 1 653 ? -18.485 -11.729 22.972 1.00 86.56 653 ASN A CA 1
ATOM 4941 C C . ASN A 1 653 ? -18.935 -13.122 23.424 1.00 86.56 653 ASN A C 1
ATOM 4943 O O . ASN A 1 653 ? -18.855 -14.065 22.635 1.00 86.56 653 ASN A O 1
ATOM 4947 N N . LEU A 1 654 ? -19.410 -13.253 24.664 1.00 88.56 654 LEU A N 1
ATOM 4948 C CA . LEU A 1 654 ? -20.021 -14.486 25.170 1.00 88.56 654 LEU A CA 1
ATOM 4949 C C . LEU A 1 654 ? -21.316 -14.812 24.399 1.00 88.56 654 LEU A C 1
ATOM 4951 O O . LEU A 1 654 ? -21.579 -15.975 24.073 1.00 88.56 654 LEU A O 1
ATOM 4955 N N . GLY A 1 655 ? -22.045 -13.770 23.981 1.00 89.31 655 GLY A N 1
ATOM 4956 C CA . GLY A 1 655 ? -23.340 -13.860 23.302 1.00 89.31 655 GLY A CA 1
ATOM 4957 C C . GLY A 1 655 ? -24.520 -13.540 24.222 1.00 89.31 655 GLY A C 1
ATOM 4958 O O . GLY A 1 655 ? -25.653 -13.875 23.891 1.00 89.31 655 GLY A O 1
ATOM 4959 N N . LEU A 1 656 ? -24.263 -12.899 25.363 1.00 92.25 656 LEU A N 1
ATOM 4960 C CA . LEU A 1 656 ? -25.281 -12.526 26.338 1.00 92.25 656 LEU A CA 1
ATOM 4961 C C . LEU A 1 656 ? -26.112 -11.338 25.830 1.00 92.25 656 LEU A C 1
ATOM 4963 O O . LEU A 1 656 ? -25.611 -10.455 25.124 1.00 92.25 656 LEU A O 1
ATOM 4967 N N . SER A 1 657 ? -27.394 -11.294 26.191 1.00 93.88 657 SER A N 1
ATOM 4968 C CA . SER A 1 657 ? -28.256 -10.156 25.860 1.00 93.88 657 SER A CA 1
ATOM 4969 C C . SER A 1 657 ? -27.931 -8.936 26.729 1.00 93.88 657 SER A C 1
ATOM 4971 O O . SER A 1 657 ? -28.024 -8.976 27.955 1.00 93.88 657 SER A O 1
ATOM 4973 N N . VAL A 1 658 ? -27.566 -7.831 26.075 1.00 94.69 658 VAL A N 1
ATOM 4974 C CA . VAL A 1 658 ? -27.308 -6.536 26.718 1.00 94.69 658 VAL A CA 1
ATOM 4975 C C . VAL A 1 658 ? -28.429 -5.567 26.353 1.00 94.69 658 VAL A C 1
ATOM 4977 O O . VAL A 1 658 ? -28.726 -5.408 25.167 1.00 94.69 658 VAL A O 1
ATOM 4980 N N . GLY A 1 659 ? -29.031 -4.937 27.360 1.00 94.69 659 GLY A N 1
ATOM 4981 C CA . GLY A 1 659 ? -30.082 -3.930 27.221 1.00 94.69 659 GLY A CA 1
ATOM 4982 C C . GLY A 1 659 ? -29.684 -2.567 27.788 1.00 94.69 659 GLY A C 1
ATOM 4983 O O . GLY A 1 659 ? -28.712 -2.434 28.533 1.00 94.69 659 GLY A O 1
ATOM 4984 N N . GLU A 1 660 ? -30.467 -1.544 27.455 1.00 96.94 660 GLU A N 1
ATOM 4985 C CA . GLU A 1 660 ? -30.285 -0.177 27.950 1.00 96.94 660 GLU A CA 1
ATOM 4986 C C . GLU A 1 660 ? -31.604 0.364 28.515 1.00 96.94 660 GLU A C 1
ATOM 4988 O O . GLU A 1 660 ? -32.613 0.398 27.811 1.00 96.94 660 GLU A O 1
ATOM 4993 N N . ALA A 1 661 ? -31.592 0.814 29.771 1.00 96.62 661 ALA A N 1
ATOM 4994 C CA . ALA A 1 661 ? -32.716 1.501 30.406 1.00 96.62 661 ALA A CA 1
ATOM 4995 C C . ALA A 1 661 ? -32.417 3.010 30.466 1.00 96.62 661 ALA A C 1
ATOM 4997 O O . ALA A 1 661 ? -31.297 3.373 30.823 1.00 96.62 661 ALA A O 1
ATOM 4998 N N . PRO A 1 662 ? -33.351 3.917 30.135 1.00 95.62 662 PRO A N 1
ATOM 4999 C CA . PRO A 1 662 ? -33.085 5.355 30.203 1.00 95.62 662 PRO A CA 1
ATOM 5000 C C . PRO A 1 662 ? -32.818 5.807 31.641 1.00 95.62 662 PRO A C 1
ATOM 5002 O O . PRO A 1 662 ? -33.542 5.386 32.541 1.00 95.62 662 PRO A O 1
ATOM 5005 N N . ILE A 1 663 ? -31.838 6.693 31.853 1.00 93.56 663 ILE A N 1
ATOM 5006 C CA . ILE A 1 663 ? -31.551 7.327 33.159 1.00 93.56 663 ILE A CA 1
ATOM 5007 C C . ILE A 1 663 ? -31.294 8.834 33.032 1.00 93.56 663 ILE A C 1
ATOM 5009 O O . ILE A 1 663 ? -30.977 9.337 31.950 1.00 93.56 663 ILE A O 1
ATOM 5013 N N . SER A 1 664 ? -31.372 9.545 34.154 1.00 89.38 664 SER A N 1
ATOM 5014 C CA . SER A 1 664 ? -31.203 10.994 34.268 1.00 89.38 664 SER A CA 1
ATOM 5015 C C . SER A 1 664 ? -29.926 11.339 35.036 1.00 89.38 664 SER A C 1
ATOM 5017 O O . SER A 1 664 ? -29.936 11.465 36.259 1.00 89.38 664 SER A O 1
ATOM 5019 N N . PHE A 1 665 ? -28.813 11.523 34.323 1.00 84.31 665 PHE A N 1
ATOM 5020 C CA . PHE A 1 665 ? -27.514 11.790 34.948 1.00 84.31 665 PHE A CA 1
ATOM 5021 C C . PHE A 1 665 ? -27.351 13.277 35.296 1.00 84.31 665 PHE A C 1
ATOM 5023 O O . PHE A 1 665 ? -27.520 14.149 34.433 1.00 84.31 665 PHE A O 1
ATOM 5030 N N . ARG A 1 666 ? -26.980 13.573 36.545 1.00 80.94 666 ARG A N 1
ATOM 5031 C CA . ARG A 1 666 ? -26.651 14.928 37.024 1.00 80.94 666 ARG A CA 1
ATOM 5032 C C . ARG A 1 666 ? -25.143 15.098 37.165 1.00 80.94 666 ARG A C 1
ATOM 5034 O O . ARG A 1 666 ? -24.426 14.144 37.443 1.00 80.94 666 ARG A O 1
ATOM 5041 N N . GLU A 1 667 ? -24.636 16.312 36.959 1.00 68.75 667 GLU A N 1
ATOM 5042 C CA . GLU A 1 667 ? -23.288 16.627 37.439 1.00 68.75 667 GLU A CA 1
ATOM 5043 C C . GLU A 1 667 ? -23.329 16.761 38.960 1.00 68.75 667 GLU A C 1
ATOM 5045 O O . GLU A 1 667 ? -24.023 17.636 39.471 1.00 68.75 667 GLU A O 1
ATOM 5050 N N . ARG A 1 668 ? -22.588 15.892 39.654 1.00 65.94 668 ARG A N 1
ATOM 5051 C CA . ARG A 1 668 ? -22.281 15.991 41.086 1.00 65.94 668 ARG A CA 1
ATOM 5052 C C . ARG A 1 668 ? -21.981 17.434 41.526 1.00 65.94 668 ARG A C 1
ATOM 5054 O O . ARG A 1 668 ? -21.170 18.132 40.911 1.00 65.94 668 ARG A O 1
ATOM 5061 N N . GLU A 1 669 ? -22.598 17.851 42.624 1.00 52.66 669 GLU A N 1
ATOM 5062 C CA . GLU A 1 669 ? -22.466 19.211 43.167 1.00 52.66 669 GLU A CA 1
ATOM 5063 C C . GLU A 1 669 ? -21.200 19.375 44.037 1.00 52.66 669 GLU A C 1
ATOM 5065 O O . GLU A 1 669 ? -20.749 20.493 44.297 1.00 52.66 669 GLU A O 1
ATOM 5070 N N . HIS A 1 670 ? -20.565 18.262 44.429 1.00 43.44 670 HIS A N 1
ATOM 5071 C CA . HIS A 1 670 ? -19.379 18.229 45.288 1.00 43.44 670 HIS A CA 1
ATOM 5072 C C . HIS A 1 670 ? -18.252 17.322 44.735 1.00 43.44 670 HIS A C 1
ATOM 5074 O O . HIS A 1 670 ? -18.481 16.383 43.972 1.00 43.44 670 HIS A O 1
ATOM 5080 N N . GLY A 1 671 ? -17.001 17.621 45.117 1.00 44.00 671 GLY A N 1
ATOM 5081 C CA . GLY A 1 671 ? -15.797 16.832 44.793 1.00 44.00 671 GLY A CA 1
ATOM 5082 C C . GLY A 1 671 ? -15.080 17.181 43.471 1.00 44.00 671 GLY A C 1
ATOM 5083 O O . GLY A 1 671 ? -15.650 17.749 42.543 1.00 44.00 671 GLY A O 1
ATOM 5084 N N . GLN A 1 672 ? -13.800 16.803 43.331 1.00 45.22 672 GLN A N 1
ATOM 5085 C CA . GLN A 1 672 ? -13.022 16.948 42.080 1.00 45.22 672 GLN A CA 1
ATOM 5086 C C . GLN A 1 672 ? -13.116 15.697 41.192 1.00 45.22 672 GLN A C 1
ATOM 5088 O O . GLN A 1 672 ? -13.370 14.600 41.686 1.00 45.22 672 GLN A O 1
ATOM 5093 N N . SER A 1 673 ? -12.980 15.855 39.871 1.00 52.97 673 SER A N 1
ATOM 5094 C CA . SER A 1 673 ? -13.214 14.759 38.921 1.00 52.97 673 SER A CA 1
ATOM 5095 C C . SER A 1 673 ? -12.094 13.723 38.999 1.00 52.97 673 SER A C 1
ATOM 5097 O O . SER A 1 673 ? -10.936 14.044 38.747 1.00 52.97 673 SER A O 1
ATOM 5099 N N . LYS A 1 674 ? -12.441 12.462 39.289 1.00 55.25 674 LYS A N 1
ATOM 5100 C CA . LYS A 1 674 ? -11.489 11.339 39.401 1.00 55.25 674 LYS A CA 1
ATOM 5101 C C . LYS A 1 674 ? -10.883 10.924 38.030 1.00 55.25 674 LYS A C 1
ATOM 5103 O O . LYS A 1 674 ? -10.062 10.014 37.966 1.00 55.25 674 LYS A O 1
ATOM 5108 N N . ILE A 1 675 ? -11.255 11.599 36.931 1.00 60.69 675 ILE A N 1
ATOM 5109 C CA . ILE A 1 675 ? -10.819 11.325 35.550 1.00 60.69 675 ILE A CA 1
ATOM 5110 C C . ILE A 1 675 ? -9.453 11.966 35.263 1.00 60.69 675 ILE A C 1
ATOM 5112 O O . ILE A 1 675 ? -9.339 13.187 35.170 1.00 60.69 675 ILE A O 1
ATOM 5116 N N . SER A 1 676 ? -8.431 11.147 35.006 1.00 68.25 676 SER A N 1
ATOM 5117 C CA . SER A 1 676 ? -7.144 11.617 34.475 1.00 68.25 676 SER A CA 1
ATOM 5118 C C . SER A 1 676 ? -7.033 11.399 32.961 1.00 68.25 676 SER A C 1
ATOM 5120 O O . SER A 1 676 ? -7.589 10.448 32.408 1.00 68.25 676 SER A O 1
ATOM 5122 N N . ARG A 1 677 ? -6.234 12.234 32.275 1.00 75.69 677 ARG A N 1
ATOM 5123 C CA . ARG A 1 677 ? -5.911 12.052 30.843 1.00 75.69 677 ARG A CA 1
ATOM 5124 C C . ARG A 1 677 ? -5.284 10.678 30.558 1.00 75.69 677 ARG A C 1
ATOM 5126 O O . ARG A 1 677 ? -5.493 10.137 29.478 1.00 75.69 677 ARG A O 1
ATOM 5133 N N . ARG A 1 678 ? -4.559 10.107 31.530 1.00 79.81 678 ARG A N 1
ATOM 5134 C CA . ARG A 1 678 ? -3.960 8.766 31.452 1.00 79.81 678 ARG A CA 1
ATOM 5135 C C . ARG A 1 678 ? -5.028 7.679 31.302 1.00 79.81 678 ARG A C 1
ATOM 5137 O O . ARG A 1 678 ? -4.941 6.917 30.350 1.00 79.81 678 ARG A O 1
ATOM 5144 N N . ILE A 1 679 ? -6.054 7.678 32.159 1.00 74.81 679 ILE A N 1
ATOM 5145 C CA . ILE A 1 679 ? -7.157 6.694 32.119 1.00 74.81 679 ILE A CA 1
ATOM 5146 C C . ILE A 1 679 ? -7.899 6.756 30.773 1.00 74.81 679 ILE A C 1
ATOM 5148 O O . ILE A 1 679 ? -8.241 5.725 30.203 1.00 74.81 679 ILE A O 1
ATOM 5152 N N . VAL A 1 680 ? -8.106 7.958 30.220 1.00 78.88 680 VAL A N 1
ATOM 5153 C CA . VAL A 1 680 ? -8.754 8.122 28.905 1.00 78.88 680 VAL A CA 1
ATOM 5154 C C . VAL A 1 680 ? -7.895 7.544 27.773 1.00 78.88 680 VAL A C 1
ATOM 5156 O O . VAL A 1 680 ? -8.413 6.827 26.921 1.00 78.88 680 VAL A O 1
ATOM 5159 N N . VAL A 1 681 ? -6.586 7.821 27.758 1.00 83.81 681 VAL A N 1
ATOM 5160 C CA . VAL A 1 681 ? -5.662 7.276 26.742 1.00 83.81 681 VAL A CA 1
ATOM 5161 C C . VAL A 1 681 ? -5.542 5.753 26.855 1.00 83.81 681 VAL A C 1
ATOM 5163 O O . VAL A 1 681 ? -5.537 5.065 25.838 1.00 83.81 681 VAL A O 1
ATOM 5166 N N . GLU A 1 682 ? -5.497 5.225 28.076 1.00 85.56 682 GLU A N 1
ATOM 5167 C CA . GLU A 1 682 ? -5.465 3.791 28.365 1.00 85.56 682 GLU A CA 1
ATOM 5168 C C . GLU A 1 682 ? -6.734 3.079 27.880 1.00 85.56 682 GLU A C 1
ATOM 5170 O O . GLU A 1 682 ? -6.637 2.097 27.144 1.00 85.56 682 GLU A O 1
ATOM 5175 N N . ALA A 1 683 ? -7.918 3.625 28.178 1.00 84.50 683 ALA A N 1
ATOM 5176 C CA . ALA A 1 683 ? -9.183 3.098 27.674 1.00 84.50 683 ALA A CA 1
ATOM 5177 C C . ALA A 1 683 ? -9.235 3.104 26.134 1.00 84.50 683 ALA A C 1
ATOM 5179 O O . ALA A 1 683 ? -9.577 2.089 25.532 1.00 84.50 683 ALA A O 1
ATOM 5180 N N . LEU A 1 684 ? -8.833 4.200 25.475 1.00 88.00 684 LEU A N 1
ATOM 5181 C CA . LEU A 1 684 ? -8.777 4.271 24.007 1.00 88.00 684 LEU A CA 1
ATOM 5182 C C . LEU A 1 684 ? -7.804 3.237 23.412 1.00 88.00 684 LEU A C 1
ATOM 5184 O O . LEU A 1 684 ? -8.129 2.582 22.419 1.00 88.00 684 LEU A O 1
ATOM 5188 N N . TRP A 1 685 ? -6.634 3.048 24.027 1.00 89.75 685 TRP A N 1
ATOM 5189 C CA . TRP A 1 685 ? -5.646 2.055 23.599 1.00 89.75 685 TRP A CA 1
ATOM 5190 C C . TRP A 1 685 ? -6.167 0.620 23.742 1.00 89.75 685 TRP A C 1
ATOM 5192 O O . TRP A 1 685 ? -6.078 -0.164 22.795 1.00 89.75 685 TRP A O 1
ATOM 5202 N N . LEU A 1 686 ? -6.761 0.276 24.888 1.00 89.44 686 LEU A N 1
ATOM 5203 C CA . LEU A 1 686 ? -7.330 -1.052 25.131 1.00 89.44 686 LEU A CA 1
ATOM 5204 C C . LEU A 1 686 ? -8.514 -1.341 24.201 1.00 89.44 686 LEU A C 1
ATOM 5206 O O . LEU A 1 686 ? -8.544 -2.399 23.575 1.00 89.44 686 LEU A O 1
ATOM 5210 N N . VAL A 1 687 ? -9.414 -0.375 24.002 1.00 90.50 687 VAL A N 1
ATOM 5211 C CA . VAL A 1 687 ? -10.522 -0.464 23.036 1.00 90.50 687 VAL A CA 1
ATOM 5212 C C . VAL A 1 687 ? -10.009 -0.652 21.601 1.00 90.50 687 VAL A C 1
ATOM 5214 O O . VAL A 1 687 ? -10.536 -1.496 20.870 1.00 90.50 687 VAL A O 1
ATOM 5217 N N . THR A 1 688 ? -8.936 0.050 21.204 1.00 90.00 688 THR A N 1
ATOM 5218 C CA . THR A 1 688 ? -8.255 -0.187 19.915 1.00 90.00 688 THR A CA 1
ATOM 5219 C C . THR A 1 688 ? -7.754 -1.628 19.826 1.00 90.00 688 THR A C 1
ATOM 5221 O O . THR A 1 688 ? -8.022 -2.330 18.851 1.00 90.00 688 THR A O 1
ATOM 5224 N N . LEU A 1 689 ? -7.024 -2.081 20.847 1.00 89.00 689 LEU A N 1
ATOM 5225 C CA . LEU A 1 689 ? -6.346 -3.373 20.872 1.00 89.00 689 LEU A CA 1
ATOM 5226 C C . LEU A 1 689 ? -7.334 -4.546 20.870 1.00 89.00 689 LEU A C 1
ATOM 5228 O O . LEU A 1 689 ? -7.134 -5.514 20.135 1.00 89.00 689 LEU A O 1
ATOM 5232 N N . TRP A 1 690 ? -8.410 -4.460 21.652 1.00 88.25 690 TRP A N 1
ATOM 5233 C CA . TRP A 1 690 ? -9.508 -5.425 21.649 1.00 88.25 690 TRP A CA 1
ATOM 5234 C C . TRP A 1 690 ? -10.211 -5.452 20.290 1.00 88.25 690 TRP A C 1
ATOM 5236 O O . TRP A 1 690 ? -10.369 -6.528 19.713 1.00 88.25 690 TRP A O 1
ATOM 5246 N N . GLY A 1 691 ? -10.519 -4.283 19.721 1.00 86.12 691 GLY A N 1
ATOM 5247 C CA . GLY A 1 691 ? -11.103 -4.174 18.386 1.00 86.12 691 GLY A CA 1
ATOM 5248 C C . GLY A 1 691 ? -10.229 -4.798 17.294 1.00 86.12 691 GLY A C 1
ATOM 5249 O O . GLY A 1 691 ? -10.733 -5.528 16.435 1.00 86.12 691 GLY A O 1
ATOM 5250 N N . LEU A 1 692 ? -8.915 -4.565 17.323 1.00 84.00 692 LEU A N 1
ATOM 5251 C CA . LEU A 1 692 ? -7.968 -5.196 16.401 1.00 84.00 692 LEU A CA 1
ATOM 5252 C C . LEU A 1 692 ? -7.895 -6.713 16.621 1.00 84.00 692 LEU A C 1
ATOM 5254 O O . LEU A 1 692 ? -7.992 -7.467 15.656 1.00 84.00 692 LEU A O 1
ATOM 5258 N N . ARG A 1 693 ? -7.816 -7.194 17.869 1.00 82.94 693 ARG A N 1
ATOM 5259 C CA . ARG A 1 693 ? -7.831 -8.638 18.172 1.00 82.94 693 ARG A CA 1
ATOM 5260 C C . ARG A 1 693 ? -9.101 -9.318 17.646 1.00 82.94 693 ARG A C 1
ATOM 5262 O O . ARG A 1 693 ? -8.989 -10.334 16.963 1.00 82.94 693 ARG A O 1
ATOM 5269 N N . ALA A 1 694 ? -10.280 -8.722 17.834 1.00 78.62 694 ALA A N 1
ATOM 5270 C CA . ALA A 1 694 ? -11.546 -9.228 17.289 1.00 78.62 694 ALA A CA 1
ATOM 5271 C C . ALA A 1 694 ? -11.569 -9.292 15.742 1.00 78.62 694 ALA A C 1
ATOM 5273 O O . ALA A 1 694 ? -12.212 -10.170 15.154 1.00 78.62 694 ALA A O 1
ATOM 5274 N N . ARG A 1 695 ? -10.822 -8.407 15.061 1.00 76.19 695 ARG A N 1
ATOM 5275 C CA . ARG A 1 695 ? -10.627 -8.403 13.595 1.00 76.19 695 ARG A CA 1
ATOM 5276 C C . ARG A 1 695 ? -9.652 -9.475 13.089 1.00 76.19 695 ARG A C 1
ATOM 5278 O O . ARG A 1 695 ? -9.684 -9.774 11.898 1.00 76.19 695 ARG A O 1
ATOM 5285 N N . PHE A 1 696 ? -8.877 -10.129 13.958 1.00 72.56 696 PHE A N 1
ATOM 5286 C CA . PHE A 1 696 ? -7.960 -11.220 13.577 1.00 72.56 696 PHE A CA 1
ATOM 5287 C C . PHE A 1 696 ? -8.303 -12.587 14.185 1.00 72.56 696 PHE A C 1
ATOM 5289 O O . PHE A 1 696 ? -7.947 -13.607 13.607 1.00 72.56 696 PHE A O 1
ATOM 5296 N N . GLN A 1 697 ? -9.063 -12.644 15.279 1.00 68.38 697 GLN A N 1
ATOM 5297 C CA . GLN A 1 697 ? -9.529 -13.908 15.854 1.00 68.38 697 GLN A CA 1
ATOM 5298 C C . GLN A 1 697 ? -10.587 -14.576 14.960 1.00 68.38 697 GLN A C 1
ATOM 5300 O O . GLN A 1 697 ? -11.696 -14.053 14.779 1.00 68.38 697 GLN A O 1
ATOM 5305 N N . SER A 1 698 ? -10.256 -15.752 14.422 1.00 52.25 698 SER A N 1
ATOM 5306 C CA . SER A 1 698 ? -11.229 -16.681 13.837 1.00 52.25 698 SER A CA 1
ATOM 5307 C C . SER A 1 698 ? -12.310 -17.021 14.870 1.00 52.25 698 SER A C 1
ATOM 5309 O O . SER A 1 698 ? -11.985 -17.126 16.053 1.00 52.25 698 SER A O 1
ATOM 5311 N N . PRO A 1 699 ? -13.583 -17.190 14.471 1.00 50.94 699 PRO A N 1
ATOM 5312 C CA . PRO A 1 699 ? -14.580 -17.723 15.389 1.00 50.94 699 PRO A CA 1
ATOM 5313 C C . PRO A 1 699 ? -14.163 -19.148 15.773 1.00 50.94 699 PRO A C 1
ATOM 5315 O O . PRO A 1 699 ? -13.984 -19.993 14.893 1.00 50.94 699 PRO A O 1
ATOM 5318 N N . SER A 1 700 ? -13.979 -19.401 17.069 1.00 42.97 700 SER A N 1
ATOM 5319 C CA . SER A 1 700 ? -13.918 -20.763 17.594 1.00 42.97 700 SER A CA 1
ATOM 5320 C C . SER A 1 700 ? -15.235 -21.464 17.256 1.00 42.97 700 SER A C 1
ATOM 5322 O O . SER A 1 700 ? -16.312 -20.907 17.477 1.00 42.97 700 SER A O 1
ATOM 5324 N N . SER A 1 701 ? -15.106 -22.637 16.636 1.00 32.88 701 SER A N 1
ATOM 5325 C CA . SER A 1 701 ? -16.198 -23.494 16.157 1.00 32.88 701 SER A CA 1
ATOM 5326 C C . SER A 1 701 ? -17.064 -24.021 17.290 1.00 32.88 701 SER A C 1
ATOM 5328 O O . SER A 1 701 ? -16.441 -24.552 18.238 1.00 32.88 701 SER A O 1
#

Sequence (701 aa):
MARAWIRTRPRRRVRLRVRYHVLRRAPVLDLALRRARVGGPGADVRRVHGGVRGPGARRVAPGSPGARDARTGGPVDGRRMDPGHVPARRVRVGTARVGPGGRAGAPARVGRGGVGALVRGVLVSGLLLLAWERWGSGRRARALALAMSAVAVAVVPAAIPTPDADGRAIDVAALQVDVDSVQHLVGVEEDIAVARLNIDRHLRLAQDPPDLVVWGEGALDPGVSNDPSAMEEVSDAVASVGASTIAGAVTDARDGTERTVTLAFDETGAIVDRYEKVKLVPFGEYVPFRGALGWISATDQVAVDRTPGEEVTLISLPGLPKIGTPICYENSFPSIDREMTRLGAGILVVVINNASYERTAASEQHLLMSRLRAAENGRWVVHAAVSGISAFIDEHGRVVDSRGLFEPATMRTMVRSSDRRTPYTRLGDWVPWGSIVLVVGLIALPRGRRRPASDPGPLPERTRTLVILPTYNERATIATVLDGLTATGADLDVLVVDDGSPDGTGQIVRERSETDPHVRLVERSGKSGLASAYAVGFERAISEGYDLAVEMDSDLSHRPDELPRLLEAATRHHLVIGSRYVHGGSVTNWSRSRVALSKAGNLYARFCLGFDVHDATSGFRAYRREALEEIIAAPIASDGYGFQIELVYRAWNLGLSVGEAPISFREREHGQSKISRRIVVEALWLVTLWGLRARFQSPSS

Radius of gyration: 41.96 Å; chains: 1; bounding box: 105×103×112 Å